Protein 3HO7 (pdb70)

InterPro domains:
  IPR000847 LysR, HTH, N-terminal domain [PF00126] (3-61)
  IPR000847 LysR, HTH, N-terminal domain [PR00039] (18-29)
  IPR000847 LysR, HTH, N-terminal domain [PR00039] (29-39)
  IPR000847 LysR, HTH, N-terminal domain [PR00039] (39-50)
  IPR000847 LysR, HTH, N-terminal domain [PS50931] (1-58)
  IPR005119 LysR, substrate-binding [PF03466] (87-293)
  IPR036388 Winged helix-like DNA-binding domain superfamily [G3DSA:1.10.10.10] (1-88)
  IPR036390 Winged helix DNA-binding domain superfamily [SSF46785] (1-86)
  IPR050950 HTH-type LysR transcriptional regulators [PTHR30419] (1-296)

Nearest PDB structures (foldseek):
  3ho7-assembly1_B  TM=1.003E+00  e=2.545E-49  Porphyromonas gingivalis
  5b7d-assembly1_A  TM=8.492E-01  e=1.693E-18  Vibrio vulnificus
  5x0v-assembly1_A  TM=8.408E-01  e=1.931E-18  Vibrio vulnificus
  5b7h-assembly1_A-2  TM=8.261E-01  e=2.683E-18  Vibrio vulnificus
  5b7h-assembly2_B-2  TM=8.359E-01  e=1.807E-17  Vibrio vulnificus

Solvent-accessible surface area: 19114 Å² total; per-residue (Å²): 168,37,120,0,33,0,0,0,5,45,14,1,0,0,1,0,0,12,72,1,14,60,36,0,115,145,91,7,79,52,22,65,0,40,0,17,23,17,73,4,78,122,0,27,62,6,1,71,93,50,113,9,36,0,0,0,0,14,16,83,3,133,40,156,18,13,61,26,48,50,0,0,41,2,24,4,12,0,0,0,0,119,86,9,113,6,50,146,46,117,59,9,92,52,136,88,8,63,26,76,88,1,20,20,9,82,35,8,0,27,41,140,48,23,2,71,96,0,7,112,33,188,17,15,152,113,53,24,10,24,22,55,39,14,33,9,12,0,1,3,31,0,1,55,59,12,33,2,6,0,0,0,1,54,3,5,23,93,55,14,19,116,63,33,98,92,4,24,32,52,4,34,121,86,56,3,0,5,11,0,29,3,0,1,75,92,97,24,105,132,163,179,29,23,129,70,0,33,38,15,0,87,72,8,9,72,79,99,28,34,156,83,78,141,17,39,105,48,12,181,135,42,134,0,25,0,0,0,8,48,20,2,0,0,4,0,0,12,77,1,11,60,38,0,118,146,86,8,76,63,7,83,0,47,1,21,16,23,74,3,78,123,0,28,60,7,0,72,81,45,98,8,34,0,0,0,0,15,14,86,4,136,47,160,17,9,63,24,41,44,0,1,36,3,25,2,10,0,0,0,0,115,94,10,108,2,48,152,47,123,48,7,96,78,131,70,2,60,20,72,89,2,18,22,8,76,43,7,0,23,37,136,50,22,1,74,89,0,13,113,38,185,17,19,141,117,50,19,12,15,23,57,30,9,36,11,11,0,0,9,28,0,1,55,60,14,27,2,3,0,0,0,1,60,1,4,32,84,57,12,20,107,57,31,100,92,4,28,29,50,6,37,118,91,63,1,0,5,10,0,30,0,0,0,71,101,92,32,84,134,175,174,28,40,132,72,0,35,39,26,0,65,72,6,7,62,81,101,22,32,154,73,79,133,17,41,98,50,9,171

Secondary structure (DSSP, 8-state):
-EEEEEEE-TTTHHHHHHHHHHHHHHHSTTEEEEEEE--HHHHHHHHHHTS-SEEEESS----TTEEEEEEEEEEEEEEE-TTSGGGGSSSB-GGG--GGGB---TTTTTTTSTTHHHHT-TTTT-SSEEEES--HHHHHHHHHTT--EEEEEGGGGGGS-HHHHTTEEPBPSSEEEEEEEEEEETT-S-HHHHHHHHHHHHTTS-GGGGS--TTEEE--/-EEEEEEE-TTTHHHHHHHHHHHHHHHSTTEEEEEEE--HHHHHHHHHHSS-SEEEESS----TTEEEEEEEEEEEEEEE-TTSGGGGSSSB-GGG--GGGB---TTTTTGGGTTHHHHT-TTTT-SSEEEES--HHHHHHHHHTT--EEEEEGGGGGGS-HHHHTTEEPBPSSEEEEEEEEEEETT-S-HHHHHHHHHHHHTTS-GGGSS--TTEEE--

Radius of gyration: 21.79 Å; Cα contacts (8 Å, |Δi|>4): 884; chains: 2; bounding box: 58×53×62 Å

Organism: Porphyromonas gingivalis (strain ATCC BAA-308 / W83) (NCBI:txid242619)

B-factor: mean 33.43, std 6.75, range [17.24, 72.88]

Structure (mmCIF, N/CA/C/O backbone):
data_3HO7
#
_entry.id   3HO7
#
_cell.length_a   55.819
_cell.length_b   55.795
_cell.length_c   56.711
_cell.angle_alpha   110.63
_cell.angle_beta   102.82
_cell.angle_gamma   114.63
#
_symmetry.space_group_name_H-M   'P 1'
#
loop_
_entity.id
_entity.type
_entity.pdbx_description
1 polymer OxyR
2 water water
#
loop_
_atom_site.group_PDB
_atom_site.id
_atom_site.type_symbol
_atom_site.label_atom_id
_atom_site.label_alt_id
_atom_site.label_comp_id
_atom_site.label_asym_id
_atom_site.label_entity_id
_atom_site.label_seq_id
_atom_site.pdbx_PDB_ins_code
_atom_site.Cartn_x
_atom_site.Cartn_y
_atom_site.Cartn_z
_atom_site.occupancy
_atom_site.B_iso_or_equiv
_atom_site.auth_seq_id
_atom_site.auth_comp_id
_atom_site.auth_asym_id
_atom_site.auth_atom_id
_atom_site.pdbx_PDB_model_num
ATOM 1 N N . THR A 1 10 ? -21.963 19.115 -9.737 1.00 45.64 90 THR A N 1
ATOM 2 C CA . THR A 1 10 ? -22.764 19.694 -8.620 1.00 45.04 90 THR A CA 1
ATOM 3 C C . THR A 1 10 ? -22.994 18.659 -7.526 1.00 44.11 90 THR A C 1
ATOM 4 O O . THR A 1 10 ? -22.351 17.610 -7.510 1.00 43.85 90 THR A O 1
ATOM 8 N N . GLY A 1 11 ? -23.910 18.958 -6.609 1.00 43.76 91 GLY A N 1
ATOM 9 C CA . GLY A 1 11 ? -24.236 18.030 -5.533 1.00 42.99 91 GLY A CA 1
ATOM 10 C C . GLY A 1 11 ? -24.272 18.677 -4.162 1.00 41.96 91 GLY A C 1
ATOM 11 O O . GLY A 1 11 ? -24.185 19.900 -4.034 1.00 41.86 91 GLY A O 1
ATOM 12 N N . ARG A 1 12 ? -24.395 17.847 -3.131 1.00 41.23 92 ARG A N 1
ATOM 13 C CA . ARG A 1 12 ? -24.492 18.337 -1.763 1.00 40.28 92 ARG A CA 1
ATOM 14 C C . ARG A 1 12 ? -23.500 17.637 -0.839 1.00 38.99 92 ARG A C 1
ATOM 15 O O . ARG A 1 12 ? -23.171 16.467 -1.038 1.00 39.21 92 ARG A O 1
ATOM 23 N N . LEU A 1 13 ? -23.033 18.361 0.173 1.00 37.76 93 LEU A N 1
ATOM 24 C CA . LEU A 1 13 ? -22.088 17.815 1.141 1.00 36.45 93 LEU A CA 1
ATOM 25 C C . LEU A 1 13 ? -22.528 18.108 2.572 1.00 35.77 93 LEU A C 1
ATOM 26 O O . LEU A 1 13 ? -22.732 19.263 2.945 1.00 35.76 93 LEU A O 1
ATOM 31 N N . ASN A 1 14 ? -22.666 17.055 3.371 1.00 35.39 94 ASN A N 1
ATOM 32 C CA . ASN A 1 14 ? -23.036 17.198 4.774 1.00 34.64 94 ASN A CA 1
ATOM 33 C C . ASN A 1 14 ? -21.847 16.885 5.670 1.00 33.57 94 ASN A C 1
ATOM 34 O O . ASN A 1 14 ? -21.449 15.730 5.794 1.00 33.46 94 ASN A O 1
ATOM 39 N N . ILE A 1 15 ? -21.282 17.915 6.291 1.00 32.70 95 ILE A N 1
ATOM 40 C CA . ILE A 1 15 ? -20.088 17.737 7.110 1.00 31.67 95 ILE A CA 1
ATOM 41 C C . ILE A 1 15 ? -20.273 18.226 8.542 1.00 31.15 95 ILE A C 1
ATOM 42 O O . ILE A 1 15 ? -20.768 19.328 8.781 1.00 30.90 95 ILE A O 1
ATOM 47 N N . ALA A 1 16 ? -19.866 17.393 9.494 1.00 30.62 96 ALA A N 1
ATOM 48 C CA . ALA A 1 16 ? -19.941 17.745 10.900 1.00 30.39 96 ALA A CA 1
ATOM 49 C C . ALA A 1 16 ? -18.605 18.305 11.366 1.00 29.66 96 ALA A C 1
ATOM 50 O O . ALA A 1 16 ? -17.562 18.036 10.768 1.00 29.49 96 ALA A O 1
ATOM 52 N N . VAL A 1 17 ? -18.643 19.092 12.432 1.00 29.49 97 VAL A N 1
ATOM 53 C CA . VAL A 1 17 ? -17.436 19.680 12.982 1.00 29.03 97 VAL A CA 1
ATOM 54 C C . VAL A 1 17 ? -17.564 19.781 14.491 1.00 28.99 97 VAL A C 1
ATOM 55 O O . VAL A 1 17 ? -18.634 20.097 15.012 1.00 29.21 97 VAL A O 1
ATOM 59 N N . LEU A 1 18 ? -16.471 19.502 15.192 1.00 28.79 98 LEU A N 1
ATOM 60 C CA . LEU A 1 18 ? -16.457 19.620 16.641 1.00 28.83 98 LEU A CA 1
ATOM 61 C C . LEU A 1 18 ? -16.656 21.061 17.083 1.00 28.63 98 LEU A C 1
ATOM 62 O O . LEU A 1 18 ? -16.223 21.997 16.407 1.00 28.45 98 LEU A O 1
ATOM 67 N N . PRO A 1 19 ? -17.317 21.245 18.232 1.00 28.96 99 PRO A N 1
ATOM 68 C CA . PRO A 1 19 ? -17.543 22.571 18.785 1.00 29.01 99 PRO A CA 1
ATOM 69 C C . PRO A 1 19 ? -16.230 23.216 19.196 1.00 28.59 99 PRO A C 1
ATOM 70 O O . PRO A 1 19 ? -16.139 24.440 19.272 1.00 28.41 99 PRO A O 1
ATOM 74 N N . THR A 1 20 ? -15.224 22.390 19.469 1.00 28.57 100 THR A N 1
ATOM 75 C CA . THR A 1 20 ? -13.911 22.887 19.859 1.00 28.50 100 THR A CA 1
ATOM 76 C C . THR A 1 20 ? -13.007 23.113 18.648 1.00 28.18 100 THR A C 1
ATOM 77 O O . THR A 1 20 ? -11.823 23.430 18.795 1.00 28.29 100 THR A O 1
ATOM 81 N N . ILE A 1 21 ? -13.571 22.948 17.455 1.00 27.96 101 ILE A N 1
ATOM 82 C CA . ILE A 1 21 ? -12.849 23.204 16.212 1.00 27.72 101 ILE A CA 1
ATOM 83 C C . ILE A 1 21 ? -13.577 24.264 15.390 1.00 27.67 101 ILE A C 1
ATOM 84 O O . ILE A 1 21 ? -12.963 25.194 14.868 1.00 27.74 101 ILE A O 1
ATOM 89 N N . ALA A 1 22 ? -14.895 24.119 15.295 1.00 27.73 102 ALA A N 1
ATOM 90 C CA . ALA A 1 22 ? -15.718 24.946 14.412 1.00 28.06 102 ALA A CA 1
ATOM 91 C C . ALA A 1 22 ? -15.361 26.430 14.407 1.00 28.20 102 ALA A C 1
ATOM 92 O O . ALA A 1 22 ? -15.193 27.026 13.341 1.00 28.40 102 ALA A O 1
ATOM 94 N N . PRO A 1 23 ? -15.266 27.040 15.598 1.00 28.32 103 PRO A N 1
ATOM 95 C CA . PRO A 1 23 ? -15.082 28.487 15.714 1.00 28.74 103 PRO A CA 1
ATOM 96 C C . PRO A 1 23 ? -13.731 28.951 15.191 1.00 29.11 103 PRO A C 1
ATOM 97 O O . PRO A 1 23 ? -13.607 30.073 14.694 1.00 29.36 103 PRO A O 1
ATOM 101 N N . TYR A 1 24 ? -12.736 28.081 15.303 1.00 29.05 104 TYR A N 1
ATOM 102 C CA . TYR A 1 24 ? -11.359 28.433 14.986 1.00 29.44 104 TYR A CA 1
ATOM 103 C C . TYR A 1 24 ? -10.997 28.092 13.548 1.00 29.69 104 TYR A C 1
ATOM 104 O O . TYR A 1 24 ? -10.267 28.837 12.894 1.00 30.40 104 TYR A O 1
ATOM 113 N N . LEU A 1 25 ? -11.524 26.976 13.055 1.00 29.18 105 LEU A N 1
ATOM 114 C CA . LEU A 1 25 ? -11.200 26.504 11.709 1.00 29.25 105 LEU A CA 1
ATOM 115 C C . LEU A 1 25 ? -12.110 27.080 10.628 1.00 29.69 105 LEU A C 1
ATOM 116 O O . LEU A 1 25 ? -11.638 27.547 9.593 1.00 30.20 105 LEU A O 1
ATOM 121 N N . LEU A 1 26 ? -13.417 27.036 10.861 1.00 29.49 106 LEU A N 1
ATOM 122 C CA . LEU A 1 26 ? -14.375 27.405 9.822 1.00 30.07 106 LEU A CA 1
ATOM 123 C C . LEU A 1 26 ? -14.217 28.836 9.304 1.00 30.61 106 LEU A C 1
ATOM 124 O O . LEU A 1 26 ? -14.319 29.076 8.101 1.00 31.13 106 LEU A O 1
ATOM 129 N N . PRO A 1 27 ? -13.970 29.798 10.205 1.00 30.54 107 PRO A N 1
ATOM 130 C CA . PRO A 1 27 ? -13.740 31.148 9.708 1.00 31.15 107 PRO A CA 1
ATOM 131 C C . PRO A 1 27 ? -12.686 31.157 8.601 1.00 31.62 107 PRO A C 1
ATOM 132 O O . PRO A 1 27 ? -12.774 31.957 7.670 1.00 32.28 107 PRO A O 1
ATOM 136 N N . ARG A 1 28 ? -11.708 30.263 8.702 1.00 31.21 108 ARG A N 1
ATOM 137 C CA . ARG A 1 28 ? -10.615 30.204 7.731 1.00 31.96 108 ARG A CA 1
ATOM 138 C C . ARG A 1 28 ? -11.010 29.473 6.451 1.00 32.21 108 ARG A C 1
ATOM 139 O O . ARG A 1 28 ? -10.547 29.815 5.362 1.00 33.11 108 ARG A O 1
ATOM 147 N N . VAL A 1 29 ? -11.867 28.465 6.585 1.00 31.60 109 VAL A N 1
ATOM 148 C CA . VAL A 1 29 ? -12.191 27.583 5.465 1.00 31.97 109 VAL A CA 1
ATOM 149 C C . VAL A 1 29 ? -13.323 28.101 4.578 1.00 32.52 109 VAL A C 1
ATOM 150 O O . VAL A 1 29 ? -13.321 27.878 3.366 1.00 33.11 109 VAL A O 1
ATOM 154 N N . PHE A 1 30 ? -14.290 28.784 5.181 1.00 32.33 110 PHE A N 1
ATOM 155 C CA . PHE A 1 30 ? -15.485 29.211 4.455 1.00 32.98 110 PHE A CA 1
ATOM 156 C C . PHE A 1 30 ? -15.170 29.970 3.165 1.00 34.11 110 PHE A C 1
ATOM 157 O O . PHE A 1 30 ? -15.722 29.660 2.108 1.00 34.57 110 PHE A O 1
ATOM 165 N N . PRO A 1 31 ? -14.282 30.969 3.249 1.00 34.46 111 PRO A N 1
ATOM 166 C CA . PRO A 1 31 ? -13.868 31.710 2.060 1.00 35.77 111 PRO A CA 1
ATOM 167 C C . PRO A 1 31 ? -13.215 30.804 1.020 1.00 36.30 111 PRO A C 1
ATOM 168 O O . PRO A 1 31 ? -13.394 31.009 -0.179 1.00 37.24 111 PRO A O 1
ATOM 172 N N . ILE A 1 32 ? -12.470 29.802 1.477 1.00 35.80 112 ILE A N 1
ATOM 173 C CA . ILE A 1 32 ? -11.785 28.892 0.563 1.00 36.49 112 ILE A CA 1
ATOM 174 C C . ILE A 1 32 ? -12.762 27.958 -0.150 1.00 36.76 112 ILE A C 1
ATOM 175 O O . ILE A 1 32 ? -12.566 27.621 -1.319 1.00 37.65 112 ILE A O 1
ATOM 180 N N . TRP A 1 33 ? -13.812 27.541 0.552 1.00 36.45 113 TRP A N 1
ATOM 181 C CA . TRP A 1 33 ? -14.837 26.697 -0.054 1.00 36.85 113 TRP A CA 1
ATOM 182 C C . TRP A 1 33 ? -15.555 27.444 -1.167 1.00 38.12 113 TRP A C 1
ATOM 183 O O . TRP A 1 33 ? -15.742 26.918 -2.264 1.00 38.71 113 TRP A O 1
ATOM 194 N N . LYS A 1 34 ? -15.962 28.673 -0.870 1.00 38.70 114 LYS A N 1
ATOM 195 C CA . LYS A 1 34 ? -16.695 29.486 -1.827 1.00 40.21 114 LYS A CA 1
ATOM 196 C C . LYS A 1 34 ? -16.044 29.433 -3.203 1.00 41.38 114 LYS A C 1
ATOM 197 O O . LYS A 1 34 ? -16.714 29.190 -4.207 1.00 42.18 114 LYS A O 1
ATOM 203 N N . LYS A 1 35 ? -14.735 29.657 -3.240 1.00 41.76 115 LYS A N 1
ATOM 204 C CA . LYS A 1 35 ? -14.009 29.733 -4.505 1.00 43.15 115 LYS A CA 1
ATOM 205 C C . LYS A 1 35 ? -13.651 28.368 -5.099 1.00 43.25 115 LYS A C 1
ATOM 206 O O . LYS A 1 35 ? -13.679 28.194 -6.316 1.00 44.43 115 LYS A O 1
ATOM 212 N N . GLU A 1 36 ? -13.322 27.402 -4.247 1.00 42.21 116 GLU A N 1
ATOM 213 C CA . GLU A 1 36 ? -12.926 26.074 -4.724 1.00 42.33 116 GLU A CA 1
ATOM 214 C C . GLU A 1 36 ? -14.086 25.088 -4.851 1.00 42.04 116 GLU A C 1
ATOM 215 O O . GLU A 1 36 ? -14.052 24.186 -5.690 1.00 42.55 116 GLU A O 1
ATOM 221 N N . LEU A 1 37 ? -15.107 25.253 -4.017 1.00 41.45 117 LEU A N 1
ATOM 222 C CA . LEU A 1 37 ? -16.215 24.302 -3.981 1.00 41.26 117 LEU A CA 1
ATOM 223 C C . LEU A 1 37 ? -17.490 24.855 -4.613 1.00 42.18 117 LEU A C 1
ATOM 224 O O . LEU A 1 37 ? -18.587 24.359 -4.353 1.00 42.07 117 LEU A O 1
ATOM 229 N N . ALA A 1 38 ? -17.339 25.879 -5.448 1.00 43.15 118 ALA A N 1
ATOM 230 C CA . ALA A 1 38 ? -18.476 26.470 -6.143 1.00 44.20 118 ALA A CA 1
ATOM 231 C C . ALA A 1 38 ? -19.245 25.407 -6.919 1.00 44.72 118 ALA A C 1
ATOM 232 O O . ALA A 1 38 ? -18.654 24.591 -7.625 1.00 45.05 118 ALA A O 1
ATOM 234 N N . GLY A 1 39 ? -20.567 25.422 -6.781 1.00 45.03 119 GLY A N 1
ATOM 235 C CA . GLY A 1 39 ? -21.420 24.449 -7.454 1.00 45.59 119 GLY A CA 1
ATOM 236 C C . GLY A 1 39 ? -21.874 23.350 -6.515 1.00 44.73 119 GLY A C 1
ATOM 237 O O . GLY A 1 39 ? -22.647 22.472 -6.898 1.00 45.17 119 GLY A O 1
ATOM 238 N N . LEU A 1 40 ? -21.391 23.406 -5.278 1.00 43.57 120 LEU A N 1
ATOM 239 C CA . LEU A 1 40 ? -21.711 22.404 -4.268 1.00 42.69 120 LEU A CA 1
ATOM 240 C C . LEU A 1 40 ? -22.412 23.046 -3.075 1.00 42.23 120 LEU A C 1
ATOM 241 O O . LEU A 1 40 ? -21.958 24.067 -2.557 1.00 42.04 120 LEU A O 1
ATOM 246 N N . GLU A 1 41 ? -23.519 22.451 -2.642 1.00 42.20 121 GLU A N 1
ATOM 247 C CA . GLU A 1 41 ? -24.210 22.921 -1.448 1.00 41.78 121 GLU A CA 1
ATOM 248 C C . GLU A 1 41 ? -23.666 22.214 -0.212 1.00 40.39 121 GLU A C 1
ATOM 249 O O . GLU A 1 41 ? -23.753 20.993 -0.095 1.00 40.29 121 GLU A O 1
ATOM 255 N N . ILE A 1 42 ? -23.112 22.990 0.712 1.00 39.34 122 ILE A N 1
ATOM 256 C CA . ILE A 1 42 ? -22.477 22.427 1.898 1.00 37.96 122 ILE A CA 1
ATOM 257 C C . ILE A 1 42 ? -23.301 22.644 3.161 1.00 37.66 122 ILE A C 1
ATOM 258 O O . ILE A 1 42 ? -23.573 23.780 3.547 1.00 37.71 122 ILE A O 1
ATOM 263 N N . HIS A 1 43 ? -23.688 21.548 3.804 1.00 37.19 123 HIS A N 1
ATOM 264 C CA . HIS A 1 43 ? -24.415 21.620 5.065 1.00 36.95 123 HIS A CA 1
ATOM 265 C C . HIS A 1 43 ? -23.490 21.337 6.241 1.00 35.74 123 HIS A C 1
ATOM 266 O O . HIS A 1 43 ? -23.120 20.191 6.487 1.00 35.31 123 HIS A O 1
ATOM 273 N N . VAL A 1 44 ? -23.117 22.391 6.959 1.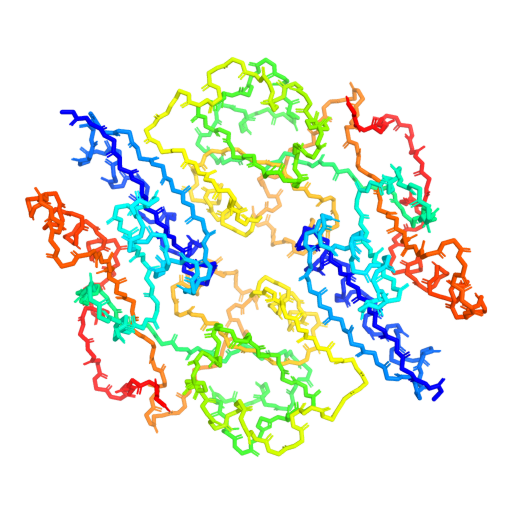00 35.23 124 VAL A N 1
ATOM 274 C CA . VAL A 1 44 ? -22.254 22.260 8.124 1.00 34.28 124 VAL A CA 1
ATOM 275 C C . VAL A 1 44 ? -23.080 22.028 9.380 1.00 34.48 124 VAL A C 1
ATOM 276 O O . VAL A 1 44 ? -24.138 22.632 9.558 1.00 35.37 124 VAL A O 1
ATOM 280 N N . SER A 1 45 ? -22.593 21.151 10.249 1.00 33.99 125 SER A N 1
ATOM 281 C CA . SER A 1 45 ? -23.250 20.902 11.524 1.00 34.28 125 SER A CA 1
ATOM 282 C C . SER A 1 45 ? -22.218 20.631 12.610 1.00 33.40 125 SER A C 1
ATOM 283 O O . SER A 1 45 ? -21.243 19.915 12.385 1.00 32.90 125 SER A O 1
ATOM 286 N N . GLU A 1 46 ? -22.431 21.217 13.783 1.00 33.21 126 GLU A N 1
ATOM 287 C CA . GLU A 1 46 ? -21.567 20.963 14.926 1.00 32.51 126 GLU A CA 1
ATOM 288 C C . GLU A 1 46 ? -22.094 19.784 15.736 1.00 32.97 126 GLU A C 1
ATOM 289 O O . GLU A 1 46 ? -23.264 19.750 16.117 1.00 33.77 126 GLU A O 1
ATOM 295 N N . MET A 1 47 ? -21.219 18.815 15.980 1.00 32.61 127 MET A N 1
ATOM 296 C CA . MET A 1 47 ? -21.534 17.676 16.831 1.00 33.04 127 MET A CA 1
ATOM 297 C C . MET A 1 47 ? -20.306 17.328 17.646 1.00 32.42 127 MET A C 1
ATOM 298 O O . MET A 1 47 ? -19.181 17.605 17.234 1.00 31.81 127 MET A O 1
ATOM 303 N N . GLN A 1 48 ? -20.519 16.704 18.796 1.00 32.72 128 GLN A N 1
ATOM 304 C CA . GLN A 1 48 ? -19.417 16.087 19.510 1.00 32.28 128 GLN A CA 1
ATOM 305 C C . GLN A 1 48 ? -19.088 14.761 18.829 1.00 32.38 128 GLN A C 1
ATOM 306 O O . GLN A 1 48 ? -19.861 14.271 18.002 1.00 32.61 128 GLN A O 1
ATOM 312 N N . THR A 1 49 ? -17.942 14.188 19.175 1.00 32.17 129 THR A N 1
ATOM 313 C CA . THR A 1 49 ? -17.412 13.021 18.471 1.00 32.34 129 THR A CA 1
ATOM 314 C C . THR A 1 49 ? -18.414 11.880 18.324 1.00 33.29 129 THR A C 1
ATOM 315 O O . THR A 1 49 ? -18.559 11.308 17.245 1.00 33.40 129 THR A O 1
ATOM 319 N N . SER A 1 50 ? -19.097 11.547 19.412 1.00 33.95 130 SER A N 1
ATOM 320 C CA . SER A 1 50 ? -20.048 10.442 19.398 1.00 35.09 130 SER A CA 1
ATOM 321 C C . SER A 1 50 ? -21.051 10.594 18.261 1.00 35.35 130 SER A C 1
ATOM 322 O O . SER A 1 50 ? -21.239 9.677 17.461 1.00 35.69 130 SER A O 1
ATOM 325 N N . ARG A 1 51 ? -21.691 11.758 18.193 1.00 35.06 131 ARG A N 1
ATOM 326 C CA . ARG A 1 51 ? -22.655 12.039 17.135 1.00 35.45 131 ARG A CA 1
ATOM 327 C C . ARG A 1 51 ? -22.011 11.941 15.757 1.00 34.80 131 ARG A C 1
ATOM 328 O O . ARG A 1 51 ? -22.602 11.397 14.826 1.00 35.37 131 ARG A O 1
ATOM 336 N N . CYS A 1 52 ? -20.797 12.470 15.634 1.00 33.70 132 CYS A N 1
ATOM 337 C CA . CYS A 1 52 ? -20.065 12.419 14.373 1.00 33.30 132 CYS A CA 1
ATOM 338 C C . CYS A 1 52 ? -19.905 10.989 13.879 1.00 33.62 132 CYS A C 1
ATOM 339 O O . CYS A 1 52 ? -20.238 10.676 12.737 1.00 34.13 132 CYS A O 1
ATOM 342 N N . LEU A 1 53 ? -19.385 10.126 14.746 1.00 33.60 133 LEU A N 1
ATOM 343 C CA . LEU A 1 53 ? -19.128 8.739 14.381 1.00 33.97 133 LEU A CA 1
ATOM 344 C C . LEU A 1 53 ? -20.428 8.007 14.056 1.00 34.82 133 LEU A C 1
ATOM 345 O O . LEU A 1 53 ? -20.491 7.217 13.113 1.00 35.24 133 LEU A O 1
ATOM 350 N N . ALA A 1 54 ? -21.465 8.280 14.841 1.00 35.24 134 ALA A N 1
ATOM 351 C CA . ALA A 1 54 ? -22.772 7.665 14.632 1.00 36.31 134 ALA A CA 1
ATOM 352 C C . ALA A 1 54 ? -23.399 8.129 13.321 1.00 36.40 134 ALA A C 1
ATOM 353 O O . ALA A 1 54 ? -23.957 7.327 12.571 1.00 37.25 134 ALA A O 1
ATOM 355 N N . SER A 1 55 ? -23.302 9.428 13.053 1.00 35.55 135 SER A N 1
ATOM 356 C CA . SER A 1 55 ? -23.876 10.005 11.843 1.00 35.65 135 SER A CA 1
ATOM 357 C C . SER A 1 55 ? -23.146 9.522 10.594 1.00 35.38 135 SER A C 1
ATOM 358 O O . SER A 1 55 ? -23.771 9.222 9.579 1.00 35.92 135 SER A O 1
ATOM 361 N N . LEU A 1 56 ? -21.822 9.442 10.674 1.00 34.42 136 LEU A N 1
ATOM 362 C CA . LEU A 1 56 ? -21.027 8.925 9.568 1.00 34.48 136 LEU A CA 1
ATOM 363 C C . LEU A 1 56 ? -21.466 7.515 9.188 1.00 35.70 136 LEU A C 1
ATOM 364 O O . LEU A 1 56 ? -21.740 7.235 8.021 1.00 36.25 136 LEU A O 1
ATOM 369 N N . LEU A 1 57 ? -21.534 6.629 10.177 1.00 36.40 137 LEU A N 1
ATOM 370 C CA . LEU A 1 57 ? -21.936 5.248 9.931 1.00 37.73 137 LEU A CA 1
ATOM 371 C C . LEU A 1 57 ? -23.311 5.155 9.274 1.00 38.79 137 LEU A C 1
ATOM 372 O O . LEU A 1 57 ? -23.475 4.486 8.253 1.00 39.45 137 LEU A O 1
ATOM 377 N N . SER A 1 58 ? -24.295 5.832 9.860 1.00 39.24 138 SER A N 1
ATOM 378 C CA . SER A 1 58 ? -25.673 5.765 9.374 1.00 40.62 138 SER A CA 1
ATOM 379 C C . SER A 1 58 ? -25.854 6.456 8.023 1.00 40.59 138 SER A C 1
ATOM 380 O O . SER A 1 58 ? -26.757 6.114 7.260 1.00 41.76 138 SER A O 1
ATOM 383 N N . GLY A 1 59 ? -24.998 7.431 7.737 1.00 39.57 139 GLY A N 1
ATOM 384 C CA . GLY A 1 59 ? -25.068 8.163 6.477 1.00 39.58 139 GLY A CA 1
ATOM 385 C C . GLY A 1 59 ? -25.750 9.512 6.604 1.00 39.47 139 GLY A C 1
ATOM 386 O O . GLY A 1 59 ? -26.111 10.129 5.602 1.00 39.82 139 GLY A O 1
ATOM 387 N N . GLU A 1 60 ? -25.935 9.963 7.841 1.00 39.27 140 GLU A N 1
ATOM 388 C CA . GLU A 1 60 ? -26.525 11.271 8.112 1.00 39.17 140 GLU A CA 1
ATOM 389 C C . GLU A 1 60 ? -25.589 12.387 7.658 1.00 37.91 140 GLU A C 1
ATOM 390 O O . GLU A 1 60 ? -26.033 13.477 7.294 1.00 37.89 140 GLU A O 1
ATOM 396 N N . ILE A 1 61 ? -24.290 12.107 7.687 1.00 36.80 141 ILE A N 1
ATOM 397 C CA . ILE A 1 61 ? -23.284 13.066 7.243 1.00 35.67 141 ILE A CA 1
ATOM 398 C C . ILE A 1 61 ? -22.219 12.371 6.400 1.00 35.35 141 ILE A C 1
ATOM 399 O O . ILE A 1 61 ? -21.944 11.186 6.587 1.00 35.68 141 ILE A O 1
ATOM 404 N N . ASP A 1 62 ? -21.625 13.113 5.472 1.00 34.81 142 ASP A N 1
ATOM 405 C CA . ASP A 1 62 ? -20.643 12.553 4.550 1.00 34.58 142 ASP A CA 1
ATOM 406 C C . ASP A 1 62 ? -19.240 12.520 5.146 1.00 33.64 142 ASP A C 1
ATOM 407 O O . ASP A 1 62 ? -18.487 11.572 4.927 1.00 33.79 142 ASP A O 1
ATOM 412 N N . MET A 1 63 ? -18.894 13.565 5.890 1.00 32.64 143 MET A N 1
ATOM 413 C CA . MET A 1 63 ? -17.568 13.682 6.482 1.00 31.77 143 MET A CA 1
ATOM 414 C C . MET A 1 63 ? -17.671 14.299 7.866 1.00 31.04 143 MET A C 1
ATOM 415 O O . MET A 1 63 ? -18.667 14.944 8.197 1.00 31.04 143 MET A O 1
ATOM 420 N N . ALA A 1 64 ? -16.634 14.108 8.673 1.00 30.33 144 ALA A N 1
ATOM 421 C CA . ALA A 1 64 ? -16.596 14.703 9.999 1.00 29.59 144 ALA A CA 1
ATOM 422 C C . ALA A 1 64 ? -15.198 15.189 10.354 1.00 28.97 144 ALA A C 1
ATOM 423 O O . ALA A 1 64 ? -14.215 14.463 10.193 1.00 28.97 144 ALA A O 1
ATOM 425 N N . ILE A 1 65 ? -15.123 16.424 10.834 1.00 28.43 145 ILE A N 1
ATOM 426 C CA . ILE A 1 65 ? -13.879 16.996 11.322 1.00 28.02 145 ILE A CA 1
ATOM 427 C C . ILE A 1 65 ? -13.804 16.764 12.824 1.00 27.56 145 ILE A C 1
ATOM 428 O O . ILE A 1 65 ? -14.627 17.276 13.582 1.00 27.45 145 ILE A O 1
ATOM 433 N N . ILE A 1 66 ? -12.823 15.974 13.246 1.00 27.50 146 ILE A N 1
ATOM 434 C CA . ILE A 1 66 ? -12.718 15.569 14.641 1.00 27.22 146 ILE A CA 1
ATOM 435 C C . ILE A 1 66 ? -11.325 15.838 15.202 1.00 27.05 146 ILE A C 1
ATOM 436 O O . ILE A 1 66 ? -10.402 16.170 14.457 1.00 27.24 146 ILE A O 1
ATOM 441 N N . ALA A 1 67 ? -11.183 15.693 16.518 1.00 26.70 147 ALA A N 1
ATOM 442 C CA . ALA A 1 67 ? -9.916 15.953 17.194 1.00 26.76 147 ALA A CA 1
ATOM 443 C C . ALA A 1 67 ? -9.303 14.662 17.731 1.00 27.19 147 ALA A C 1
ATOM 444 O O . ALA A 1 67 ? -8.765 14.631 18.838 1.00 27.38 147 ALA A O 1
ATOM 446 N N . SER A 1 68 ? -9.391 13.599 16.940 1.00 27.50 148 SER A N 1
ATOM 447 C CA . SER A 1 68 ? -8.875 12.296 17.337 1.00 28.07 148 SER A CA 1
ATOM 448 C C . SER A 1 68 ? -9.095 11.276 16.226 1.00 28.45 148 SER A C 1
ATOM 449 O O . SER A 1 68 ? -9.857 11.522 15.292 1.00 28.48 148 SER A O 1
ATOM 452 N N . LYS A 1 69 ? -8.425 10.132 16.331 1.00 28.96 149 LYS A N 1
ATOM 453 C CA . LYS A 1 69 ? -8.675 9.030 15.415 1.00 29.32 149 LYS A CA 1
ATOM 454 C C . LYS A 1 69 ? -10.042 8.436 15.725 1.00 29.36 149 LYS A C 1
ATOM 455 O O . LYS A 1 69 ? -10.448 8.370 16.886 1.00 29.30 149 LYS A O 1
ATOM 461 N N . ALA A 1 70 ? -10.759 8.024 14.685 1.00 29.37 150 ALA A N 1
ATOM 462 C CA . ALA A 1 70 ? -12.088 7.456 14.862 1.00 29.64 150 ALA A CA 1
ATOM 463 C C . ALA A 1 70 ? -12.006 6.090 15.533 1.00 30.59 150 ALA A C 1
ATOM 464 O O . ALA A 1 70 ? -12.853 5.742 16.354 1.00 30.73 150 ALA A O 1
ATOM 466 N N . GLU A 1 71 ? -11.052 5.273 15.109 1.00 31.30 151 GLU A N 1
ATOM 467 C CA . GLU A 1 71 ? -10.838 3.990 15.761 1.00 32.66 151 GLU A CA 1
ATOM 468 C C . GLU A 1 71 ? -12.178 3.289 15.881 1.00 33.24 151 GLU A C 1
ATOM 469 O O . GLU A 1 71 ? -12.511 2.723 16.918 1.00 33.92 151 GLU A O 1
ATOM 475 N N . THR A 1 72 ? -12.952 3.353 14.808 1.00 33.20 152 THR A N 1
ATOM 476 C CA . THR A 1 72 ? -14.291 2.785 14.787 1.00 33.74 152 THR A CA 1
ATOM 477 C C . THR A 1 72 ? -14.474 1.915 13.549 1.00 34.49 152 THR A C 1
ATOM 478 O O . THR A 1 72 ? -14.265 2.373 12.426 1.00 34.11 152 THR A O 1
ATOM 482 N N . GLU A 1 73 ? -14.854 0.658 13.752 1.00 35.57 153 GLU A N 1
ATOM 483 C CA . GLU A 1 73 ? -15.113 -0.237 12.633 1.00 36.46 153 GLU A CA 1
ATOM 484 C C . GLU A 1 73 ? -16.087 0.417 11.654 1.00 35.97 153 GLU A C 1
ATOM 485 O O . GLU A 1 73 ? -17.165 0.863 12.045 1.00 35.81 153 GLU A O 1
ATOM 491 N N . GLY A 1 74 ? -15.697 0.482 10.385 1.00 35.80 154 GLY A N 1
ATOM 492 C CA . GLY A 1 74 ? -16.556 1.051 9.351 1.00 35.31 154 GLY A CA 1
ATOM 493 C C . GLY A 1 74 ? -16.228 2.494 9.016 1.00 33.90 154 GLY A C 1
ATOM 494 O O . GLY A 1 74 ? -16.819 3.079 8.106 1.00 33.87 154 GLY A O 1
ATOM 495 N N . LEU A 1 75 ? -15.286 3.072 9.754 1.00 32.94 155 LEU A N 1
ATOM 496 C CA . LEU A 1 75 ? -14.870 4.449 9.519 1.00 31.63 155 LEU A CA 1
ATOM 497 C C . LEU A 1 75 ? -13.368 4.530 9.287 1.00 31.41 155 LEU A C 1
ATOM 498 O O . LEU A 1 75 ? -12.635 3.575 9.545 1.00 31.93 155 LEU A O 1
ATOM 503 N N . GLU A 1 76 ? -12.917 5.680 8.798 1.00 30.57 156 GLU A N 1
ATOM 504 C CA . GLU A 1 76 ? -11.493 5.949 8.657 1.00 30.59 156 GLU A CA 1
ATOM 505 C C . GLU A 1 76 ? -11.266 7.453 8.632 1.00 29.62 156 GLU A C 1
ATOM 506 O O . GLU A 1 76 ? -12.204 8.222 8.437 1.00 29.05 156 GLU A O 1
ATOM 512 N N . ASP A 1 77 ? -10.025 7.871 8.846 1.00 29.37 157 ASP A N 1
ATOM 513 C CA . ASP A 1 77 ? -9.721 9.290 8.933 1.00 28.65 157 ASP A CA 1
ATOM 514 C C . ASP A 1 77 ? -8.320 9.613 8.433 1.00 28.98 157 ASP A C 1
ATOM 515 O O . ASP A 1 77 ? -7.469 8.733 8.311 1.00 29.96 157 ASP A O 1
ATOM 520 N N . ASP A 1 78 ? -8.093 10.890 8.152 1.00 28.63 158 ASP A N 1
ATOM 521 C CA . ASP A 1 78 ? -6.815 11.354 7.641 1.00 28.95 158 ASP A CA 1
ATOM 522 C C . ASP A 1 78 ? -6.384 12.605 8.391 1.00 28.26 158 ASP A C 1
ATOM 523 O O . ASP A 1 78 ? -7.215 13.429 8.774 1.00 27.40 158 ASP A O 1
ATOM 528 N N . LEU A 1 79 ? -5.081 12.743 8.601 1.00 28.67 159 LEU A N 1
ATOM 529 C CA . LEU A 1 79 ? -4.548 13.887 9.321 1.00 28.28 159 LEU A CA 1
ATOM 530 C C . LEU A 1 79 ? -4.757 15.184 8.546 1.00 28.04 159 LEU A C 1
ATOM 531 O O . LEU A 1 79 ? -4.512 15.251 7.340 1.00 28.62 159 LEU A O 1
ATOM 536 N N . LEU A 1 80 ? -5.226 16.208 9.245 1.00 26.98 160 LEU A N 1
ATOM 537 C CA . LEU A 1 80 ? -5.341 17.537 8.663 1.00 26.83 160 LEU A CA 1
ATOM 538 C C . LEU A 1 80 ? -4.249 18.429 9.237 1.00 27.15 160 LEU A C 1
ATOM 539 O O . LEU A 1 80 ? -3.493 19.055 8.496 1.00 27.99 160 LEU A O 1
ATOM 544 N N . TYR A 1 81 ? -4.157 18.463 10.564 1.00 26.68 161 TYR A N 1
ATOM 545 C CA . TYR A 1 81 ? -3.128 19.244 11.239 1.00 26.91 161 TYR A CA 1
ATOM 546 C C . TYR A 1 81 ? -3.080 18.934 12.731 1.00 26.62 161 TYR A C 1
ATOM 547 O O . TYR A 1 81 ? -4.055 18.435 13.303 1.00 25.92 161 TYR A O 1
ATOM 556 N N . TYR A 1 82 ? -1.941 19.227 13.349 1.00 27.22 162 TYR A N 1
ATOM 557 C CA . TYR A 1 82 ? -1.805 19.138 14.796 1.00 27.04 162 TYR A CA 1
ATOM 558 C C . TYR A 1 82 ? -2.082 20.505 15.394 1.00 26.57 162 TYR A C 1
ATOM 559 O O . TYR A 1 82 ? -1.977 21.522 14.714 1.00 27.11 162 TYR A O 1
ATOM 568 N N . GLU A 1 83 ? -2.440 20.534 16.669 1.00 26.23 163 GLU A N 1
ATOM 569 C CA . GLU A 1 83 ? -2.772 21.792 17.309 1.00 25.91 163 GLU A CA 1
ATOM 570 C C . GLU A 1 83 ? -2.443 21.726 18.787 1.00 26.03 163 GLU A C 1
ATOM 571 O O . GLU A 1 83 ? -2.913 20.839 19.498 1.00 25.80 163 GLU A O 1
ATOM 577 N N . GLU A 1 84 ? -1.598 22.642 19.235 1.00 26.74 164 GLU A N 1
ATOM 578 C CA . GLU A 1 84 ? -1.194 22.680 20.627 1.00 27.04 164 GLU A CA 1
ATOM 579 C C . GLU A 1 84 ? -2.283 23.177 21.560 1.00 26.41 164 GLU A C 1
ATOM 580 O O . GLU A 1 84 ? -3.009 24.114 21.244 1.00 25.84 164 GLU A O 1
ATOM 586 N N . PHE A 1 85 ? -2.364 22.551 22.726 1.00 26.33 165 PHE A N 1
ATOM 587 C CA . PHE A 1 85 ? -3.150 23.071 23.827 1.00 25.93 165 PHE A CA 1
ATOM 588 C C . PHE A 1 85 ? -2.318 24.134 24.528 1.00 26.08 165 PHE A C 1
ATOM 589 O O . PHE A 1 85 ? -1.120 23.946 24.755 1.00 26.88 165 PHE A O 1
ATOM 597 N N . LEU A 1 86 ? -2.951 25.250 24.864 1.00 25.58 166 LEU A N 1
ATOM 598 C CA . LEU A 1 86 ? -2.276 26.308 25.596 1.00 25.67 166 LEU A CA 1
ATOM 599 C C . LEU A 1 86 ? -3.018 26.604 26.886 1.00 25.16 166 LEU A C 1
ATOM 600 O O . LEU A 1 86 ? -4.246 26.520 26.945 1.00 24.31 166 LEU A O 1
ATOM 605 N N . GLY A 1 87 ? -2.261 26.932 27.926 1.00 25.60 167 GLY A N 1
ATOM 606 C CA . GLY A 1 87 ? -2.849 27.360 29.180 1.00 25.39 167 GLY A CA 1
ATOM 607 C C . GLY A 1 87 ? -3.502 28.718 29.026 1.00 25.16 167 GLY A C 1
ATOM 608 O O . GLY A 1 87 ? -2.948 29.627 28.407 1.00 25.54 167 GLY A O 1
ATOM 609 N N . TYR A 1 88 ? -4.700 28.849 29.578 1.00 24.86 168 TYR A N 1
ATOM 610 C CA . TYR A 1 88 ? -5.374 30.128 29.627 1.00 24.70 168 TYR A CA 1
ATOM 611 C C . TYR A 1 88 ? -5.538 30.408 31.113 1.00 24.92 168 TYR A C 1
ATOM 612 O O . TYR A 1 88 ? -6.360 29.786 31.780 1.00 24.65 168 TYR A O 1
ATOM 621 N N . VAL A 1 89 ? -4.725 31.321 31.631 1.00 25.31 169 VAL A N 1
ATOM 622 C CA . VAL A 1 89 ? -4.584 31.501 33.073 1.00 26.05 169 VAL A CA 1
ATOM 623 C C . VAL A 1 89 ? -5.114 32.856 33.527 1.00 26.58 169 VAL A C 1
ATOM 624 O O . VAL A 1 89 ? -4.676 33.890 33.036 1.00 26.97 169 VAL A O 1
ATOM 628 N N . SER A 1 90 ? -6.044 32.852 34.478 1.00 27.04 170 SER A N 1
ATOM 629 C CA . SER A 1 90 ? -6.610 34.101 34.973 1.00 27.88 170 SER A CA 1
ATOM 630 C C . SER A 1 90 ? -5.543 34.906 35.706 1.00 28.80 170 SER A C 1
ATOM 631 O O . SER A 1 90 ? -4.584 34.345 36.232 1.00 29.16 170 SER A O 1
ATOM 634 N N . ARG A 1 91 ? -5.723 36.220 35.745 1.00 29.50 171 ARG A N 1
ATOM 635 C CA . ARG A 1 91 ? -4.761 37.108 36.385 1.00 30.82 171 ARG A CA 1
ATOM 636 C C . ARG A 1 91 ? -4.718 36.903 37.901 1.00 31.56 171 ARG A C 1
ATOM 637 O O . ARG A 1 91 ? -3.839 37.434 38.582 1.00 32.54 171 ARG A O 1
ATOM 645 N N . CYS A 1 92 ? -5.660 36.122 38.422 1.00 31.54 172 CYS A N 1
ATOM 646 C CA . CYS A 1 92 ? -5.752 35.885 39.862 1.00 32.57 172 CYS A CA 1
ATOM 647 C C . CYS A 1 92 ? -5.018 34.620 40.297 1.00 32.33 172 CYS A C 1
ATOM 648 O O . CYS A 1 92 ? -4.812 34.393 41.488 1.00 32.74 172 CYS A O 1
ATOM 651 N N . GLU A 1 93 ? -4.628 33.793 39.333 1.00 31.69 173 GLU A N 1
ATOM 652 C CA . GLU A 1 93 ? -3.942 32.544 39.648 1.00 31.70 173 GLU A CA 1
ATOM 653 C C . GLU A 1 93 ? -2.462 32.781 39.927 1.00 32.27 173 GLU A C 1
ATOM 654 O O . GLU A 1 93 ? -1.807 33.540 39.214 1.00 32.46 173 GLU A O 1
ATOM 660 N N . PRO A 1 94 ? -1.932 32.135 40.976 1.00 32.85 174 PRO A N 1
ATOM 661 C CA . PRO A 1 94 ? -0.508 32.241 41.273 1.00 33.46 174 PRO A CA 1
ATOM 662 C C . PRO A 1 94 ? 0.336 31.890 40.049 1.00 33.09 174 PRO A C 1
ATOM 663 O O . PRO A 1 94 ? 1.409 32.460 39.853 1.00 33.61 174 PRO A O 1
ATOM 667 N N . LEU A 1 95 ? -0.155 30.961 39.234 1.00 32.27 175 LEU A N 1
ATOM 668 C CA . LEU A 1 95 ? 0.562 30.537 38.034 1.00 31.93 175 LEU A CA 1
ATOM 669 C C . LEU A 1 95 ? 0.685 31.642 36.992 1.00 31.77 175 LEU A C 1
ATOM 670 O O . LEU A 1 95 ? 1.433 31.506 36.026 1.00 31.78 175 LEU A O 1
ATOM 675 N N . PHE A 1 96 ? -0.046 32.733 37.182 1.00 31.66 176 PHE A N 1
ATOM 676 C CA . PHE A 1 96 ? 0.010 33.831 36.222 1.00 31.57 176 PHE A CA 1
ATOM 677 C C . PHE A 1 96 ? 1.401 34.459 36.189 1.00 32.66 176 PHE A C 1
ATOM 678 O O . PHE A 1 96 ? 1.846 34.945 35.152 1.00 32.63 176 PHE A O 1
ATOM 686 N N . GLU A 1 97 ? 2.091 34.441 37.326 1.00 33.61 177 GLU A N 1
ATOM 687 C CA . GLU A 1 97 ? 3.411 35.058 37.412 1.00 35.02 177 GLU A CA 1
ATOM 688 C C . GLU A 1 97 ? 4.491 34.182 36.777 1.00 35.48 177 GLU A C 1
ATOM 689 O O . GLU A 1 97 ? 5.638 34.606 36.627 1.00 36.55 177 GLU A O 1
ATOM 695 N N . GLN A 1 98 ? 4.118 32.964 36.396 1.00 34.96 178 GLN A N 1
ATOM 696 C CA . GLN A 1 98 ? 5.045 32.061 35.724 1.00 35.61 178 GLN A CA 1
ATOM 697 C C . GLN A 1 98 ? 4.900 32.167 34.210 1.00 35.42 178 GLN A C 1
ATOM 698 O O . GLN A 1 98 ? 3.854 32.575 33.703 1.00 34.66 178 GLN A O 1
ATOM 704 N N . ASP A 1 99 ? 5.953 31.788 33.494 1.00 36.53 179 ASP A N 1
ATOM 705 C CA . ASP A 1 99 ? 5.990 31.932 32.043 1.00 36.85 179 ASP A CA 1
ATOM 706 C C . ASP A 1 99 ? 5.413 30.713 31.329 1.00 36.20 179 ASP A C 1
ATOM 707 O O . ASP A 1 99 ? 4.995 30.799 30.174 1.00 35.58 179 ASP A O 1
ATOM 712 N N . VAL A 1 100 ? 5.394 29.579 32.020 1.00 36.26 180 VAL A N 1
ATOM 713 C CA . VAL A 1 100 ? 4.871 28.347 31.442 1.00 35.80 180 VAL A CA 1
ATOM 714 C C . VAL A 1 100 ? 3.968 27.624 32.433 1.00 35.46 180 VAL A C 1
ATOM 715 O O . VAL A 1 100 ? 4.039 27.861 33.639 1.00 35.63 180 VAL A O 1
ATOM 719 N N . ILE A 1 101 ? 3.118 26.743 31.917 1.00 34.98 181 ILE A N 1
ATOM 720 C CA . ILE A 1 101 ? 2.206 25.976 32.755 1.00 34.95 181 ILE A CA 1
ATOM 721 C C . ILE A 1 101 ? 2.936 24.882 33.521 1.00 36.04 181 ILE A C 1
ATOM 722 O O . ILE A 1 101 ? 3.522 23.979 32.924 1.00 36.51 181 ILE A O 1
ATOM 727 N N . ARG A 1 102 ? 2.892 24.969 34.846 1.00 36.81 182 ARG A N 1
ATOM 728 C CA . ARG A 1 102 ? 3.504 23.965 35.706 1.00 37.89 182 ARG A CA 1
ATOM 729 C C . ARG A 1 102 ? 2.473 22.924 36.119 1.00 37.53 182 ARG A C 1
ATOM 730 O O . ARG A 1 102 ? 1.615 23.195 36.960 1.00 37.30 182 ARG A O 1
ATOM 738 N N . THR A 1 103 ? 2.558 21.736 35.530 1.00 37.76 183 THR A N 1
ATOM 739 C CA . THR A 1 103 ? 1.616 20.668 35.846 1.00 37.67 183 THR A CA 1
ATOM 740 C C . THR A 1 103 ? 1.358 20.604 37.345 1.00 38.11 183 THR A C 1
ATOM 741 O O . THR A 1 103 ? 0.209 20.579 37.790 1.00 37.70 183 THR A O 1
ATOM 745 N N . THR A 1 104 ? 2.439 20.579 38.118 1.00 39.13 184 THR A N 1
ATOM 746 C CA . THR A 1 104 ? 2.353 20.395 39.562 1.00 39.86 184 THR A CA 1
ATOM 747 C C . THR A 1 104 ? 1.800 21.610 40.298 1.00 39.57 184 THR A C 1
ATOM 748 O O . THR A 1 104 ? 1.546 21.547 41.499 1.00 40.13 184 THR A O 1
ATOM 752 N N . GLU A 1 105 ? 1.620 22.717 39.585 1.00 38.73 185 GLU A N 1
ATOM 753 C CA . GLU A 1 105 ? 1.078 23.921 40.210 1.00 38.53 185 GLU A CA 1
ATOM 754 C C . GLU A 1 105 ? -0.345 24.230 39.750 1.00 37.42 185 GLU A C 1
ATOM 755 O O . GLU A 1 105 ? -0.990 25.141 40.269 1.00 37.27 185 GLU A O 1
ATOM 761 N N . VAL A 1 106 ? -0.832 23.468 38.776 1.00 36.70 186 VAL A N 1
ATOM 762 C CA . VAL A 1 106 ? -2.219 23.594 38.347 1.00 35.78 186 VAL A CA 1
ATOM 763 C C . VAL A 1 106 ? -3.140 23.199 39.496 1.00 36.06 186 VAL A C 1
ATOM 764 O O . VAL A 1 106 ? -3.146 22.046 39.929 1.00 36.66 186 VAL A O 1
ATOM 768 N N . ASN A 1 107 ? -3.904 24.163 39.999 1.00 35.81 187 ASN A N 1
ATOM 769 C CA . ASN A 1 107 ? -4.819 23.918 41.106 1.00 36.12 187 ASN A CA 1
ATOM 770 C C . ASN A 1 107 ? -6.086 23.206 40.640 1.00 35.62 187 ASN A C 1
ATOM 771 O O . ASN A 1 107 ? -6.895 23.783 39.915 1.00 35.14 187 ASN A O 1
ATOM 776 N N . PRO A 1 108 ? -6.267 21.947 41.065 1.00 35.91 188 PRO A N 1
ATOM 777 C CA . PRO A 1 108 ? -7.390 21.136 40.598 1.00 35.53 188 PRO A CA 1
ATOM 778 C C . PRO A 1 108 ? -8.738 21.785 40.884 1.00 35.40 188 PRO A C 1
ATOM 779 O O . PRO A 1 108 ? -9.690 21.592 40.126 1.00 35.02 188 PRO A O 1
ATOM 783 N N . HIS A 1 109 ? -8.815 22.551 41.967 1.00 35.60 189 HIS A N 1
ATOM 784 C CA . HIS A 1 109 ? -10.075 23.158 42.381 1.00 35.87 189 HIS A CA 1
ATOM 785 C C . HIS A 1 109 ? -10.423 24.405 41.569 1.00 34.91 189 HIS A C 1
ATOM 786 O O . HIS A 1 109 ? -11.523 24.945 41.695 1.00 35.37 189 HIS A O 1
ATOM 793 N N . ARG A 1 110 ? -9.489 24.861 40.740 1.00 34.00 190 ARG A N 1
ATOM 794 C CA . ARG A 1 110 ? -9.714 26.055 39.930 1.00 33.15 190 ARG A CA 1
ATOM 795 C C . ARG A 1 110 ? -9.445 25.784 38.454 1.00 32.05 190 ARG A C 1
ATOM 796 O O . ARG A 1 110 ? -9.064 26.684 37.708 1.00 31.63 190 ARG A O 1
ATOM 804 N N . LEU A 1 111 ? -9.656 24.537 38.046 1.00 31.71 191 LEU A N 1
ATOM 805 C CA . LEU A 1 111 ? -9.418 24.113 36.672 1.00 30.87 191 LEU A CA 1
ATOM 806 C C . LEU A 1 111 ? -10.735 23.799 35.970 1.00 30.65 191 LEU A C 1
ATOM 807 O O . LEU A 1 111 ? -11.605 23.132 36.534 1.00 31.15 191 LEU A O 1
ATOM 812 N N . TRP A 1 112 ? -10.889 24.296 34.747 1.00 29.93 192 TRP A N 1
ATOM 813 C CA . TRP A 1 112 ? -12.083 24.006 33.968 1.00 29.91 192 TRP A CA 1
ATOM 814 C C . TRP A 1 112 ? -11.685 23.093 32.823 1.00 29.58 192 TRP A C 1
ATOM 815 O O . TRP A 1 112 ? -10.881 23.465 31.975 1.00 28.91 192 TRP A O 1
ATOM 826 N N . LEU A 1 113 ? -12.260 21.899 32.796 1.00 25.53 193 LEU A N 1
ATOM 827 C CA . LEU A 1 113 ? -11.917 20.928 31.773 1.00 25.19 193 LEU A CA 1
ATOM 828 C C . LEU A 1 113 ? -13.124 20.545 30.943 1.00 25.21 193 LEU A C 1
ATOM 829 O O . LEU A 1 113 ? -14.174 20.204 31.478 1.00 25.83 193 LEU A O 1
ATOM 834 N N . LEU A 1 114 ? -12.970 20.597 29.628 1.00 30.09 194 LEU A N 1
ATOM 835 C CA . LEU A 1 114 ? -14.038 20.174 28.750 1.00 30.53 194 LEU A CA 1
ATOM 836 C C . LEU A 1 114 ? -14.062 18.657 28.787 1.00 31.09 194 LEU A C 1
ATOM 837 O O . LEU A 1 114 ? -13.037 18.010 28.602 1.00 31.01 194 LEU A O 1
ATOM 842 N N . ASP A 1 115 ? -15.239 18.096 29.021 1.00 31.93 195 ASP A N 1
ATOM 843 C CA . ASP A 1 115 ? -15.413 16.648 29.042 1.00 32.72 195 ASP A CA 1
ATOM 844 C C . ASP A 1 115 ? -14.796 15.996 27.807 1.00 32.28 195 ASP A C 1
ATOM 845 O O . ASP A 1 115 ? -14.062 15.014 27.915 1.00 32.60 195 ASP A O 1
ATOM 850 N N . GLU A 1 116 ? -15.097 16.551 26.637 1.00 31.84 196 GLU A N 1
ATOM 851 C CA . GLU A 1 116 ? -14.610 16.001 25.375 1.00 31.55 196 GLU A CA 1
ATOM 852 C C . GLU A 1 116 ? -13.507 16.857 24.753 1.00 30.82 196 GLU A C 1
ATOM 853 O O . GLU A 1 116 ? -12.674 16.358 23.997 1.00 30.85 196 GLU A O 1
ATOM 859 N N . GLY A 1 117 ? -13.505 18.147 25.071 1.00 30.55 197 GLY A N 1
ATOM 860 C CA . GLY A 1 117 ? -12.478 19.045 24.564 1.00 30.06 197 GLY A CA 1
ATOM 861 C C . GLY A 1 117 ? -11.113 18.685 25.119 1.00 30.17 197 GLY A C 1
ATOM 862 O O . GLY A 1 117 ? -10.118 18.693 24.394 1.00 29.87 197 GLY A O 1
ATOM 863 N N . HIS A 1 118 ? -11.067 18.362 26.407 1.00 30.39 198 HIS A N 1
ATOM 864 C CA . HIS A 1 118 ? -9.807 18.040 27.074 1.00 30.65 198 HIS A CA 1
ATOM 865 C C . HIS A 1 118 ? -9.729 16.585 27.509 1.00 31.59 198 HIS A C 1
ATOM 866 O O . HIS A 1 118 ? -8.647 16.002 27.552 1.00 31.96 198 HIS A O 1
ATOM 873 N N . CYS A 1 119 ? -10.877 16.003 27.843 1.00 32.39 199 CYS A N 1
ATOM 874 C CA . CYS A 1 119 ? -10.893 14.687 28.465 1.00 33.68 199 CYS A CA 1
ATOM 875 C C . CYS A 1 119 ? -11.608 13.619 27.641 1.00 34.11 199 CYS A C 1
ATOM 876 O O . CYS A 1 119 ? -12.198 12.690 28.196 1.00 35.08 199 CYS A O 1
ATOM 879 N N . PHE A 1 120 ? -11.553 13.743 26.319 1.00 33.92 200 PHE A N 1
ATOM 880 C CA . PHE A 1 120 ? -12.059 12.685 25.461 1.00 34.46 200 PHE A CA 1
ATOM 881 C C . PHE A 1 120 ? -11.096 11.513 25.560 1.00 35.28 200 PHE A C 1
ATOM 882 O O . PHE A 1 120 ? -9.967 11.583 25.072 1.00 35.08 200 PHE A O 1
ATOM 890 N N . ARG A 1 121 ? -11.542 10.439 26.202 1.00 36.44 201 ARG A N 1
ATOM 891 C CA . ARG A 1 121 ? -10.655 9.337 26.534 1.00 37.49 201 ARG A CA 1
ATOM 892 C C . ARG A 1 121 ? -9.461 9.902 27.297 1.00 37.41 201 ARG A C 1
ATOM 893 O O . ARG A 1 121 ? -8.306 9.634 26.966 1.00 37.66 201 ARG A O 1
ATOM 901 N N . ASP A 1 122 ? -9.745 10.792 28.244 1.00 37.33 202 ASP A N 1
ATOM 902 C CA . ASP A 1 122 ? -8.724 11.319 29.148 1.00 37.38 202 ASP A CA 1
ATOM 903 C C . ASP A 1 122 ? -7.465 11.784 28.418 1.00 36.89 202 ASP A C 1
ATOM 904 O O . ASP A 1 122 ? -6.360 11.399 28.789 1.00 37.39 202 ASP A O 1
ATOM 909 N N . GLN A 1 123 ? -7.627 12.584 27.371 1.00 35.97 203 GLN A N 1
ATOM 910 C CA . GLN A 1 123 ? -6.486 12.975 26.549 1.00 35.62 203 GLN A CA 1
ATOM 911 C C . GLN A 1 123 ? -5.416 13.676 27.381 1.00 35.71 203 GLN A C 1
ATOM 912 O O . GLN A 1 123 ? -4.260 13.257 27.399 1.00 36.25 203 GLN A O 1
ATOM 918 N N . LEU A 1 124 ? -5.804 14.747 28.065 1.00 35.37 204 LEU A N 1
ATOM 919 C CA . LEU A 1 124 ? -4.891 15.442 28.965 1.00 35.53 204 LEU A CA 1
ATOM 920 C C . LEU A 1 124 ? -4.957 14.792 30.345 1.00 36.28 204 LEU A C 1
ATOM 921 O O . LEU A 1 124 ? -5.273 15.442 31.342 1.00 36.26 204 LEU A O 1
ATOM 926 N N . VAL A 1 125 ? -4.646 13.501 30.382 1.00 37.17 205 VAL A N 1
ATOM 927 C CA . VAL A 1 125 ? -4.837 12.681 31.574 1.00 38.06 205 VAL A CA 1
ATOM 928 C C . VAL A 1 125 ? -4.212 13.259 32.841 1.00 38.59 205 VAL A C 1
ATOM 929 O O . VAL A 1 125 ? -4.731 13.059 33.938 1.00 39.10 205 VAL A O 1
ATOM 933 N N . ARG A 1 126 ? -3.100 13.972 32.692 1.00 38.61 206 ARG A N 1
ATOM 934 C CA . ARG A 1 126 ? -2.400 14.525 33.847 1.00 39.12 206 ARG A CA 1
ATOM 935 C C . ARG A 1 126 ? -3.299 15.481 34.625 1.00 38.69 206 ARG A C 1
ATOM 936 O O . ARG A 1 126 ? -3.025 15.803 35.782 1.00 39.11 206 ARG A O 1
ATOM 944 N N . PHE A 1 127 ? -4.373 15.932 33.984 1.00 37.91 207 PHE A N 1
ATOM 945 C CA . PHE A 1 127 ? -5.305 16.863 34.612 1.00 37.69 207 PHE A CA 1
ATOM 946 C C . PHE A 1 127 ? -6.696 16.257 34.747 1.00 38.00 207 PHE A C 1
ATOM 947 O O . PHE A 1 127 ? -7.377 16.460 35.752 1.00 38.40 207 PHE A O 1
ATOM 955 N N . CYS A 1 128 ? -7.113 15.513 33.729 1.00 37.97 208 CYS A N 1
ATOM 956 C CA . CYS A 1 128 ? -8.424 14.879 33.733 1.00 38.47 208 CYS A CA 1
ATOM 957 C C . CYS A 1 128 ? -8.594 13.957 34.935 1.00 39.78 208 CYS A C 1
ATOM 958 O O . CYS A 1 128 ? -9.690 13.833 35.482 1.00 40.29 208 CYS A O 1
ATOM 961 N N . GLN A 1 129 ? -7.505 13.315 35.343 1.00 40.72 209 GLN A N 1
ATOM 962 C CA . GLN A 1 129 ? -7.553 12.344 36.431 1.00 42.30 209 GLN A CA 1
ATOM 963 C C . GLN A 1 129 ? -6.710 12.759 37.632 1.00 42.97 209 GLN A C 1
ATOM 964 O O . GLN A 1 129 ? -6.358 11.925 38.464 1.00 44.09 209 GLN A O 1
ATOM 970 N N . MET A 1 130 ? -6.389 14.045 37.722 1.00 42.53 210 MET A N 1
ATOM 971 C CA . MET A 1 130 ? -5.585 14.544 38.833 1.00 43.24 210 MET A CA 1
ATOM 972 C C . MET A 1 130 ? -6.405 14.641 40.116 1.00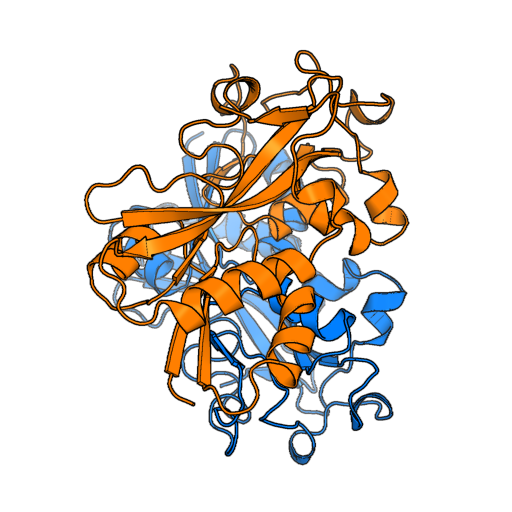 44.00 210 MET A C 1
ATOM 973 O O . MET A 1 130 ? -7.588 14.983 40.085 1.00 43.83 210 MET A O 1
ATOM 978 N N . LYS A 1 131 ? -5.767 14.340 41.242 1.00 45.09 211 LYS A N 1
ATOM 979 C CA . LYS A 1 131 ? -6.434 14.360 42.538 1.00 46.06 211 LYS A CA 1
ATOM 980 C C . LYS A 1 131 ? -6.926 15.758 42.895 1.00 45.59 211 LYS A C 1
ATOM 981 O O . LYS A 1 131 ? -6.233 16.748 42.664 1.00 44.94 211 LYS A O 1
ATOM 987 N N . GLY A 1 132 ? -8.126 15.829 43.463 1.00 46.05 212 GLY A N 1
ATOM 988 C CA . GLY A 1 132 ? -8.700 17.098 43.893 1.00 45.86 212 GLY A CA 1
ATOM 989 C C . GLY A 1 132 ? -9.515 17.788 42.816 1.00 44.83 212 GLY A C 1
ATOM 990 O O . GLY A 1 132 ? -10.141 18.818 43.067 1.00 44.75 212 GLY A O 1
ATOM 991 N N . LEU A 1 133 ? -9.510 17.221 41.614 1.00 44.15 213 LEU A N 1
ATOM 992 C CA . LEU A 1 133 ? -10.237 17.809 40.493 1.00 43.24 213 LEU A CA 1
ATOM 993 C C . LEU A 1 133 ? -11.688 18.095 40.858 1.00 43.68 213 LEU A C 1
ATOM 994 O O . LEU A 1 133 ? -12.153 19.231 40.759 1.00 43.34 213 LEU A O 1
ATOM 999 N N . HIS A 1 134 ? -12.387 17.099 41.367 1.00 44.69 214 HIS A N 1
ATOM 1000 C CA . HIS A 1 134 ? -13.818 17.221 41.589 1.00 45.30 214 HIS A CA 1
ATOM 1001 C C . HIS A 1 134 ? -14.169 17.817 42.948 1.00 46.18 214 HIS A C 1
ATOM 1002 O O . HIS A 1 134 ? -15.311 17.731 43.397 1.00 47.22 214 HIS A O 1
ATOM 1009 N N . GLU A 1 135 ? -13.173 18.391 43.617 1.00 45.84 215 GLU A N 1
ATOM 1010 C CA . GLU A 1 135 ? -13.395 18.952 44.958 1.00 46.65 215 GLU A CA 1
ATOM 1011 C C . GLU A 1 135 ? -13.514 20.457 44.877 1.00 45.84 215 GLU A C 1
ATOM 1012 O O . GLU A 1 135 ? -12.536 21.147 44.874 1.00 45.29 215 GLU A O 1
ATOM 1018 N N . ARG A 1 136 ? -14.730 20.923 44.660 1.00 45.78 216 ARG A N 1
ATOM 1019 C CA . ARG A 1 136 ? -15.002 22.340 44.598 1.00 45.08 216 ARG A CA 1
ATOM 1020 C C . ARG A 1 136 ? -16.486 22.509 44.809 1.00 45.80 216 ARG A C 1
ATOM 1021 O O . ARG A 1 136 ? -17.261 21.592 44.543 1.00 46.24 216 ARG A O 1
ATOM 1029 N N . GLN A 1 137 ? -16.898 23.685 45.253 1.00 45.85 217 GLN A N 1
ATOM 1030 C CA . GLN A 1 137 ? -18.308 23.946 45.365 1.00 46.56 217 GLN A CA 1
ATOM 1031 C C . GLN A 1 137 ? -19.008 23.708 44.067 1.00 45.65 217 GLN A C 1
ATOM 1032 O O . GLN A 1 137 ? -19.830 22.828 43.971 1.00 46.45 217 GLN A O 1
ATOM 1038 N N . THR A 1 138 ? -18.689 24.527 43.078 1.00 44.00 218 THR A N 1
ATOM 1039 C CA . THR A 1 138 ? -19.380 24.444 41.799 1.00 43.06 218 THR A CA 1
ATOM 1040 C C . THR A 1 138 ? -18.716 23.465 40.840 1.00 41.63 218 THR A C 1
ATOM 1041 O O . THR A 1 138 ? -17.579 23.669 40.416 1.00 40.38 218 THR A O 1
ATOM 1045 N N . ALA A 1 139 ? -19.435 22.401 40.503 1.00 41.62 219 ALA A N 1
ATOM 1046 C CA . ALA A 1 139 ? -18.987 21.476 39.474 1.00 40.39 219 ALA A CA 1
ATOM 1047 C C . ALA A 1 139 ? -19.594 21.897 38.142 1.00 39.50 219 ALA A C 1
ATOM 1048 O O . ALA A 1 139 ? -20.774 22.243 38.074 1.00 40.41 219 ALA A O 1
ATOM 1050 N N . TYR A 1 140 ? -18.788 21.866 37.088 1.00 37.85 220 TYR A N 1
ATOM 1051 C CA . TYR A 1 140 ? -19.231 22.339 35.781 1.00 36.77 220 TYR A CA 1
ATOM 1052 C C . TYR A 1 140 ? -19.117 21.242 34.730 1.00 35.99 220 TYR A C 1
ATOM 1053 O O . TYR A 1 140 ? -18.016 20.819 34.367 1.00 35.15 220 TYR A O 1
ATOM 1062 N N . SER A 1 141 ? -20.266 20.792 34.239 1.00 36.37 221 SER A N 1
ATOM 1063 C CA . SER A 1 141 ? -20.318 19.700 33.280 1.00 35.89 221 SER A CA 1
ATOM 1064 C C . SER A 1 141 ? -21.060 20.127 32.016 1.00 35.40 221 SER A C 1
ATOM 1065 O O . SER A 1 141 ? -22.071 20.828 32.086 1.00 35.91 221 SER A O 1
ATOM 1068 N N . GLY A 1 142 ? -20.555 19.699 30.863 1.00 34.04 222 GLY A N 1
ATOM 1069 C CA . GLY A 1 142 ? -21.164 20.044 29.581 1.00 33.43 222 GLY A CA 1
ATOM 1070 C C . GLY A 1 142 ? -20.778 21.440 29.125 1.00 32.28 222 GLY A C 1
ATOM 1071 O O . GLY A 1 142 ? -21.312 21.954 28.139 1.00 32.15 222 GLY A O 1
ATOM 1072 N N . GLY A 1 143 ? -19.846 22.051 29.849 1.00 31.37 223 GLY A N 1
ATOM 1073 C CA . GLY A 1 143 ? -19.443 23.428 29.590 1.00 30.36 223 GLY A CA 1
ATOM 1074 C C . GLY A 1 143 ? -18.863 23.633 28.205 1.00 29.01 223 GLY A C 1
ATOM 1075 O O . GLY A 1 143 ? -18.459 22.678 27.538 1.00 28.99 223 GLY A O 1
ATOM 1076 N N . SER A 1 144 ? -18.823 24.889 27.772 1.00 28.34 224 SER A N 1
ATOM 1077 C CA . SER A 1 144 ? -18.281 25.230 26.464 1.00 27.04 224 SER A CA 1
ATOM 1078 C C . SER A 1 144 ? -16.979 26.003 26.622 1.00 26.39 224 SER A C 1
ATOM 1079 O O . SER A 1 144 ? -16.750 26.645 27.651 1.00 26.22 224 SER A O 1
ATOM 1082 N N . MET A 1 145 ? -16.130 25.939 25.599 1.00 25.76 225 MET A N 1
ATOM 1083 C CA . MET A 1 145 ? -14.878 26.679 25.598 1.00 25.32 225 MET A CA 1
ATOM 1084 C C . MET A 1 145 ? -15.149 28.150 25.868 1.00 24.99 225 MET A C 1
ATOM 1085 O O . MET A 1 145 ? -14.393 28.817 26.587 1.00 24.69 225 MET A O 1
ATOM 1090 N N . GLU A 1 146 ? -16.232 28.648 25.278 1.00 24.90 226 GLU A N 1
ATOM 1091 C CA . GLU A 1 146 ? -16.626 30.038 25.422 1.00 24.69 226 GLU A CA 1
ATOM 1092 C C . GLU A 1 146 ? -16.804 30.348 26.900 1.00 24.80 226 GLU A C 1
ATOM 1093 O O . GLU A 1 146 ? -16.208 31.286 27.430 1.00 24.75 226 GLU A O 1
ATOM 1099 N N . ALA A 1 147 ? -17.623 29.541 27.562 1.00 24.83 227 ALA A N 1
ATOM 1100 C CA . ALA A 1 147 ? -17.883 29.736 28.981 1.00 25.11 227 ALA A CA 1
ATOM 1101 C C . ALA A 1 147 ? -16.596 29.703 29.799 1.00 24.29 227 ALA A C 1
ATOM 1102 O O . ALA A 1 147 ? -16.360 30.582 30.627 1.00 24.86 227 ALA A O 1
ATOM 1104 N N . PHE A 1 148 ? -15.769 28.686 29.574 1.00 23.54 228 PHE A N 1
ATOM 1105 C CA . PHE A 1 148 ? -14.509 28.551 30.306 1.00 22.99 228 PHE A CA 1
ATOM 1106 C C . PHE A 1 148 ? -13.594 29.762 30.113 1.00 22.54 228 PHE A C 1
ATOM 1107 O O . PHE A 1 148 ? -13.010 30.262 31.068 1.00 22.56 228 PHE A O 1
ATOM 1115 N N . MET A 1 149 ? -13.465 30.237 28.879 1.00 22.11 229 MET A N 1
ATOM 1116 C CA . MET A 1 149 ? -12.609 31.390 28.629 1.00 21.88 229 MET A CA 1
ATOM 1117 C C . MET A 1 149 ? -13.167 32.637 29.304 1.00 22.55 229 MET A C 1
ATOM 1118 O O . MET A 1 149 ? -12.418 33.443 29.855 1.00 22.66 229 MET A O 1
ATOM 1123 N N . ARG A 1 150 ? -14.486 32.784 29.275 1.00 23.05 230 ARG A N 1
ATOM 1124 C CA . ARG A 1 150 ? -15.122 33.923 29.915 1.00 24.03 230 ARG A CA 1
ATOM 1125 C C . ARG A 1 150 ? -14.833 33.892 31.414 1.00 24.12 230 ARG A C 1
ATOM 1126 O O . ARG A 1 150 ? -14.625 34.931 32.036 1.00 24.54 230 ARG A O 1
ATOM 1134 N N . LEU A 1 151 ? -14.803 32.692 31.986 1.00 23.70 231 LEU A N 1
ATOM 1135 C CA . LEU A 1 151 ? -14.531 32.551 33.416 1.00 24.29 231 LEU A CA 1
ATOM 1136 C C . LEU A 1 151 ? -13.107 32.989 33.728 1.00 24.15 231 LEU A C 1
ATOM 1137 O O . LEU A 1 151 ? -12.870 33.781 34.642 1.00 24.80 231 LEU A O 1
ATOM 1142 N N . VAL A 1 152 ? -12.158 32.475 32.955 1.00 23.90 232 VAL A N 1
ATOM 1143 C CA . VAL A 1 152 ? -10.754 32.805 33.153 1.00 24.12 232 VAL A CA 1
ATOM 1144 C C . VAL A 1 152 ? -10.509 34.305 33.016 1.00 24.78 232 VAL A C 1
ATOM 1145 O O . VAL A 1 152 ? -9.806 34.904 33.828 1.00 25.41 232 VAL A O 1
ATOM 1149 N N . GLU A 1 153 ? -11.100 34.910 31.992 1.00 25.25 233 GLU A N 1
ATOM 1150 C CA . GLU A 1 153 ? -10.924 36.337 31.749 1.00 26.06 233 GLU A CA 1
ATOM 1151 C C . GLU A 1 153 ? -11.484 37.188 32.889 1.00 27.09 233 GLU A C 1
ATOM 1152 O O . GLU A 1 153 ? -11.108 38.347 33.055 1.00 27.51 233 GLU A O 1
ATOM 1158 N N . SER A 1 154 ? -12.390 36.589 33.656 1.00 27.38 234 SER A N 1
ATOM 1159 C CA . SER A 1 154 ? -13.046 37.249 34.775 1.00 28.49 234 SER A CA 1
ATOM 1160 C C . SER A 1 154 ? -12.271 37.022 36.066 1.00 28.68 234 SER A C 1
ATOM 1161 O O . SER A 1 154 ? -12.691 37.454 37.137 1.00 29.66 234 SER A O 1
ATOM 1164 N N . GLY A 1 155 ? -11.136 36.343 35.954 1.00 27.93 235 GLY A N 1
ATOM 1165 C CA . GLY A 1 155 ? -10.302 36.060 37.106 1.00 28.29 235 GLY A CA 1
ATOM 1166 C C . GLY A 1 155 ? -10.602 34.773 37.847 1.00 28.17 235 GLY A C 1
ATOM 1167 O O . GLY A 1 155 ? -10.048 34.532 38.916 1.00 28.68 235 GLY A O 1
ATOM 1168 N N . GLN A 1 156 ? -11.478 33.938 37.302 1.00 27.74 236 GLN A N 1
ATOM 1169 C CA . GLN A 1 156 ? -11.753 32.680 37.969 1.00 28.10 236 GLN A CA 1
ATOM 1170 C C . GLN A 1 156 ? -11.141 31.495 37.234 1.00 27.46 236 GLN A C 1
ATOM 1171 O O . GLN A 1 156 ? -11.601 31.102 36.168 1.00 27.22 236 GLN A O 1
ATOM 1177 N N . GLY A 1 157 ? -10.146 30.882 37.861 1.00 27.40 237 GLY A N 1
ATOM 1178 C CA . GLY A 1 157 ? -9.544 29.668 37.354 1.00 26.86 237 GLY A CA 1
ATOM 1179 C C . GLY A 1 157 ? -8.635 29.681 36.139 1.00 26.47 237 GLY A C 1
ATOM 1180 O O . GLY A 1 157 ? -8.111 30.702 35.697 1.00 26.20 237 GLY A O 1
ATOM 1181 N N . ILE A 1 158 ? -8.471 28.477 35.612 1.00 26.13 238 ILE A N 1
ATOM 1182 C CA . ILE A 1 158 ? -7.647 28.154 34.466 1.00 25.76 238 ILE A CA 1
ATOM 1183 C C . ILE A 1 158 ? -8.353 27.164 33.552 1.00 25.41 238 ILE A C 1
ATOM 1184 O O . ILE A 1 158 ? -9.177 26.366 33.997 1.00 25.58 238 ILE A O 1
ATOM 1189 N N . THR A 1 159 ? -8.005 27.226 32.271 1.00 25.01 239 THR A N 1
ATOM 1190 C CA . THR A 1 159 ? -8.531 26.315 31.263 1.00 24.40 239 THR A CA 1
ATOM 1191 C C . THR A 1 159 ? -7.513 26.183 30.136 1.00 24.42 239 THR A C 1
ATOM 1192 O O . THR A 1 159 ? -6.476 26.847 30.148 1.00 24.38 239 THR A O 1
ATOM 1196 N N . PHE A 1 160 ? -7.806 25.327 29.163 1.00 24.41 240 PHE A N 1
ATOM 1197 C CA . PHE A 1 160 ? -6.899 25.118 28.041 1.00 24.64 240 PHE A CA 1
ATOM 1198 C C . PHE A 1 160 ? -7.558 25.475 26.714 1.00 24.58 240 PHE A C 1
ATOM 1199 O O . PHE A 1 160 ? -8.675 25.045 26.431 1.00 24.54 240 PHE A O 1
ATOM 1207 N N . ILE A 1 161 ? -6.866 26.270 25.906 1.00 24.63 241 ILE A N 1
ATOM 1208 C CA . ILE A 1 161 ? -7.414 26.703 24.622 1.00 24.49 241 ILE A CA 1
ATOM 1209 C C . ILE A 1 161 ? -6.568 26.220 23.448 1.00 24.79 241 ILE A C 1
ATOM 1210 O O . ILE A 1 161 ? -5.371 25.994 23.590 1.00 24.99 241 ILE A O 1
ATOM 1215 N N . PRO A 1 162 ? -7.201 26.065 22.278 1.00 24.88 242 PRO A N 1
ATOM 1216 C CA . PRO A 1 162 ? -6.518 25.572 21.090 1.00 25.28 242 PRO A CA 1
ATOM 1217 C C . PRO A 1 162 ? -5.688 26.670 20.441 1.00 25.95 242 PRO A C 1
ATOM 1218 O O . PRO A 1 162 ? -6.086 27.833 20.458 1.00 25.81 242 PRO A O 1
ATOM 1222 N N . GLN A 1 163 ? -4.546 26.295 19.869 1.00 26.73 243 GLN A N 1
ATOM 1223 C CA . GLN A 1 163 ? -3.637 27.259 19.255 1.00 28.13 243 GLN A CA 1
ATOM 1224 C C . GLN A 1 163 ? -4.332 28.163 18.237 1.00 28.24 243 GLN A C 1
ATOM 1225 O O . GLN A 1 163 ? -4.072 29.363 18.188 1.00 28.67 243 GLN A O 1
ATOM 1231 N N . LEU A 1 164 ? -5.216 27.584 17.429 1.00 28.49 244 LEU A N 1
ATOM 1232 C CA . LEU A 1 164 ? -5.893 28.337 16.373 1.00 29.12 244 LEU A CA 1
ATOM 1233 C C . LEU A 1 164 ? -6.705 29.525 16.891 1.00 29.30 244 LEU A C 1
ATOM 1234 O O . LEU A 1 164 ? -7.037 30.434 16.132 1.00 29.66 244 LEU A O 1
ATOM 1239 N N . THR A 1 165 ? -7.024 29.521 18.180 1.00 29.26 245 THR A N 1
ATOM 1240 C CA . THR A 1 165 ? -7.849 30.585 18.741 1.00 29.66 245 THR A CA 1
ATOM 1241 C C . THR A 1 165 ? -7.033 31.826 19.104 1.00 30.14 245 THR A C 1
ATOM 1242 O O . THR A 1 165 ? -7.580 32.921 19.249 1.00 30.04 245 THR A O 1
ATOM 1246 N N . VAL A 1 166 ? -5.722 31.652 19.235 1.00 30.67 246 VAL A N 1
ATOM 1247 C CA . VAL A 1 166 ? -4.846 32.736 19.669 1.00 31.39 246 VAL A CA 1
ATOM 1248 C C . VAL A 1 166 ? -4.933 33.968 18.770 1.00 32.29 246 VAL A C 1
ATOM 1249 O O . VAL A 1 166 ? -5.044 35.090 19.260 1.00 32.72 246 VAL A O 1
ATOM 1253 N N . GLU A 1 167 ? -4.892 33.760 17.457 1.00 32.57 247 GLU A N 1
ATOM 1254 C CA . GLU A 1 167 ? -4.964 34.875 16.512 1.00 33.53 247 GLU A CA 1
ATOM 1255 C C . GLU A 1 167 ? -6.313 35.585 16.565 1.00 33.18 247 GLU A C 1
ATOM 1256 O O . GLU A 1 167 ? -6.451 36.711 16.082 1.00 34.00 247 GLU A O 1
ATOM 1262 N N . GLN A 1 168 ? -7.303 34.925 17.158 1.00 32.15 248 GLN A N 1
ATOM 1263 C CA . GLN A 1 168 ? -8.624 35.518 17.325 1.00 31.96 248 GLN A CA 1
ATOM 1264 C C . GLN A 1 168 ? -8.684 36.328 18.613 1.00 31.72 248 GLN A C 1
ATOM 1265 O O . GLN A 1 168 ? -9.620 37.100 18.826 1.00 32.02 248 GLN A O 1
ATOM 1271 N N . LEU A 1 169 ? -7.681 36.144 19.466 1.00 31.12 249 LEU A N 1
ATOM 1272 C CA . LEU A 1 169 ? -7.652 36.792 20.776 1.00 30.80 249 LEU A CA 1
ATOM 1273 C C . LEU A 1 169 ? -7.266 38.265 20.711 1.00 31.37 249 LEU A C 1
ATOM 1274 O O . LEU A 1 169 ? -6.503 38.687 19.840 1.00 31.82 249 LEU A O 1
ATOM 1279 N N . SER A 1 170 ? -7.804 39.039 21.648 1.00 31.05 250 SER A N 1
ATOM 1280 C CA . SER A 1 170 ? -7.449 40.443 21.800 1.00 31.83 250 SER A CA 1
ATOM 1281 C C . SER A 1 170 ? -6.126 40.564 22.546 1.00 31.95 250 SER A C 1
ATOM 1282 O O . SER A 1 170 ? -5.665 39.602 23.162 1.00 31.21 250 SER A O 1
ATOM 1285 N N . PRO A 1 171 ? -5.507 41.752 22.495 1.00 32.81 251 PRO A N 1
ATOM 1286 C CA . PRO A 1 171 ? -4.281 41.996 23.242 1.00 33.18 251 PRO A CA 1
ATOM 1287 C C . PRO A 1 171 ? -4.417 41.560 24.696 1.00 32.55 251 PRO A C 1
ATOM 1288 O O . PRO A 1 171 ? -3.518 40.920 25.236 1.00 32.44 251 PRO A O 1
ATOM 1292 N N . SER A 1 172 ? -5.540 41.902 25.317 1.00 32.24 252 SER A N 1
ATOM 1293 C CA . SER A 1 172 ? -5.762 41.583 26.725 1.00 31.93 252 SER A CA 1
ATOM 1294 C C . SER A 1 172 ? -5.895 40.081 26.959 1.00 30.70 252 SER A C 1
ATOM 1295 O O . SER A 1 172 ? -5.393 39.550 27.954 1.00 30.83 252 SER A O 1
ATOM 1298 N N . GLN A 1 173 ? -6.581 39.400 26.046 1.00 29.77 253 GLN A N 1
ATOM 1299 C CA . GLN A 1 173 ? -6.756 37.957 26.138 1.00 28.60 253 GLN A CA 1
ATOM 1300 C C . GLN A 1 173 ? -5.433 37.227 25.971 1.00 28.29 253 GLN A C 1
ATOM 1301 O O . GLN A 1 173 ? -5.164 36.252 26.668 1.00 27.87 253 GLN A O 1
ATOM 1307 N N . LYS A 1 174 ? -4.610 37.695 25.037 1.00 28.65 254 LYS A N 1
ATOM 1308 C CA . LYS A 1 174 ? -3.341 37.035 24.756 1.00 28.69 254 LYS A CA 1
ATOM 1309 C C . LYS A 1 174 ? -2.442 36.995 25.989 1.00 28.69 254 LYS A C 1
ATOM 1310 O O . LYS A 1 174 ? -1.663 36.060 26.167 1.00 28.61 254 LYS A O 1
ATOM 1316 N N . GLU A 1 175 ? -2.566 38.007 26.841 1.00 29.10 255 GLU A N 1
ATOM 1317 C CA . GLU A 1 175 ? -1.786 38.082 28.074 1.00 29.43 255 GLU A CA 1
ATOM 1318 C C . GLU A 1 175 ? -2.031 36.891 28.997 1.00 28.65 255 GLU A C 1
ATOM 1319 O O . GLU A 1 175 ? -1.177 36.550 29.818 1.00 28.79 255 GLU A O 1
ATOM 1325 N N . LEU A 1 176 ? -3.199 36.271 28.870 1.00 27.73 256 LEU A N 1
ATOM 1326 C CA . LEU A 1 176 ? -3.563 35.162 29.746 1.00 27.22 256 LEU A CA 1
ATOM 1327 C C . LEU A 1 176 ? -2.962 33.854 29.256 1.00 26.85 256 LEU A C 1
ATOM 1328 O O . LEU A 1 176 ? -2.962 32.859 29.973 1.00 26.71 256 LEU A O 1
ATOM 1333 N N . VAL A 1 177 ? -2.446 33.861 28.032 1.00 27.02 257 VAL A N 1
ATOM 1334 C CA . VAL A 1 177 ? -1.933 32.644 27.423 1.00 26.71 257 VAL A CA 1
ATOM 1335 C C . VAL A 1 177 ? -0.574 32.235 27.982 1.00 27.22 257 VAL A C 1
ATOM 1336 O O . VAL A 1 177 ? 0.360 33.033 28.029 1.00 28.09 257 VAL A O 1
ATOM 1340 N N . ARG A 1 178 ? -0.481 30.982 28.410 1.00 27.04 258 ARG A N 1
ATOM 1341 C CA . ARG A 1 178 ? 0.779 30.399 28.841 1.00 27.54 258 ARG A CA 1
ATOM 1342 C C . ARG A 1 178 ? 0.938 29.056 28.147 1.00 27.44 258 ARG A C 1
ATOM 1343 O O . ARG A 1 178 ? 0.154 28.139 28.379 1.00 27.11 258 ARG A O 1
ATOM 1351 N N . PRO A 1 179 ? 1.951 28.929 27.281 1.00 28.27 259 PRO A N 1
ATOM 1352 C CA . PRO A 1 179 ? 2.177 27.628 26.665 1.00 28.31 259 PRO A CA 1
ATOM 1353 C C . PRO A 1 179 ? 2.703 26.627 27.688 1.00 28.67 259 PRO A C 1
ATOM 1354 O O . PRO A 1 179 ? 3.100 27.014 28.786 1.00 28.85 259 PRO A O 1
ATOM 1358 N N . PHE A 1 180 ? 2.705 25.349 27.327 1.00 28.82 260 PHE A N 1
ATOM 1359 C CA . PHE A 1 180 ? 3.235 24.311 28.204 1.00 29.49 260 PHE A CA 1
ATOM 1360 C C . PHE A 1 180 ? 4.755 24.242 28.096 1.00 30.89 260 PHE A C 1
ATOM 1361 O O . PHE A 1 180 ? 5.331 24.622 27.077 1.00 31.28 260 PHE A O 1
ATOM 1369 N N . GLY A 1 181 ? 5.405 23.760 29.150 1.00 31.56 261 GLY A N 1
ATOM 1370 C CA . GLY A 1 181 ? 6.806 23.382 29.043 1.00 33.09 261 GLY A CA 1
ATOM 1371 C C . GLY A 1 181 ? 6.879 22.155 28.153 1.00 33.39 261 GLY A C 1
ATOM 1372 O O . GLY A 1 181 ? 5.906 21.408 28.045 1.00 32.19 261 GLY A O 1
ATOM 1373 N N . MET A 1 182 ? 8.020 21.954 27.503 1.00 34.76 262 MET A N 1
ATOM 1374 C CA . MET A 1 182 ? 8.211 20.803 26.624 1.00 35.46 262 MET A CA 1
ATOM 1375 C C . MET A 1 182 ? 8.317 19.511 27.427 1.00 35.94 262 MET A C 1
ATOM 1376 O O . MET A 1 182 ? 8.939 19.487 28.491 1.00 36.62 262 MET A O 1
ATOM 1381 N N . PRO A 1 183 ? 7.717 18.425 26.912 1.00 35.53 263 PRO A N 1
ATOM 1382 C CA . PRO A 1 183 ? 7.011 18.407 25.633 1.00 34.75 263 PRO A CA 1
ATOM 1383 C C . PRO A 1 183 ? 5.639 19.071 25.720 1.00 33.21 263 PRO A C 1
ATOM 1384 O O . PRO A 1 183 ? 4.953 18.952 26.734 1.00 32.66 263 PRO A O 1
ATOM 1388 N N . ARG A 1 184 ? 5.249 19.761 24.654 1.00 32.52 264 ARG A N 1
ATOM 1389 C CA . ARG A 1 184 ? 3.986 20.486 24.626 1.00 31.38 264 ARG A CA 1
ATOM 1390 C C . ARG A 1 184 ? 2.851 19.616 24.089 1.00 30.33 264 ARG A C 1
ATOM 1391 O O . ARG A 1 184 ? 3.000 18.951 23.063 1.00 30.68 264 ARG A O 1
ATOM 1399 N N . PRO A 1 185 ? 1.708 19.619 24.787 1.00 29.44 265 PRO A N 1
ATOM 1400 C CA . PRO A 1 185 ? 0.559 18.816 24.388 1.00 28.73 265 PRO A CA 1
ATOM 1401 C C . PRO A 1 185 ? -0.065 19.306 23.087 1.00 28.30 265 PRO A C 1
ATOM 1402 O O . PRO A 1 185 ? -0.268 20.508 22.905 1.00 27.93 265 PRO A O 1
ATOM 1406 N N . VAL A 1 186 ? -0.358 18.373 22.189 1.00 28.50 266 VAL A N 1
ATOM 1407 C CA . VAL A 1 186 ? -1.042 18.696 20.946 1.00 27.91 266 VAL A CA 1
ATOM 1408 C C . VAL A 1 186 ? -2.171 17.707 20.690 1.00 27.71 266 VAL A C 1
ATOM 1409 O O . VAL A 1 186 ? -2.073 16.530 21.041 1.00 27.87 266 VAL A O 1
ATOM 1413 N N . ARG A 1 187 ? -3.246 18.193 20.081 1.00 27.19 267 ARG A N 1
ATOM 1414 C CA . ARG A 1 187 ? -4.282 17.302 19.590 1.00 27.15 267 ARG A CA 1
ATOM 1415 C C . ARG A 1 187 ? -4.152 17.217 18.079 1.00 27.45 267 ARG A C 1
ATOM 1416 O O . ARG A 1 187 ? -3.542 18.082 17.451 1.00 27.77 267 ARG A O 1
ATOM 1424 N N . GLU A 1 188 ? -4.715 16.166 17.499 1.00 27.73 268 GLU A N 1
ATOM 1425 C CA . GLU A 1 188 ? -4.695 16.011 16.054 1.00 27.99 268 GLU A CA 1
ATOM 1426 C C . GLU A 1 188 ? -6.085 16.256 15.497 1.00 27.36 268 GLU A C 1
ATOM 1427 O O . GLU A 1 188 ? -7.052 15.624 15.921 1.00 27.08 268 GLU A O 1
ATOM 1433 N N . VAL A 1 189 ? -6.183 17.196 14.564 1.00 27.07 269 VAL A N 1
ATOM 1434 C CA . VAL A 1 189 ? -7.434 17.465 13.878 1.00 26.63 269 VAL A CA 1
ATOM 1435 C C . VAL A 1 189 ? -7.458 16.628 12.606 1.00 27.02 269 VAL A C 1
ATOM 1436 O O . VAL A 1 189 ? -6.545 16.711 11.788 1.00 27.74 269 VAL A O 1
ATOM 1440 N N . ARG A 1 190 ? -8.493 15.810 12.454 1.00 27.04 270 ARG A N 1
ATOM 1441 C CA . ARG A 1 190 ? -8.549 14.854 11.358 1.00 27.56 270 ARG A CA 1
ATOM 1442 C C . ARG A 1 190 ? -9.888 14.916 10.642 1.00 27.56 270 ARG A C 1
ATOM 1443 O O . ARG A 1 190 ? -10.879 15.379 11.202 1.00 27.02 270 ARG A O 1
ATOM 1451 N N . LEU A 1 191 ? -9.912 14.456 9.396 1.00 28.24 271 LEU A N 1
ATOM 1452 C CA . LEU A 1 191 ? -11.154 14.391 8.638 1.00 28.47 271 LEU A CA 1
ATOM 1453 C C . LEU A 1 191 ? -11.597 12.941 8.532 1.00 29.07 271 LEU A C 1
ATOM 1454 O O . LEU A 1 191 ? -10.907 12.114 7.934 1.00 29.69 271 LEU A O 1
ATOM 1459 N N . ALA A 1 192 ? -12.747 12.632 9.120 1.00 29.42 272 ALA A N 1
ATOM 1460 C CA . ALA A 1 192 ? -13.229 11.257 9.166 1.00 30.28 272 ALA A CA 1
ATOM 1461 C C . ALA A 1 192 ? -14.391 11.013 8.209 1.00 30.94 272 ALA A C 1
ATOM 1462 O O . ALA A 1 192 ? -15.158 11.925 7.895 1.00 30.59 272 ALA A O 1
ATOM 1464 N N . VAL A 1 193 ? -14.467 9.803 7.681 1.00 32.09 273 VAL A N 1
ATOM 1465 C CA . VAL A 1 193 ? -15.566 9.362 6.828 1.00 33.27 273 VAL A CA 1
ATOM 1466 C C . VAL A 1 193 ? -15.828 7.873 7.021 1.00 34.33 273 VAL A C 1
ATOM 1467 O O . VAL A 1 193 ? -15.182 7.244 7.790 1.00 34.45 273 VAL A O 1
ATOM 1471 N N . ARG A 1 194 ? -16.747 7.312 6.262 1.00 35.55 274 ARG A N 1
ATOM 1472 C CA . ARG A 1 194 ? -16.931 5.868 6.195 1.00 36.87 274 ARG A CA 1
ATOM 1473 C C . ARG A 1 194 ? -15.904 5.261 5.245 1.00 37.50 274 ARG A C 1
ATOM 1474 O O . ARG A 1 194 ? -15.455 5.914 4.304 1.00 37.37 274 ARG A O 1
ATOM 1482 N N . GLN A 1 195 ? -15.528 4.012 5.494 1.00 38.41 275 GLN A N 1
ATOM 1483 C CA . GLN A 1 195 ? -14.539 3.345 4.656 1.00 39.43 275 GLN A CA 1
ATOM 1484 C C . GLN A 1 195 ? -14.991 3.293 3.203 1.00 40.20 275 GLN A C 1
ATOM 1485 O O . GLN A 1 195 ? -14.189 3.476 2.289 1.00 40.60 275 GLN A O 1
ATOM 1491 N N . ASP A 1 196 ? -16.276 3.086 2.969 1.00 40.86 276 ASP A N 1
ATOM 1492 C CA . ASP A 1 196 ? -16.765 2.889 1.607 1.00 41.81 276 ASP A CA 1
ATOM 1493 C C . ASP A 1 196 ? -17.149 4.183 0.889 1.00 41.49 276 ASP A C 1
ATOM 1494 O O . ASP A 1 196 ? -17.783 4.150 -0.163 1.00 42.11 276 ASP A O 1
ATOM 1499 N N . TYR A 1 197 ? -16.794 5.317 1.482 1.00 40.55 277 TYR A N 1
ATOM 1500 C CA . TYR A 1 197 ? -17.196 6.614 0.954 1.00 40.28 277 TYR A CA 1
ATOM 1501 C C . TYR A 1 197 ? -16.765 6.723 -0.505 1.00 40.99 277 TYR A C 1
ATOM 1502 O O . TYR A 1 197 ? -15.571 6.753 -0.808 1.00 41.04 277 TYR A O 1
ATOM 1511 N N . SER A 1 198 ? -17.745 6.784 -1.402 1.00 41.67 278 SER A N 1
ATOM 1512 C CA . SER A 1 198 ? -17.496 6.655 -2.836 1.00 42.56 278 SER A CA 1
ATOM 1513 C C . SER A 1 198 ? -17.274 7.983 -3.563 1.00 42.24 278 SER A C 1
ATOM 1514 O O . SER A 1 198 ? -17.593 8.107 -4.746 1.00 43.02 278 SER A O 1
ATOM 1517 N N . ARG A 1 199 ? -16.729 8.970 -2.857 1.00 41.13 279 ARG A N 1
ATOM 1518 C CA . ARG A 1 199 ? -16.368 10.244 -3.478 1.00 40.91 279 ARG A CA 1
ATOM 1519 C C . ARG A 1 199 ? -14.907 10.577 -3.185 1.00 40.45 279 ARG A C 1
ATOM 1520 O O . ARG A 1 199 ? -14.594 11.610 -2.589 1.00 39.64 279 ARG A O 1
ATOM 1528 N N . ARG A 1 200 ? -14.020 9.686 -3.618 1.00 41.09 280 ARG A N 1
ATOM 1529 C CA . ARG A 1 200 ? -12.590 9.804 -3.348 1.00 41.01 280 ARG A CA 1
ATOM 1530 C C . ARG A 1 200 ? -11.985 11.120 -3.829 1.00 40.69 280 ARG A C 1
ATOM 1531 O O . ARG A 1 200 ? -11.073 11.656 -3.201 1.00 40.24 280 ARG A O 1
ATOM 1539 N N . LYS A 1 201 ? -12.488 11.635 -4.946 1.00 40.93 281 LYS A N 1
ATOM 1540 C CA . LYS A 1 201 ? -11.944 12.861 -5.519 1.00 40.83 281 LYS A CA 1
ATOM 1541 C C . LYS A 1 201 ? -12.339 14.083 -4.694 1.00 39.60 281 LYS A C 1
ATOM 1542 O O . LYS A 1 201 ? -11.526 14.980 -4.467 1.00 39.30 281 LYS A O 1
ATOM 1548 N N . LEU A 1 202 ? -13.587 14.109 -4.238 1.00 38.75 282 LEU A N 1
ATOM 1549 C CA . LEU A 1 202 ? -14.054 15.176 -3.362 1.00 37.67 282 LEU A CA 1
ATOM 1550 C C . LEU A 1 202 ? -13.333 15.101 -2.020 1.00 36.65 282 LEU A C 1
ATOM 1551 O O . LEU A 1 202 ? -12.822 16.102 -1.517 1.00 35.92 282 LEU A O 1
ATOM 1556 N N . ARG A 1 203 ? -13.300 13.901 -1.447 1.00 36.28 283 ARG A N 1
ATOM 1557 C CA . ARG A 1 203 ? -12.581 13.6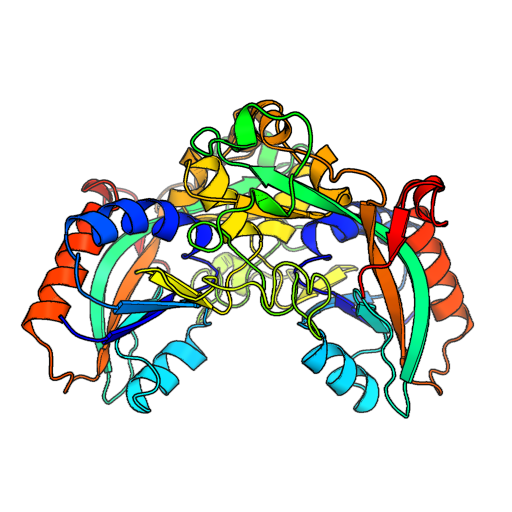51 -0.204 1.00 35.49 283 ARG A CA 1
ATOM 1558 C C . ARG A 1 203 ? -11.172 14.219 -0.303 1.00 35.40 283 ARG A C 1
ATOM 1559 O O . ARG A 1 203 ? -10.718 14.943 0.583 1.00 34.95 283 ARG A O 1
ATOM 1567 N N . GLU A 1 204 ? -10.488 13.886 -1.393 1.00 36.02 284 GLU A N 1
ATOM 1568 C CA . GLU A 1 204 ? -9.134 14.369 -1.634 1.00 36.03 284 GLU A CA 1
ATOM 1569 C C . GLU A 1 204 ? -9.097 15.895 -1.695 1.00 35.39 284 GLU A C 1
ATOM 1570 O O . GLU A 1 204 ? -8.195 16.525 -1.142 1.00 35.13 284 GLU A O 1
ATOM 1576 N N . GLN A 1 205 ? -10.081 16.483 -2.368 1.00 34.93 285 GLN A N 1
ATOM 1577 C CA . GLN A 1 205 ? -10.161 17.935 -2.479 1.00 34.43 285 GLN A CA 1
ATOM 1578 C C . GLN A 1 205 ? -10.387 18.565 -1.108 1.00 33.00 285 GLN A C 1
ATOM 1579 O O . GLN A 1 205 ? -9.710 19.524 -0.734 1.00 32.70 285 GLN A O 1
ATOM 1585 N N . LEU A 1 206 ? -11.339 18.018 -0.359 1.00 31.94 286 LEU A N 1
ATOM 1586 C CA . LEU A 1 206 ? -11.628 18.516 0.982 1.00 30.58 286 LEU A CA 1
ATOM 1587 C C . LEU A 1 206 ? -10.380 18.508 1.859 1.00 29.95 286 LEU A C 1
ATOM 1588 O O . LEU A 1 206 ? -10.040 19.517 2.476 1.00 29.46 286 LEU A O 1
ATOM 1593 N N . ILE A 1 207 ? -9.695 17.372 1.911 1.00 29.77 287 ILE A N 1
ATOM 1594 C CA . ILE A 1 207 ? -8.480 17.270 2.712 1.00 29.40 287 ILE A CA 1
ATOM 1595 C C . ILE A 1 207 ? -7.508 18.392 2.361 1.00 29.68 287 ILE A C 1
ATOM 1596 O O . ILE A 1 207 ? -6.982 19.070 3.241 1.00 29.19 287 ILE A O 1
ATOM 1601 N N . GLY A 1 208 ? -7.278 18.591 1.068 1.00 30.50 288 GLY A N 1
ATOM 1602 C CA . GLY A 1 208 ? -6.393 19.655 0.615 1.00 31.06 288 GLY A CA 1
ATOM 1603 C C . GLY A 1 208 ? -6.842 21.033 1.059 1.00 30.48 288 GLY A C 1
ATOM 1604 O O . GLY A 1 208 ? -6.040 21.830 1.544 1.00 30.52 288 GLY A O 1
ATOM 1605 N N . LEU A 1 209 ? -8.132 21.316 0.901 1.00 30.03 289 LEU A N 1
ATOM 1606 C CA . LEU A 1 209 ? -8.664 22.635 1.232 1.00 29.67 289 LEU A CA 1
ATOM 1607 C C . LEU A 1 209 ? -8.564 22.938 2.724 1.00 28.71 289 LEU A C 1
ATOM 1608 O O . LEU A 1 209 ? -8.201 24.042 3.121 1.00 28.54 289 LEU A O 1
ATOM 1613 N N . LEU A 1 210 ? -8.887 21.953 3.550 1.00 28.22 290 LEU A N 1
ATOM 1614 C CA . LEU A 1 210 ? -8.810 22.143 4.990 1.00 27.70 290 LEU A CA 1
ATOM 1615 C C . LEU A 1 210 ? -7.366 22.352 5.437 1.00 28.20 290 LEU A C 1
ATOM 1616 O O . LEU A 1 210 ? -7.075 23.252 6.225 1.00 27.97 290 LEU A O 1
ATOM 1621 N N . ARG A 1 211 ? -6.460 21.528 4.920 1.00 29.12 291 ARG A N 1
ATOM 1622 C CA . ARG A 1 211 ? -5.047 21.659 5.263 1.00 30.02 291 ARG A CA 1
ATOM 1623 C C . ARG A 1 211 ? -4.491 23.006 4.810 1.00 30.89 291 ARG A C 1
ATOM 1624 O O . ARG A 1 211 ? -3.652 23.598 5.487 1.00 31.17 291 ARG A O 1
ATOM 1632 N N . SER A 1 212 ? -4.967 23.492 3.667 1.00 31.64 292 SER A N 1
ATOM 1633 C CA . SER A 1 212 ? -4.518 24.777 3.143 1.00 32.82 292 SER A CA 1
ATOM 1634 C C . SER A 1 212 ? -5.109 25.935 3.941 1.00 32.32 292 SER A C 1
ATOM 1635 O O . SER A 1 212 ? -4.764 27.096 3.717 1.00 33.05 292 SER A O 1
ATOM 1638 N N . ALA A 1 213 ? -6.009 25.611 4.864 1.00 31.48 293 ALA A N 1
ATOM 1639 C CA . ALA A 1 213 ? -6.673 26.623 5.677 1.00 31.10 293 ALA A CA 1
ATOM 1640 C C . ALA A 1 213 ? -5.822 27.025 6.875 1.00 31.16 293 ALA A C 1
ATOM 1641 O O . ALA A 1 213 ? -6.112 28.013 7.547 1.00 30.93 293 ALA A O 1
ATOM 1643 N N . VAL A 1 214 ? -4.768 26.259 7.136 1.00 31.53 294 VAL A N 1
ATOM 1644 C CA . VAL A 1 214 ? -3.888 26.541 8.266 1.00 31.59 294 VAL A CA 1
ATOM 1645 C C . VAL A 1 214 ? -2.419 26.597 7.850 1.00 33.01 294 VAL A C 1
ATOM 1646 O O . VAL A 1 214 ? -2.033 26.034 6.824 1.00 33.61 294 VAL A O 1
ATOM 1650 N N . PRO A 1 215 ? -1.595 27.292 8.647 1.00 33.47 295 PRO A N 1
ATOM 1651 C CA . PRO A 1 215 ? -0.161 27.388 8.392 1.00 34.91 295 PRO A CA 1
ATOM 1652 C C . PRO A 1 215 ? 0.459 26.004 8.231 1.00 35.34 295 PRO A C 1
ATOM 1653 O O . PRO A 1 215 ? 0.136 25.090 8.991 1.00 34.64 295 PRO A O 1
ATOM 1657 N N . SER A 1 216 ? 1.346 25.859 7.251 1.00 36.77 296 SER A N 1
ATOM 1658 C CA . SER A 1 216 ? 1.929 24.561 6.919 1.00 37.29 296 SER A CA 1
ATOM 1659 C C . SER A 1 216 ? 2.705 23.939 8.077 1.00 37.25 296 SER A C 1
ATOM 1660 O O . SER A 1 216 ? 2.749 22.717 8.211 1.00 37.04 296 SER A O 1
ATOM 1663 N N . ASP A 1 217 ? 3.319 24.776 8.906 1.00 37.52 297 ASP A N 1
ATOM 1664 C CA . ASP A 1 217 ? 4.046 24.288 10.075 1.00 37.74 297 ASP A CA 1
ATOM 1665 C C . ASP A 1 217 ? 3.202 23.310 10.890 1.00 36.41 297 ASP A C 1
ATOM 1666 O O . ASP A 1 217 ? 3.729 22.361 11.473 1.00 36.49 297 ASP A O 1
ATOM 1671 N N . MET A 1 218 ? 1.894 23.552 10.928 1.00 35.17 298 MET A N 1
ATOM 1672 C CA . MET A 1 218 ? 0.979 22.727 11.713 1.00 34.01 298 MET A CA 1
ATOM 1673 C C . MET A 1 218 ? 0.729 21.366 11.071 1.00 33.97 298 MET A C 1
ATOM 1674 O O . MET A 1 218 ? 0.215 20.457 11.719 1.00 33.20 298 MET A O 1
ATOM 1679 N N . HIS A 1 219 ? 1.090 21.224 9.799 1.00 34.78 299 HIS A N 1
ATOM 1680 C CA . HIS A 1 219 ? 0.851 19.968 9.094 1.00 34.96 299 HIS A CA 1
ATOM 1681 C C . HIS A 1 219 ? 1.692 18.831 9.664 1.00 35.54 299 HIS A C 1
ATOM 1682 O O . HIS A 1 219 ? 1.368 17.659 9.481 1.00 35.61 299 HIS A O 1
ATOM 1689 N N . LYS A 1 220 ? 2.769 19.181 10.358 1.00 36.24 300 LYS A N 1
ATOM 1690 C CA . LYS A 1 220 ? 3.667 18.183 10.929 1.00 37.19 300 LYS A CA 1
ATOM 1691 C C . LYS A 1 220 ? 4.001 18.488 12.385 1.00 36.98 300 LYS A C 1
ATOM 1692 O O . LYS A 1 220 ? 4.078 19.649 12.785 1.00 36.54 300 LYS A O 1
ATOM 1698 N N . LEU A 1 221 ? 4.200 17.434 13.171 1.00 37.32 301 LEU A N 1
ATOM 1699 C CA . LEU A 1 221 ? 4.579 17.583 14.569 1.00 37.52 301 LEU A CA 1
ATOM 1700 C C . LEU A 1 221 ? 5.942 18.258 14.664 1.00 38.99 301 LEU A C 1
ATOM 1701 O O . LEU A 1 221 ? 6.937 17.747 14.144 1.00 40.53 301 LEU A O 1
ATOM 1706 N N . GLN A 1 222 ? 5.982 19.411 15.323 1.00 38.80 302 GLN A N 1
ATOM 1707 C CA . GLN A 1 222 ? 7.219 20.170 15.454 1.00 40.25 302 GLN A CA 1
ATOM 1708 C C . GLN A 1 222 ? 7.993 19.744 16.693 1.00 40.96 302 GLN A C 1
ATOM 1709 O O . GLN A 1 222 ? 7.405 19.484 17.743 1.00 40.06 302 GLN A O 1
ATOM 1715 N N . THR A 1 223 ? 9.313 19.671 16.564 1.00 42.79 303 THR A N 1
ATOM 1716 C CA . THR A 1 223 ? 10.168 19.302 17.684 1.00 43.68 303 THR A CA 1
ATOM 1717 C C . THR A 1 223 ? 9.752 20.062 18.940 1.00 42.69 303 THR A C 1
ATOM 1718 O O . THR A 1 223 ? 9.617 21.287 18.921 1.00 42.44 303 THR A O 1
ATOM 1722 N N . GLY A 1 224 ? 9.544 19.330 20.029 1.00 42.28 304 GLY A N 1
ATOM 1723 C CA . GLY A 1 224 ? 9.126 19.936 21.288 1.00 41.34 304 GLY A CA 1
ATOM 1724 C C . GLY A 1 224 ? 7.651 19.715 21.561 1.00 39.52 304 GLY A C 1
ATOM 1725 O O . GLY A 1 224 ? 7.147 20.068 22.628 1.00 38.77 304 GLY A O 1
ATOM 1726 N N . GLN A 1 225 ? 6.970 19.098 20.599 1.00 39.01 305 GLN A N 1
ATOM 1727 C CA . GLN A 1 225 ? 5.536 18.825 20.683 1.00 37.44 305 GLN A CA 1
ATOM 1728 C C . GLN A 1 225 ? 5.259 17.333 20.810 1.00 37.62 305 GLN A C 1
ATOM 1729 O O . GLN A 1 225 ? 5.953 16.517 20.210 1.00 38.68 305 GLN A O 1
ATOM 1735 N N . HIS A 1 226 ? 4.248 16.983 21.602 1.00 36.81 306 HIS A N 1
ATOM 1736 C CA . HIS A 1 226 ? 3.874 15.587 21.795 1.00 37.13 306 HIS A CA 1
ATOM 1737 C C . HIS A 1 226 ? 2.358 15.431 21.720 1.00 36.03 306 HIS A C 1
ATOM 1738 O O . HIS A 1 226 ? 1.618 16.218 22.310 1.00 35.05 306 HIS A O 1
ATOM 1745 N N . LEU A 1 227 ? 1.903 14.421 20.986 1.00 36.32 307 LEU A N 1
ATOM 1746 C CA . LEU A 1 227 ? 0.476 14.155 20.861 1.00 35.55 307 LEU A CA 1
ATOM 1747 C C . LEU A 1 227 ? -0.081 13.688 22.199 1.00 35.62 307 LEU A C 1
ATOM 1748 O O . LEU A 1 227 ? 0.328 12.650 22.723 1.00 36.38 307 LEU A O 1
ATOM 1753 N N . ALA A 1 228 ? -1.007 14.467 22.750 1.00 34.95 308 ALA A N 1
ATOM 1754 C CA . ALA A 1 228 ? -1.603 14.157 24.045 1.00 35.17 308 ALA A CA 1
ATOM 1755 C C . ALA A 1 228 ? -2.398 12.854 24.004 1.00 35.56 308 ALA A C 1
ATOM 1756 O O . ALA A 1 228 ? -3.332 12.702 23.214 1.00 35.16 308 ALA A O 1
ATOM 1758 N N . HIS A 1 229 ? -2.017 11.918 24.868 1.00 36.56 309 HIS A N 1
ATOM 1759 C CA . HIS A 1 229 ? -2.660 10.612 24.933 1.00 37.20 309 HIS A CA 1
ATOM 1760 C C . HIS A 1 229 ? -2.992 10.255 26.378 1.00 37.52 309 HIS A C 1
ATOM 1761 O O . HIS A 1 229 ? -2.402 10.800 27.313 1.00 37.69 309 HIS A O 1
ATOM 1768 N N . THR B 1 10 ? -24.764 21.929 53.036 1.00 45.29 90 THR B N 1
ATOM 1769 C CA . THR B 1 10 ? -26.193 22.358 53.015 1.00 44.92 90 THR B CA 1
ATOM 1770 C C . THR B 1 10 ? -27.015 21.538 52.026 1.00 44.37 90 THR B C 1
ATOM 1771 O O . THR B 1 10 ? -28.225 21.729 51.903 1.00 44.15 90 THR B O 1
ATOM 1775 N N . GLY B 1 11 ? -26.351 20.628 51.320 1.00 44.23 91 GLY B N 1
ATOM 1776 C CA . GLY B 1 11 ? -27.030 19.750 50.373 1.00 43.68 91 GLY B CA 1
ATOM 1777 C C . GLY B 1 11 ? -26.451 19.806 48.973 1.00 42.46 91 GLY B C 1
ATOM 1778 O O . GLY B 1 11 ? -25.413 20.427 48.740 1.00 42.03 91 GLY B O 1
ATOM 1779 N N . ARG B 1 12 ? -27.131 19.150 48.037 1.00 41.99 92 ARG B N 1
ATOM 1780 C CA . ARG B 1 12 ? -26.720 19.160 46.641 1.00 40.74 92 ARG B CA 1
ATOM 1781 C C . ARG B 1 12 ? -27.791 19.777 45.749 1.00 39.49 92 ARG B C 1
ATOM 1782 O O . ARG B 1 12 ? -28.985 19.545 45.945 1.00 39.74 92 ARG B O 1
ATOM 1790 N N . LEU B 1 13 ? -27.352 20.555 44.765 1.00 38.02 93 LEU B N 1
ATOM 1791 C CA . LEU B 1 13 ? -28.262 21.201 43.828 1.00 36.82 93 LEU B CA 1
ATOM 1792 C C . LEU B 1 13 ? -27.813 21.004 42.385 1.00 35.80 93 LEU B C 1
ATOM 1793 O O . LEU B 1 13 ? -26.738 21.453 41.996 1.00 35.18 93 LEU B O 1
ATOM 1798 N N . ASN B 1 14 ? -28.640 20.332 41.592 1.00 35.43 94 ASN B N 1
ATOM 1799 C CA . ASN B 1 14 ? -28.360 20.174 40.170 1.00 34.43 94 ASN B CA 1
ATOM 1800 C C . ASN B 1 14 ? -29.071 21.252 39.363 1.00 33.19 94 ASN B C 1
ATOM 1801 O O . ASN B 1 14 ? -30.293 21.368 39.422 1.00 32.98 94 ASN B O 1
ATOM 1806 N N . ILE B 1 15 ? -28.300 22.041 38.619 1.00 31.97 95 ILE B N 1
ATOM 1807 C CA . ILE B 1 15 ? -28.852 23.153 37.849 1.00 30.88 95 ILE B CA 1
ATOM 1808 C C . ILE B 1 15 ? -28.298 23.191 36.427 1.00 30.04 95 ILE B C 1
ATOM 1809 O O . ILE B 1 15 ? -27.087 23.215 36.223 1.00 29.70 95 ILE B O 1
ATOM 1814 N N . ALA B 1 16 ? -29.194 23.201 35.445 1.00 29.70 96 ALA B N 1
ATOM 1815 C CA . ALA B 1 16 ? -28.787 23.230 34.047 1.00 29.20 96 ALA B CA 1
ATOM 1816 C C . ALA B 1 16 ? -28.937 24.637 33.484 1.00 28.43 96 ALA B C 1
ATOM 1817 O O . ALA B 1 16 ? -29.791 25.400 33.928 1.00 28.23 96 ALA B O 1
ATOM 1819 N N . VAL B 1 17 ? -28.097 24.973 32.512 1.00 28.20 97 VAL B N 1
ATOM 1820 C CA . VAL B 1 17 ? -28.116 26.293 31.902 1.00 27.78 97 VAL B CA 1
ATOM 1821 C C . VAL B 1 17 ? -27.919 26.172 30.399 1.00 27.55 97 VAL B C 1
ATOM 1822 O O . VAL B 1 17 ? -27.062 25.421 29.936 1.00 28.03 97 VAL B O 1
ATOM 1826 N N . LEU B 1 18 ? -28.714 26.915 29.639 1.00 27.34 98 LEU B N 1
ATOM 1827 C CA . LEU B 1 18 ? -28.584 26.905 28.189 1.00 27.13 98 LEU B CA 1
ATOM 1828 C C . LEU B 1 18 ? -27.197 27.358 27.747 1.00 26.80 98 LEU B C 1
ATOM 1829 O O . LEU B 1 18 ? -26.598 28.250 28.352 1.00 26.66 98 LEU B O 1
ATOM 1834 N N . PRO B 1 19 ? -26.680 26.737 26.682 1.00 26.95 99 PRO B N 1
ATOM 1835 C CA . PRO B 1 19 ? -25.382 27.133 26.154 1.00 26.80 99 PRO B CA 1
ATOM 1836 C C . PRO B 1 19 ? -25.378 28.591 25.704 1.00 26.18 99 PRO B C 1
ATOM 1837 O O . PRO B 1 19 ? -24.317 29.202 25.612 1.00 25.68 99 PRO B O 1
ATOM 1841 N N . THR B 1 20 ? -26.554 29.147 25.430 1.00 26.12 100 THR B N 1
ATOM 1842 C CA . THR B 1 20 ? -26.633 30.531 24.966 1.00 25.82 100 THR B CA 1
ATOM 1843 C C . THR B 1 20 ? -26.657 31.540 26.112 1.00 25.57 100 THR B C 1
ATOM 1844 O O . THR B 1 20 ? -26.676 32.751 25.881 1.00 25.75 100 THR B O 1
ATOM 1848 N N . ILE B 1 21 ? -26.653 31.040 27.343 1.00 25.14 101 ILE B N 1
ATOM 1849 C CA . ILE B 1 21 ? -26.699 31.898 28.521 1.00 24.79 101 ILE B CA 1
ATOM 1850 C C . ILE B 1 21 ? -25.455 31.721 29.387 1.00 24.69 101 ILE B C 1
ATOM 1851 O O . ILE B 1 21 ? -24.953 32.681 29.975 1.00 24.53 101 ILE B O 1
ATOM 1856 N N . ALA B 1 22 ? -24.962 30.488 29.448 1.00 24.72 102 ALA B N 1
ATOM 1857 C CA . ALA B 1 22 ? -23.892 30.111 30.371 1.00 25.19 102 ALA B CA 1
ATOM 1858 C C . ALA B 1 22 ? -22.676 31.034 30.330 1.00 25.22 102 ALA B C 1
ATOM 1859 O O . ALA B 1 22 ? -22.295 31.616 31.345 1.00 25.42 102 ALA B O 1
ATOM 1861 N N . PRO B 1 23 ? -22.052 31.164 29.153 1.00 25.31 103 PRO B N 1
ATOM 1862 C CA . PRO B 1 23 ? -20.810 31.924 29.049 1.00 25.64 103 PRO B CA 1
ATOM 1863 C C . PRO B 1 23 ? -20.971 33.365 29.515 1.00 25.79 103 PRO B C 1
ATOM 1864 O O . PRO B 1 23 ? -19.984 34.026 29.835 1.00 26.12 103 PRO B O 1
ATOM 1868 N N . TYR B 1 24 ? -22.212 33.836 29.569 1.00 25.84 104 TYR B N 1
ATOM 1869 C CA . TYR B 1 24 ? -22.486 35.243 29.833 1.00 26.27 104 TYR B CA 1
ATOM 1870 C C . TYR B 1 24 ? -23.016 35.477 31.245 1.00 26.47 104 TYR B C 1
ATOM 1871 O O . TYR B 1 24 ? -22.806 36.543 31.826 1.00 27.22 104 TYR B O 1
ATOM 1880 N N . LEU B 1 25 ? -23.690 34.475 31.801 1.00 26.17 105 LEU B N 1
ATOM 1881 C CA . LEU B 1 25 ? -24.300 34.612 33.118 1.00 26.17 105 LEU B CA 1
ATOM 1882 C C . LEU B 1 25 ? -23.439 34.025 34.234 1.00 26.66 105 LEU B C 1
ATOM 1883 O O . LEU B 1 25 ? -23.304 34.619 35.305 1.00 27.40 105 LEU B O 1
ATOM 1888 N N . LEU B 1 26 ? -22.850 32.863 33.981 1.00 26.74 106 LEU B N 1
ATOM 1889 C CA . LEU B 1 26 ? -22.163 32.121 35.037 1.00 27.32 106 LEU B CA 1
ATOM 1890 C C . LEU B 1 26 ? -20.941 32.825 35.629 1.00 27.74 106 LEU B C 1
ATOM 1891 O O . LEU B 1 26 ? -20.746 32.808 36.843 1.00 28.19 106 LEU B O 1
ATOM 1896 N N . PRO B 1 27 ? -20.103 33.441 34.782 1.00 27.61 107 PRO B N 1
ATOM 1897 C CA . PRO B 1 27 ? -18.991 34.167 35.380 1.00 28.28 107 PRO B CA 1
ATOM 1898 C C . PRO B 1 27 ? -19.483 35.214 36.377 1.00 28.83 107 PRO B C 1
ATOM 1899 O O . PRO B 1 27 ? -18.767 35.556 37.317 1.00 29.38 107 PRO B O 1
ATOM 1903 N N . ARG B 1 28 ? -20.701 35.707 36.174 1.00 28.67 108 ARG B N 1
ATOM 1904 C CA . ARG B 1 28 ? -21.288 36.690 37.083 1.00 29.68 108 ARG B CA 1
ATOM 1905 C C . ARG B 1 28 ? -21.742 36.071 38.401 1.00 30.12 108 ARG B C 1
ATOM 1906 O O . ARG B 1 28 ? -21.538 36.646 39.471 1.00 30.84 108 ARG B O 1
ATOM 1914 N N . VAL B 1 29 ? -22.360 34.898 38.319 1.00 29.83 109 VAL B N 1
ATOM 1915 C CA . VAL B 1 29 ? -23.013 34.299 39.482 1.00 30.27 109 VAL B CA 1
ATOM 1916 C C . VAL B 1 29 ? -22.078 33.476 40.371 1.00 30.84 109 VAL B C 1
ATOM 1917 O O . VAL B 1 29 ? -22.217 33.475 41.594 1.00 31.33 109 VAL B O 1
ATOM 1921 N N . PHE B 1 30 ? -21.130 32.777 39.756 1.00 30.58 110 PHE B N 1
ATOM 1922 C CA . PHE B 1 30 ? -20.216 31.906 40.493 1.00 31.25 110 PHE B CA 1
ATOM 1923 C C . PHE B 1 30 ? -19.587 32.586 41.709 1.00 32.18 110 PHE B C 1
ATOM 1924 O O . PHE B 1 30 ? -19.505 31.993 42.785 1.00 32.77 110 PHE B O 1
ATOM 1932 N N . PRO B 1 31 ? -19.131 33.835 41.539 1.00 32.28 111 PRO B N 1
ATOM 1933 C CA . PRO B 1 31 ? -18.558 34.589 42.652 1.00 33.42 111 PRO B CA 1
ATOM 1934 C C . PRO B 1 31 ? -19.606 34.867 43.723 1.00 34.07 111 PRO B C 1
ATOM 1935 O O . PRO B 1 31 ? -19.277 34.981 44.903 1.00 34.96 111 PRO B O 1
ATOM 1939 N N . ILE B 1 32 ? -20.861 34.975 43.303 1.00 33.64 112 ILE B N 1
ATOM 1940 C CA . ILE B 1 32 ? -21.959 35.232 44.225 1.00 34.39 112 ILE B CA 1
ATOM 1941 C C . ILE B 1 32 ? -22.322 33.968 44.998 1.00 34.84 112 ILE B C 1
ATOM 1942 O O . ILE B 1 32 ? -22.431 33.990 46.226 1.00 35.80 112 ILE B O 1
ATOM 1947 N N . TRP B 1 33 ? -22.447 32.863 44.276 1.00 34.41 113 TRP B N 1
ATOM 1948 C CA . TRP B 1 33 ? -22.809 31.601 44.888 1.00 35.09 113 TRP B CA 1
ATOM 1949 C C . TRP B 1 33 ? -21.771 31.192 45.914 1.00 36.26 113 TRP B C 1
ATOM 1950 O O . TRP B 1 33 ? -22.113 30.662 46.967 1.00 37.14 113 TRP B O 1
ATOM 1961 N N . LYS B 1 34 ? -20.499 31.409 45.609 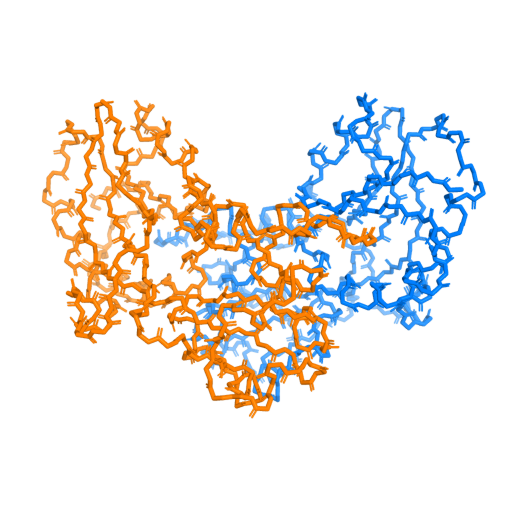1.00 36.70 114 LYS B N 1
ATOM 1962 C CA . LYS B 1 34 ? -19.487 30.938 46.528 1.00 37.99 114 LYS B CA 1
ATOM 1963 C C . LYS B 1 34 ? -19.603 31.617 47.887 1.00 39.29 114 LYS B C 1
ATOM 1964 O O . LYS B 1 34 ? -19.501 30.956 48.912 1.00 40.28 114 LYS B O 1
ATOM 1970 N N . LYS B 1 35 ? -19.798 32.931 47.909 1.00 39.58 115 LYS B N 1
ATOM 1971 C CA . LYS B 1 35 ? -20.093 33.640 49.157 1.00 40.90 115 LYS B CA 1
ATOM 1972 C C . LYS B 1 35 ? -21.440 33.379 49.864 1.00 41.31 115 LYS B C 1
ATOM 1973 O O . LYS B 1 35 ? -21.497 33.267 51.086 1.00 42.55 115 LYS B O 1
ATOM 1979 N N . GLU B 1 36 ? -22.514 33.299 49.076 1.00 40.45 116 GLU B N 1
ATOM 1980 C CA . GLU B 1 36 ? -23.885 33.207 49.595 1.00 40.80 116 GLU B CA 1
ATOM 1981 C C . GLU B 1 36 ? -24.423 31.797 49.767 1.00 40.72 116 GLU B C 1
ATOM 1982 O O . GLU B 1 36 ? -25.388 31.569 50.491 1.00 41.26 116 GLU B O 1
ATOM 1988 N N . LEU B 1 37 ? -23.799 30.861 49.075 1.00 40.15 117 LEU B N 1
ATOM 1989 C CA . LEU B 1 37 ? -24.198 29.460 49.085 1.00 40.21 117 LEU B CA 1
ATOM 1990 C C . LEU B 1 37 ? -23.064 28.562 49.563 1.00 40.94 117 LEU B C 1
ATOM 1991 O O . LEU B 1 37 ? -22.926 27.426 49.109 1.00 40.72 117 LEU B O 1
ATOM 1996 N N . ALA B 1 38 ? -22.251 29.080 50.477 1.00 41.90 118 ALA B N 1
ATOM 1997 C CA . ALA B 1 38 ? -21.176 28.295 51.063 1.00 42.82 118 ALA B CA 1
ATOM 1998 C C . ALA B 1 38 ? -21.764 27.083 51.771 1.00 43.60 118 ALA B C 1
ATOM 1999 O O . ALA B 1 38 ? -22.701 27.211 52.558 1.00 44.13 118 ALA B O 1
ATOM 2001 N N . GLY B 1 39 ? -21.220 25.906 51.483 1.00 43.74 119 GLY B N 1
ATOM 2002 C CA . GLY B 1 39 ? -21.691 24.681 52.115 1.00 44.44 119 GLY B CA 1
ATOM 2003 C C . GLY B 1 39 ? -22.623 23.862 51.243 1.00 43.67 119 GLY B C 1
ATOM 2004 O O . GLY B 1 39 ? -22.897 22.699 51.539 1.00 44.23 119 GLY B O 1
ATOM 2005 N N . LEU B 1 40 ? -23.118 24.467 50.168 1.00 42.28 120 LEU B N 1
ATOM 2006 C CA . LEU B 1 40 ? -23.991 23.758 49.238 1.00 41.58 120 LEU B CA 1
ATOM 2007 C C . LEU B 1 40 ? -23.209 23.277 48.023 1.00 40.80 120 LEU B C 1
ATOM 2008 O O . LEU B 1 40 ? -22.482 24.049 47.395 1.00 40.19 120 LEU B O 1
ATOM 2013 N N . GLU B 1 41 ? -23.357 21.997 47.702 1.00 40.91 121 GLU B N 1
ATOM 2014 C CA . GLU B 1 41 ? -22.695 21.423 46.541 1.00 40.38 121 GLU B CA 1
ATOM 2015 C C . GLU B 1 41 ? -23.517 21.717 45.294 1.00 39.07 121 GLU B C 1
ATOM 2016 O O . GLU B 1 41 ? -24.713 21.431 45.247 1.00 38.98 121 GLU B O 1
ATOM 2022 N N . ILE B 1 42 ? -22.872 22.295 44.288 1.00 38.01 122 ILE B N 1
ATOM 2023 C CA . ILE B 1 42 ? -23.570 22.707 43.078 1.00 36.78 122 ILE B CA 1
ATOM 2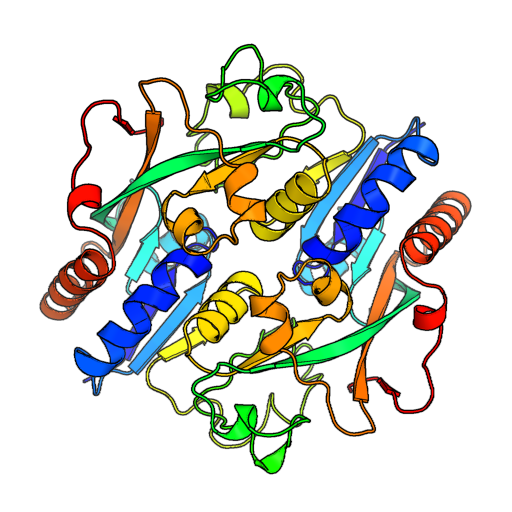024 C C . ILE B 1 42 ? -22.999 22.031 41.839 1.00 36.44 122 ILE B C 1
ATOM 2025 O O . ILE B 1 42 ? -21.788 22.043 41.613 1.00 36.52 122 ILE B O 1
ATOM 2030 N N . HIS B 1 43 ? -23.882 21.445 41.038 1.00 36.20 123 HIS B N 1
ATOM 2031 C CA . HIS B 1 43 ? -23.485 20.805 39.794 1.00 36.04 123 HIS B CA 1
ATOM 2032 C C . HIS B 1 43 ? -24.149 21.486 38.604 1.00 35.05 123 HIS B C 1
ATOM 2033 O O . HIS B 1 43 ? -25.319 21.245 38.314 1.00 34.74 123 HIS B O 1
ATOM 2040 N N . VAL B 1 44 ? -23.393 22.339 37.921 1.00 34.59 124 VAL B N 1
ATOM 2041 C CA . VAL B 1 44 ? -23.901 23.033 36.747 1.00 33.97 124 VAL B CA 1
ATOM 2042 C C . VAL B 1 44 ? -23.525 22.285 35.476 1.00 34.18 124 VAL B C 1
ATOM 2043 O O . VAL B 1 44 ? -22.395 21.817 35.330 1.00 34.73 124 VAL B O 1
ATOM 2047 N N . SER B 1 45 ? -24.478 22.169 34.560 1.00 33.98 125 SER B N 1
ATOM 2048 C CA . SER B 1 45 ? -24.201 21.598 33.250 1.00 34.31 125 SER B CA 1
ATOM 2049 C C . SER B 1 45 ? -24.984 22.345 32.181 1.00 33.55 125 SER B C 1
ATOM 2050 O O . SER B 1 45 ? -26.133 22.729 32.396 1.00 33.48 125 SER B O 1
ATOM 2053 N N . GLU B 1 46 ? -24.354 22.559 31.032 1.00 33.34 126 GLU B N 1
ATOM 2054 C CA . GLU B 1 46 ? -25.020 23.228 29.927 1.00 32.52 126 GLU B CA 1
ATOM 2055 C C . GLU B 1 46 ? -25.914 22.251 29.174 1.00 33.14 126 GLU B C 1
ATOM 2056 O O . GLU B 1 46 ? -25.491 21.153 28.813 1.00 33.77 126 GLU B O 1
ATOM 2062 N N . MET B 1 47 ? -27.159 22.659 28.953 1.00 32.94 127 MET B N 1
ATOM 2063 C CA . MET B 1 47 ? -28.132 21.839 28.246 1.00 33.64 127 MET B CA 1
ATOM 2064 C C . MET B 1 47 ? -29.001 22.705 27.351 1.00 32.93 127 MET B C 1
ATOM 2065 O O . MET B 1 47 ? -29.189 23.889 27.614 1.00 32.19 127 MET B O 1
ATOM 2070 N N . GLN B 1 48 ? -29.542 22.107 26.298 1.00 33.14 128 GLN B N 1
ATOM 2071 C CA . GLN B 1 48 ? -30.521 22.797 25.476 1.00 32.79 128 GLN B CA 1
ATOM 2072 C C . GLN B 1 48 ? -31.907 22.678 26.106 1.00 32.73 128 GLN B C 1
ATOM 2073 O O . GLN B 1 48 ? -32.131 21.832 26.971 1.00 33.20 128 GLN B O 1
ATOM 2079 N N . THR B 1 49 ? -32.829 23.528 25.670 1.00 32.17 129 THR B N 1
ATOM 2080 C CA . THR B 1 49 ? -34.131 23.660 26.325 1.00 32.08 129 THR B CA 1
ATOM 2081 C C . THR B 1 49 ? -34.911 22.352 26.439 1.00 33.00 129 THR B C 1
ATOM 2082 O O . THR B 1 49 ? -35.542 22.092 27.464 1.00 33.38 129 THR B O 1
ATOM 2086 N N . SER B 1 50 ? -34.865 21.529 25.396 1.00 33.42 130 SER B N 1
ATOM 2087 C CA . SER B 1 50 ? -35.567 20.249 25.413 1.00 34.49 130 SER B CA 1
ATOM 2088 C C . SER B 1 50 ? -35.067 19.344 26.534 1.00 34.83 130 SER B C 1
ATOM 2089 O O . SER B 1 50 ? -35.864 18.727 27.241 1.00 35.33 130 SER B O 1
ATOM 2092 N N . ARG B 1 51 ? -33.748 19.266 26.692 1.00 34.35 131 ARG B N 1
ATOM 2093 C CA . ARG B 1 51 ? -33.157 18.439 27.742 1.00 34.85 131 ARG B CA 1
ATOM 2094 C C . ARG B 1 51 ? -33.407 19.019 29.130 1.00 34.26 131 ARG B C 1
ATOM 2095 O O . ARG B 1 51 ? -33.598 18.279 30.095 1.00 34.87 131 ARG B O 1
ATOM 2103 N N . CYS B 1 52 ? -33.405 20.344 29.230 1.00 33.02 132 CYS B N 1
ATOM 2104 C CA . CYS B 1 52 ? -33.677 21.001 30.503 1.00 32.47 132 CYS B CA 1
ATOM 2105 C C . CYS B 1 52 ? -35.049 20.601 31.038 1.00 32.99 132 CYS B C 1
ATOM 2106 O O . CYS B 1 52 ? -35.185 20.230 32.203 1.00 33.47 132 CYS B O 1
ATOM 2109 N N . LEU B 1 53 ? -36.061 20.675 30.177 1.00 33.07 133 LEU B N 1
ATOM 2110 C CA . LEU B 1 53 ? -37.434 20.374 30.572 1.00 33.65 133 LEU B CA 1
ATOM 2111 C C . LEU B 1 53 ? -37.612 18.907 30.964 1.00 34.75 133 LEU B C 1
ATOM 2112 O O . LEU B 1 53 ? -38.146 18.601 32.030 1.00 35.20 133 LEU B O 1
ATOM 2117 N N . ALA B 1 54 ? -37.169 18.003 30.097 1.00 35.12 134 ALA B N 1
ATOM 2118 C CA . ALA B 1 54 ? -37.246 16.573 30.384 1.00 36.31 134 ALA B CA 1
ATOM 2119 C C . ALA B 1 54 ? -36.481 16.222 31.657 1.00 36.48 134 ALA B C 1
ATOM 2120 O O . ALA B 1 54 ? -36.931 15.394 32.450 1.00 37.49 134 ALA B O 1
ATOM 2122 N N . SER B 1 55 ? -35.325 16.853 31.846 1.00 35.53 135 SER B N 1
ATOM 2123 C CA . SER B 1 55 ? -34.488 16.583 33.013 1.00 35.69 135 SER B CA 1
ATOM 2124 C C . SER B 1 55 ? -35.124 17.109 34.295 1.00 35.60 135 SER B C 1
ATOM 2125 O O . SER B 1 55 ? -34.918 16.552 35.372 1.00 36.25 135 SER B O 1
ATOM 2128 N N . LEU B 1 56 ? -35.896 18.184 34.176 1.00 34.85 136 LEU B N 1
ATOM 2129 C CA . LEU B 1 56 ? -36.656 18.697 35.310 1.00 35.14 136 LEU B CA 1
ATOM 2130 C C . LEU B 1 56 ? -37.744 17.705 35.709 1.00 36.47 136 LEU B C 1
ATOM 2131 O O . LEU B 1 56 ? -37.910 17.386 36.888 1.00 37.10 136 LEU B O 1
ATOM 2136 N N . LEU B 1 57 ? -38.482 17.218 34.716 1.00 36.98 137 LEU B N 1
ATOM 2137 C CA . LEU B 1 57 ? -39.565 16.271 34.955 1.00 38.40 137 LEU B CA 1
ATOM 2138 C C . LEU B 1 57 ? -39.044 14.911 35.412 1.00 39.41 137 LEU B C 1
ATOM 2139 O O . LEU B 1 57 ? -39.746 14.168 36.098 1.00 40.85 137 LEU B O 1
ATOM 2144 N N . SER B 1 58 ? -37.812 14.590 35.029 1.00 39.14 138 SER B N 1
ATOM 2145 C CA . SER B 1 58 ? -37.222 13.296 35.357 1.00 40.16 138 SER B CA 1
ATOM 2146 C C . SER B 1 58 ? -36.546 13.303 36.724 1.00 40.25 138 SER B C 1
ATOM 2147 O O . SER B 1 58 ? -36.348 12.251 37.331 1.00 41.36 138 SER B O 1
ATOM 2150 N N . GLY B 1 59 ? -36.191 14.491 37.203 1.00 39.14 139 GLY B N 1
ATOM 2151 C CA . GLY B 1 59 ? -35.508 14.621 38.486 1.00 39.22 139 GLY B CA 1
ATOM 2152 C C . GLY B 1 59 ? -34.000 14.655 38.329 1.00 38.76 139 GLY B C 1
ATOM 2153 O O . GLY B 1 59 ? -33.272 14.918 39.286 1.00 38.75 139 GLY B O 1
ATOM 2154 N N . GLU B 1 60 ? -33.532 14.377 37.116 1.00 38.42 140 GLU B N 1
ATOM 2155 C CA . GLU B 1 60 ? -32.111 14.445 36.811 1.00 38.02 140 GLU B CA 1
ATOM 2156 C C . GLU B 1 60 ? -31.543 15.773 37.291 1.00 36.58 140 GLU B C 1
ATOM 2157 O O . GLU B 1 60 ? -30.473 15.824 37.897 1.00 36.58 140 GLU B O 1
ATOM 2163 N N . ILE B 1 61 ? -32.267 16.852 37.012 1.00 35.39 141 ILE B N 1
ATOM 2164 C CA . ILE B 1 61 ? -31.876 18.170 37.490 1.00 34.10 141 ILE B CA 1
ATOM 2165 C C . ILE B 1 61 ? -32.996 18.797 38.311 1.00 33.78 141 ILE B C 1
ATOM 2166 O O . ILE B 1 61 ? -34.155 18.391 38.214 1.00 34.33 141 ILE B O 1
ATOM 2171 N N . ASP B 1 62 ? -32.638 19.786 39.122 1.00 32.99 142 ASP B N 1
ATOM 2172 C CA . ASP B 1 62 ? -33.575 20.415 40.039 1.00 32.84 142 ASP B CA 1
ATOM 2173 C C . ASP B 1 62 ? -34.026 21.775 39.514 1.00 31.57 142 ASP B C 1
ATOM 2174 O O . ASP B 1 62 ? -35.150 22.208 39.765 1.00 31.70 142 ASP B O 1
ATOM 2179 N N . MET B 1 63 ? -33.136 22.447 38.793 1.00 30.28 143 MET B N 1
ATOM 2180 C CA . MET B 1 63 ? -33.450 23.739 38.194 1.00 29.00 143 MET B CA 1
ATOM 2181 C C . MET B 1 63 ? -32.827 23.867 36.809 1.00 28.08 143 MET B C 1
ATOM 2182 O O . MET B 1 63 ? -31.847 23.196 36.482 1.00 27.85 143 MET B O 1
ATOM 2187 N N . ALA B 1 64 ? -33.398 24.745 35.996 1.00 27.21 144 ALA B N 1
ATOM 2188 C CA . ALA B 1 64 ? -32.837 25.027 34.689 1.00 26.38 144 ALA B CA 1
ATOM 2189 C C . ALA B 1 64 ? -33.029 26.498 34.363 1.00 25.60 144 ALA B C 1
ATOM 2190 O O . ALA B 1 64 ? -34.136 27.034 34.493 1.00 26.05 144 ALA B O 1
ATOM 2192 N N . ILE B 1 65 ? -31.938 27.146 33.968 1.00 24.94 145 ILE B N 1
ATOM 2193 C CA . ILE B 1 65 ? -31.969 28.531 33.530 1.00 24.41 145 ILE B CA 1
ATOM 2194 C C . ILE B 1 65 ? -32.160 28.552 32.019 1.00 23.82 145 ILE B C 1
ATOM 2195 O O . ILE B 1 65 ? -31.225 28.292 31.263 1.00 23.90 145 ILE B O 1
ATOM 2200 N N . ILE B 1 66 ? -33.382 28.849 31.590 1.00 23.63 146 ILE B N 1
ATOM 2201 C CA . ILE B 1 66 ? -33.745 28.789 30.178 1.00 23.34 146 ILE B CA 1
ATOM 2202 C C . ILE B 1 66 ? -34.129 30.174 29.656 1.00 23.07 146 ILE B C 1
ATOM 2203 O O . ILE B 1 66 ? -34.148 31.140 30.415 1.00 22.82 146 ILE B O 1
ATOM 2208 N N . ALA B 1 67 ? -34.420 30.268 28.360 1.00 23.09 147 ALA B N 1
ATOM 2209 C CA . ALA B 1 67 ? -34.720 31.555 27.729 1.00 23.40 147 ALA B CA 1
ATOM 2210 C C . ALA B 1 67 ? -36.131 31.584 27.157 1.00 24.06 147 ALA B C 1
ATOM 2211 O O . ALA B 1 67 ? -36.374 32.124 26.070 1.00 24.00 147 ALA B O 1
ATOM 2213 N N . SER B 1 68 ? -37.058 31.000 27.905 1.00 24.87 148 SER B N 1
ATOM 2214 C CA . SER B 1 68 ? -38.441 30.900 27.491 1.00 25.66 148 SER B CA 1
ATOM 2215 C C . SER B 1 68 ? -39.264 30.384 28.660 1.00 26.32 148 SER B C 1
ATOM 2216 O O . SER B 1 68 ? -38.711 29.901 29.652 1.00 26.22 148 SER B O 1
ATOM 2219 N N . LYS B 1 69 ? -40.583 30.490 28.542 1.00 27.16 149 LYS B N 1
ATOM 2220 C CA . LYS B 1 69 ? -41.479 29.861 29.497 1.00 27.97 149 LYS B CA 1
ATOM 2221 C C . LYS B 1 69 ? -41.578 28.381 29.151 1.00 28.20 149 LYS B C 1
ATOM 2222 O O . LYS B 1 69 ? -41.756 28.019 27.987 1.00 28.31 149 LYS B O 1
ATOM 2228 N N . ALA B 1 70 ? -41.448 27.525 30.159 1.00 28.27 150 ALA B N 1
ATOM 2229 C CA . ALA B 1 70 ? -41.484 26.089 29.931 1.00 28.75 150 ALA B CA 1
ATOM 2230 C C . ALA B 1 70 ? -42.725 25.701 29.135 1.00 29.71 150 ALA B C 1
ATOM 2231 O O . ALA B 1 70 ? -42.646 24.911 28.196 1.00 29.77 150 ALA B O 1
ATOM 2233 N N . GLU B 1 71 ? -43.868 26.267 29.513 1.00 30.58 151 GLU B N 1
ATOM 2234 C CA . GLU B 1 71 ? -45.134 25.946 28.865 1.00 31.88 151 GLU B CA 1
ATOM 2235 C C . GLU B 1 71 ? -45.324 24.436 28.783 1.00 32.44 151 GLU B C 1
ATOM 2236 O O . GLU B 1 71 ? -45.662 23.897 27.729 1.00 33.09 151 GLU B O 1
ATOM 2242 N N . THR B 1 72 ? -45.111 23.764 29.910 1.00 32.43 152 THR B N 1
ATOM 2243 C CA . THR B 1 72 ? -45.178 22.310 29.973 1.00 32.90 152 THR B CA 1
ATOM 2244 C C . THR B 1 72 ? -45.887 21.851 31.243 1.00 33.77 152 THR B C 1
ATOM 2245 O O . THR B 1 72 ? -45.572 22.314 32.340 1.00 33.24 152 THR B O 1
ATOM 2249 N N . GLU B 1 73 ? -46.849 20.946 31.090 1.00 34.87 153 GLU B N 1
ATOM 2250 C CA . GLU B 1 73 ? -47.541 20.368 32.233 1.00 36.06 153 GLU B CA 1
ATOM 2251 C C . GLU B 1 73 ? -46.513 19.771 33.184 1.00 35.58 153 GLU B C 1
ATOM 2252 O O . GLU B 1 73 ? -45.638 19.016 32.763 1.00 35.18 153 GLU B O 1
ATOM 2258 N N . GLY B 1 74 ? -46.614 20.121 34.463 1.00 35.70 154 GLY B N 1
ATOM 2259 C CA . GLY B 1 74 ? -45.698 19.602 35.472 1.00 35.33 154 GLY B CA 1
ATOM 2260 C C . GLY B 1 74 ? -44.562 20.552 35.801 1.00 33.92 154 GLY B C 1
ATOM 2261 O O . GLY B 1 74 ? -43.895 20.409 36.827 1.00 33.95 154 GLY B O 1
ATOM 2262 N N . LEU B 1 75 ? -44.340 21.531 34.930 1.00 32.75 155 LEU B N 1
ATOM 2263 C CA . LEU B 1 75 ? -43.259 22.487 35.131 1.00 31.36 155 LEU B CA 1
ATOM 2264 C C . LEU B 1 75 ? -43.789 23.899 35.331 1.00 31.06 155 LEU B C 1
ATOM 2265 O O . LEU B 1 75 ? -44.864 24.249 34.846 1.00 31.53 155 LEU B O 1
ATOM 2270 N N . GLU B 1 76 ? -43.028 24.704 36.060 1.00 30.31 156 GLU B N 1
ATOM 2271 C CA . GLU B 1 76 ? -43.299 26.128 36.154 1.00 30.24 156 GLU B CA 1
ATOM 2272 C C . GLU B 1 76 ? -41.970 26.867 36.188 1.00 28.98 156 GLU B C 1
ATOM 2273 O O . GLU B 1 76 ? -40.920 26.250 36.340 1.00 28.25 156 GLU B O 1
ATOM 2279 N N . ASP B 1 77 ? -42.012 28.183 36.041 1.00 28.76 157 ASP B N 1
ATOM 2280 C CA . ASP B 1 77 ? -40.783 28.952 35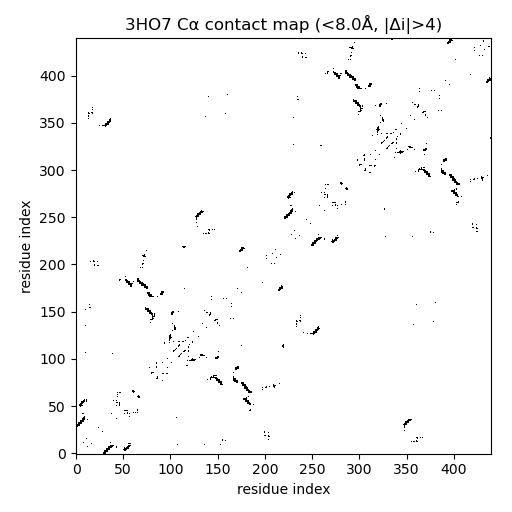.946 1.00 28.01 157 ASP B CA 1
ATOM 2281 C C . ASP B 1 77 ? -40.968 30.380 36.433 1.00 28.22 157 ASP B C 1
ATOM 2282 O O . ASP B 1 77 ? -42.088 30.881 36.515 1.00 29.26 157 ASP B O 1
ATOM 2287 N N . ASP B 1 78 ? -39.856 31.027 36.759 1.00 27.70 158 ASP B N 1
ATOM 2288 C CA . ASP B 1 78 ? -39.869 32.396 37.254 1.00 27.89 158 ASP B CA 1
ATOM 2289 C C . ASP B 1 78 ? -38.943 33.251 36.408 1.00 26.78 158 ASP B C 1
ATOM 2290 O O . ASP B 1 78 ? -37.867 32.806 36.021 1.00 25.44 158 ASP B O 1
ATOM 2295 N N . LEU B 1 79 ? -39.361 34.479 36.130 1.00 26.93 159 LEU B N 1
ATOM 2296 C CA . LEU B 1 79 ? -38.538 35.410 35.374 1.00 26.36 159 LEU B CA 1
ATOM 2297 C C . LEU B 1 79 ? -37.310 35.828 36.171 1.00 26.07 159 LEU B C 1
ATOM 2298 O O . LEU B 1 79 ? -37.406 36.155 37.355 1.00 26.88 159 LEU B O 1
ATOM 2303 N N . LEU B 1 80 ? -36.154 35.808 35.520 1.00 25.15 160 LEU B N 1
ATOM 2304 C CA . LEU B 1 80 ? -34.950 36.346 36.129 1.00 25.13 160 LEU B CA 1
ATOM 2305 C C . LEU B 1 80 ? -34.695 37.740 35.569 1.00 25.24 160 LEU B C 1
ATOM 2306 O O . LEU B 1 80 ? -34.604 38.712 36.317 1.00 25.89 160 LEU B O 1
ATOM 2311 N N . TYR B 1 81 ? -34.603 37.835 34.245 1.00 24.67 161 TYR B N 1
ATOM 2312 C CA . TYR B 1 81 ? -34.387 39.121 33.600 1.00 24.82 161 TYR B CA 1
ATOM 2313 C C . TYR B 1 81 ? -34.671 39.070 32.102 1.00 24.47 161 TYR B C 1
ATOM 2314 O O . TYR B 1 81 ? -34.801 37.991 31.517 1.00 23.92 161 TYR B O 1
ATOM 2323 N N . TYR B 1 82 ? -34.772 40.251 31.497 1.00 25.05 162 TYR B N 1
ATOM 2324 C CA . TYR B 1 82 ? -34.894 40.383 30.050 1.00 24.89 162 TYR B CA 1
ATOM 2325 C C . TYR B 1 82 ? -33.536 40.725 29.468 1.00 24.59 162 TYR B C 1
ATOM 2326 O O . TYR B 1 82 ? -32.735 41.415 30.097 1.00 24.88 162 TYR B O 1
ATOM 2335 N N . GLU B 1 83 ? -33.280 40.244 28.259 1.00 24.39 163 GLU B N 1
ATOM 2336 C CA . GLU B 1 83 ? -31.992 40.454 27.626 1.00 24.43 163 GLU B CA 1
ATOM 2337 C C . GLU B 1 83 ? -32.182 40.732 26.145 1.00 24.41 163 GLU B C 1
ATOM 2338 O O . GLU B 1 83 ? -32.789 39.937 25.428 1.00 24.29 163 GLU B O 1
ATOM 2344 N N . GLU B 1 84 ? -31.668 41.872 25.699 1.00 25.16 164 GLU B N 1
ATOM 2345 C CA . GLU B 1 84 ? -31.776 42.268 24.301 1.00 25.34 164 GLU B CA 1
ATOM 2346 C C . GLU B 1 84 ? -30.956 41.396 23.362 1.00 24.74 164 GLU B C 1
ATOM 2347 O O . GLU B 1 84 ? -29.883 40.909 23.718 1.00 24.16 164 GLU B O 1
ATOM 2353 N N . PHE B 1 85 ? -31.479 41.208 22.155 1.00 24.76 165 PHE B N 1
ATOM 2354 C CA . PHE B 1 85 ? -30.692 40.693 21.050 1.00 24.63 165 PHE B CA 1
ATOM 2355 C C . PHE B 1 85 ? -30.039 41.887 20.375 1.00 24.75 165 PHE B C 1
ATOM 2356 O O . PHE B 1 85 ? -30.688 42.908 20.150 1.00 25.53 165 PHE B O 1
ATOM 2364 N N . LEU B 1 86 ? -28.759 41.762 20.049 1.00 24.30 166 LEU B N 1
ATOM 2365 C CA . LEU B 1 86 ? -28.061 42.823 19.342 1.00 24.34 166 LEU B CA 1
ATOM 2366 C C . LEU B 1 86 ? -27.521 42.307 18.017 1.00 23.68 166 LEU B C 1
ATOM 2367 O O . LEU B 1 86 ? -27.209 41.125 17.877 1.00 23.32 166 LEU B O 1
ATOM 2372 N N . GLY B 1 87 ? -27.427 43.196 17.035 1.00 23.97 167 GLY B N 1
ATOM 2373 C CA . GLY B 1 87 ? -26.816 42.838 15.768 1.00 23.43 167 GLY B CA 1
ATOM 2374 C C . GLY B 1 87 ? -25.312 42.721 15.922 1.00 22.84 167 GLY B C 1
ATOM 2375 O O . GLY B 1 87 ? -24.689 43.494 16.656 1.00 22.90 167 GLY B O 1
ATOM 2376 N N . TYR B 1 88 ? -24.734 41.745 15.231 1.00 22.17 168 TYR B N 1
ATOM 2377 C CA . TYR B 1 88 ? -23.293 41.565 15.191 1.00 21.73 168 TYR B CA 1
ATOM 2378 C C . TYR B 1 88 ? -22.948 41.485 13.710 1.00 21.80 168 TYR B C 1
ATOM 2379 O O . TYR B 1 88 ? -23.199 40.467 13.056 1.00 21.66 168 TYR B O 1
ATOM 2388 N N . VAL B 1 89 ? -22.390 42.573 13.192 1.00 22.18 169 VAL B N 1
ATOM 2389 C CA . VAL B 1 89 ? -22.288 42.784 11.749 1.00 22.69 169 VAL B CA 1
ATOM 2390 C C . VAL B 1 89 ? -20.839 42.933 11.294 1.00 23.18 169 VAL B C 1
ATOM 2391 O O . VAL B 1 89 ? -20.086 43.736 11.848 1.00 23.27 169 VAL B O 1
ATOM 2395 N N . SER B 1 90 ? -20.460 42.170 10.269 1.00 23.62 170 SER B N 1
ATOM 2396 C CA . SER B 1 90 ? -19.093 42.197 9.761 1.00 24.47 170 SER B CA 1
ATOM 2397 C C . SER B 1 90 ? -18.800 43.513 9.049 1.00 25.43 170 SER B C 1
ATOM 2398 O O . SER B 1 90 ? -19.709 44.178 8.549 1.00 25.81 170 SER B O 1
ATOM 2401 N N . ARG B 1 91 ? -17.524 43.876 8.997 1.00 25.97 171 ARG B N 1
ATOM 2402 C CA . ARG B 1 91 ? -17.113 45.127 8.377 1.00 27.27 171 ARG B CA 1
ATOM 2403 C C . ARG B 1 91 ? -17.309 45.095 6.861 1.00 27.78 171 ARG B C 1
ATOM 2404 O O . ARG B 1 91 ? -17.241 46.133 6.200 1.00 29.05 171 ARG B O 1
ATOM 2412 N N . CYS B 1 92 ? -17.572 43.907 6.321 1.00 27.39 172 CYS B N 1
ATOM 2413 C CA . CYS B 1 92 ? -17.770 43.734 4.876 1.00 28.26 172 CYS B CA 1
ATOM 2414 C C . CYS B 1 92 ? -19.214 43.952 4.434 1.00 27.97 172 CYS B C 1
ATOM 2415 O O . CYS B 1 92 ? -19.495 44.057 3.237 1.00 28.74 172 CYS B O 1
ATOM 2418 N N . GLU B 1 93 ? -20.130 44.002 5.393 1.00 26.89 173 GLU B N 1
ATOM 2419 C CA . GLU B 1 93 ? -21.556 44.010 5.080 1.00 26.63 173 GLU B CA 1
ATOM 2420 C C . GLU B 1 93 ? -22.086 45.416 4.823 1.00 27.05 173 GLU B C 1
ATOM 2421 O O . GLU B 1 93 ? -21.655 46.373 5.463 1.00 27.04 173 GLU B O 1
ATOM 2427 N N . PRO B 1 94 ? -23.034 45.539 3.884 1.00 27.70 174 PRO B N 1
ATOM 2428 C CA . PRO B 1 94 ? -23.725 46.799 3.650 1.00 28.47 174 PRO B CA 1
ATOM 2429 C C . PRO B 1 94 ? -24.258 47.405 4.947 1.00 28.09 174 PRO B C 1
ATOM 2430 O O . PRO B 1 94 ? -24.130 48.608 5.165 1.00 28.89 174 PRO B O 1
ATOM 2434 N N . LEU B 1 95 ? -24.851 46.576 5.801 1.00 27.43 175 LEU B N 1
ATOM 2435 C CA . LEU B 1 95 ? -25.428 47.061 7.052 1.00 27.04 175 LEU B CA 1
ATOM 2436 C C . LEU B 1 95 ? -24.409 47.736 7.962 1.00 27.09 175 LEU B C 1
ATOM 2437 O O . LEU B 1 95 ? -24.779 48.485 8.866 1.00 27.16 175 LEU B O 1
ATOM 2442 N N . PHE B 1 96 ? -23.128 47.482 7.722 1.00 27.20 176 PHE B N 1
ATOM 2443 C CA . PHE B 1 96 ? -22.085 48.002 8.604 1.00 27.38 176 PHE B CA 1
ATOM 2444 C C . PHE B 1 96 ? -22.046 49.528 8.652 1.00 28.43 176 PHE B C 1
ATOM 2445 O O . PHE B 1 96 ? -21.653 50.110 9.660 1.00 28.22 176 PHE B O 1
ATOM 2453 N N . GLU B 1 97 ? -22.452 50.180 7.567 1.00 29.68 177 GLU B N 1
ATOM 2454 C CA . GLU B 1 97 ? -22.439 51.640 7.529 1.00 31.29 177 GLU B CA 1
ATOM 2455 C C . GLU B 1 97 ? -23.677 52.224 8.206 1.00 31.65 177 GLU B C 1
ATOM 2456 O O . GLU B 1 97 ? -23.775 53.434 8.410 1.00 32.60 177 GLU B O 1
ATOM 2462 N N . GLN B 1 98 ? -24.615 51.354 8.569 1.00 31.21 178 GLN B N 1
ATOM 2463 C CA . GLN B 1 98 ? -25.843 51.783 9.229 1.00 31.88 178 GLN B CA 1
ATOM 2464 C C . GLN B 1 98 ? -25.679 51.805 10.748 1.00 31.86 178 GLN B C 1
ATOM 2465 O O . GLN B 1 98 ? -24.758 51.195 11.291 1.00 31.29 178 GLN B O 1
ATOM 2471 N N . ASP B 1 99 ? -26.582 52.507 11.426 1.00 33.03 179 ASP B N 1
ATOM 2472 C CA . ASP B 1 99 ? -26.523 52.644 12.881 1.00 33.52 179 ASP B CA 1
ATOM 2473 C C . ASP B 1 99 ? -27.175 51.472 13.604 1.00 32.85 179 ASP B C 1
ATOM 2474 O O . ASP B 1 99 ? -26.742 51.081 14.688 1.00 32.26 179 ASP B O 1
ATOM 2479 N N . VAL B 1 100 ? -28.224 50.923 13.002 1.00 33.20 180 VAL B N 1
ATOM 2480 C CA . VAL B 1 100 ? -28.993 49.859 13.630 1.00 32.82 180 VAL B CA 1
ATOM 2481 C C . VAL B 1 100 ? -29.389 48.800 12.615 1.00 32.79 180 VAL B C 1
ATOM 2482 O O . VAL B 1 100 ? -29.391 49.047 11.410 1.00 33.18 180 VAL B O 1
ATOM 2486 N N . ILE B 1 101 ? -29.717 47.614 13.110 1.00 32.27 181 ILE B N 1
ATOM 2487 C CA . ILE B 1 101 ? -30.199 46.547 12.252 1.00 32.55 181 ILE B CA 1
ATOM 2488 C C . ILE B 1 101 ? -31.490 46.973 11.575 1.00 33.69 181 ILE B C 1
ATOM 2489 O O . ILE B 1 101 ? -32.347 47.605 12.194 1.00 34.22 181 ILE B O 1
ATOM 2494 N N . ARG B 1 102 ? -31.631 46.619 10.304 1.00 34.45 182 ARG B N 1
ATOM 2495 C CA . ARG B 1 102 ? -32.810 47.002 9.547 1.00 35.72 182 ARG B CA 1
ATOM 2496 C C . ARG B 1 102 ? -33.389 45.793 8.828 1.00 35.73 182 ARG B C 1
ATOM 2497 O O . ARG B 1 102 ? -32.775 45.251 7.908 1.00 35.68 182 ARG B O 1
ATOM 2505 N N . THR B 1 103 ? -34.567 45.370 9.237 1.00 36.09 183 THR B N 1
ATOM 2506 C CA . THR B 1 103 ? -35.180 44.175 8.690 1.00 36.43 183 THR B CA 1
ATOM 2507 C C . THR B 1 103 ? -34.846 43.968 7.227 1.00 36.98 183 THR B C 1
ATOM 2508 O O . THR B 1 103 ? -34.175 43.028 6.863 1.00 36.64 183 THR B O 1
ATOM 2512 N N . THR B 1 104 ? -35.364 44.850 6.381 1.00 38.17 184 THR B N 1
ATOM 2513 C CA . THR B 1 104 ? -35.221 44.666 4.941 1.00 38.93 184 THR B CA 1
ATOM 2514 C C . THR B 1 104 ? -33.772 44.483 4.493 1.00 38.58 184 THR B C 1
ATOM 2515 O O . THR B 1 104 ? -33.501 43.765 3.532 1.00 39.00 184 THR B O 1
ATOM 2519 N N . GLU B 1 105 ? -32.842 45.132 5.186 1.00 38.16 185 GLU B N 1
ATOM 2520 C CA . GLU B 1 105 ? -31.447 45.136 4.748 1.00 38.05 185 GLU B CA 1
ATOM 2521 C C . GLU B 1 105 ? -30.609 44.008 5.346 1.00 36.98 185 GLU B C 1
ATOM 2522 O O . GLU B 1 105 ? -29.381 44.032 5.267 1.00 36.77 185 GLU B O 1
ATOM 2528 N N . VAL B 1 106 ? -31.269 43.022 5.942 1.00 36.33 186 VAL B N 1
ATOM 2529 C CA . VAL B 1 106 ? -30.565 41.842 6.426 1.00 35.41 186 VAL B CA 1
ATOM 2530 C C . VAL B 1 106 ? -30.579 40.757 5.358 1.00 35.61 186 VAL B C 1
ATOM 2531 O O . VAL B 1 106 ? -31.606 40.122 5.116 1.00 36.13 186 VAL B O 1
ATOM 2535 N N . ASN B 1 107 ? -29.437 40.562 4.709 1.00 35.52 187 ASN B N 1
ATOM 2536 C CA . ASN B 1 107 ? -29.307 39.561 3.661 1.00 35.73 187 ASN B CA 1
ATOM 2537 C C . ASN B 1 107 ? -29.378 38.142 4.217 1.00 35.05 187 ASN B C 1
ATOM 2538 O O . ASN B 1 107 ? -28.461 37.695 4.906 1.00 34.31 187 ASN B O 1
ATOM 2543 N N . PRO B 1 108 ? -30.466 37.422 3.907 1.00 35.26 188 PRO B N 1
ATOM 2544 C CA . PRO B 1 108 ? -30.675 36.083 4.452 1.00 34.79 188 PRO B CA 1
ATOM 2545 C C . PRO B 1 108 ? -29.557 35.130 4.052 1.00 34.80 188 PRO B C 1
ATOM 2546 O O . PRO B 1 108 ? -29.311 34.138 4.739 1.00 34.48 188 PRO B O 1
ATOM 2550 N N . HIS B 1 109 ? -28.885 35.437 2.948 1.00 35.11 189 HIS B N 1
ATOM 2551 C CA . HIS B 1 109 ? -27.818 34.584 2.446 1.00 35.27 189 HIS B CA 1
ATOM 2552 C C . HIS B 1 109 ? -26.533 34.755 3.250 1.00 34.20 189 HIS B C 1
ATOM 2553 O O . HIS B 1 109 ? -25.608 33.953 3.130 1.00 34.48 189 HIS B O 1
ATOM 2560 N N . ARG B 1 110 ? -26.479 35.802 4.067 1.00 33.13 190 ARG B N 1
ATOM 2561 C CA . ARG B 1 110 ? -25.298 36.071 4.881 1.00 32.30 190 ARG B CA 1
ATOM 2562 C C . ARG B 1 110 ? -25.654 36.226 6.355 1.00 31.19 190 ARG B C 1
ATOM 2563 O O . ARG B 1 110 ? -24.994 36.957 7.090 1.00 30.69 190 ARG B O 1
ATOM 2571 N N . LEU B 1 111 ? -26.700 35.526 6.778 1.00 30.95 191 LEU B N 1
ATOM 2572 C CA . LEU B 1 111 ? -27.149 35.583 8.162 1.00 30.24 191 LEU B CA 1
ATOM 2573 C C . LEU B 1 111 ? -26.866 34.262 8.871 1.00 29.97 191 LEU B C 1
ATOM 2574 O O . LEU B 1 111 ? -27.115 33.185 8.321 1.00 30.31 191 LEU B O 1
ATOM 2579 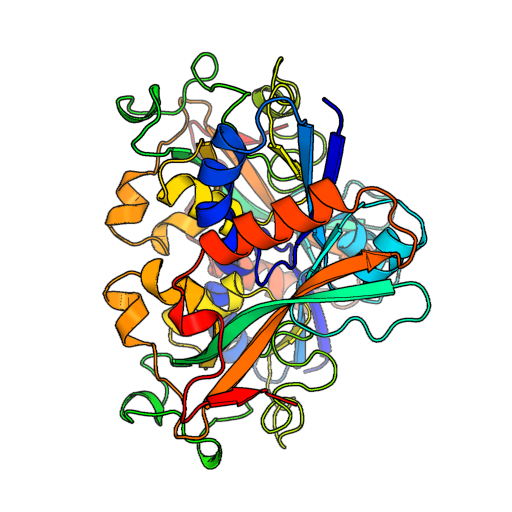N N . TRP B 1 112 ? -26.338 34.350 10.090 1.00 29.37 192 TRP B N 1
ATOM 2580 C CA . TRP B 1 112 ? -26.116 33.167 10.913 1.00 29.34 192 TRP B CA 1
ATOM 2581 C C . TRP B 1 112 ? -27.125 33.144 12.054 1.00 28.92 192 TRP B C 1
ATOM 2582 O O . TRP B 1 112 ? -27.102 34.012 12.926 1.00 28.16 192 TRP B O 1
ATOM 2593 N N . LEU B 1 113 ? -27.997 32.141 12.050 1.00 25.24 193 LEU B N 1
ATOM 2594 C CA . LEU B 1 113 ? -29.047 32.013 13.058 1.00 24.89 193 LEU B CA 1
ATOM 2595 C C . LEU B 1 113 ? -28.886 30.769 13.929 1.00 24.83 193 LEU B C 1
ATOM 2596 O O . LEU B 1 113 ? -28.577 29.689 13.436 1.00 25.36 193 LEU B O 1
ATOM 2601 N N . LEU B 1 114 ? -29.092 30.936 15.230 1.00 29.59 194 LEU B N 1
ATOM 2602 C CA . LEU B 1 114 ? -28.997 29.829 16.177 1.00 30.11 194 LEU B CA 1
ATOM 2603 C C . LEU B 1 114 ? -30.308 29.048 16.249 1.00 30.78 194 LEU B C 1
ATOM 2604 O O . LEU B 1 114 ? -31.386 29.635 16.346 1.00 30.85 194 LEU B O 1
ATOM 2609 N N . ASP B 1 115 ? -30.202 27.722 16.203 1.00 31.58 195 ASP B N 1
ATOM 2610 C CA . ASP B 1 115 ? -31.365 26.836 16.240 1.00 32.39 195 ASP B CA 1
ATOM 2611 C C . ASP B 1 115 ? -32.359 27.220 17.336 1.00 31.91 195 ASP B C 1
ATOM 2612 O O . ASP B 1 115 ? -33.548 27.406 17.072 1.00 32.33 195 ASP B O 1
ATOM 2617 N N . GLU B 1 116 ? -31.866 27.328 18.565 1.00 31.36 196 GLU B N 1
ATOM 2618 C CA . GLU B 1 116 ? -32.698 27.735 19.694 1.00 31.04 196 GLU B CA 1
ATOM 2619 C C . GLU B 1 116 ? -32.328 29.133 20.171 1.00 30.15 196 GLU B C 1
ATOM 2620 O O . GLU B 1 116 ? -33.152 29.843 20.752 1.00 30.01 196 GLU B O 1
ATOM 2626 N N . GLY B 1 117 ? -31.081 29.523 19.933 1.00 29.59 197 GLY B N 1
ATOM 2627 C CA . GLY B 1 117 ? -30.601 30.827 20.362 1.00 28.90 197 GLY B CA 1
ATOM 2628 C C . GLY B 1 117 ? -31.424 31.961 19.782 1.00 28.94 197 GLY B C 1
ATOM 2629 O O . GLY B 1 117 ? -31.676 32.962 20.455 1.00 28.64 197 GLY B O 1
ATOM 2630 N N . HIS B 1 118 ? -31.846 31.800 18.530 1.00 29.24 198 HIS B N 1
ATOM 2631 C CA . HIS B 1 118 ? -32.580 32.847 17.822 1.00 29.41 198 HIS B CA 1
ATOM 2632 C C . HIS B 1 118 ? -33.945 32.382 17.323 1.00 30.31 198 HIS B C 1
ATOM 2633 O O . HIS B 1 118 ? -34.853 33.193 17.140 1.00 30.47 198 HIS B O 1
ATOM 2640 N N . CYS B 1 119 ? -34.092 31.079 17.102 1.00 31.10 199 CYS B N 1
ATOM 2641 C CA . CYS B 1 119 ? -35.307 30.564 16.483 1.00 32.37 199 CYS B CA 1
ATOM 2642 C C . CYS B 1 119 ? -36.039 29.515 17.314 1.00 32.77 199 CYS B C 1
ATOM 2643 O O . CYS B 1 119 ? -36.727 28.654 16.766 1.00 33.62 199 CYS B O 1
ATOM 2646 N N . PHE B 1 120 ? -35.898 29.581 18.634 1.00 32.53 200 PHE B N 1
ATOM 2647 C CA . PHE B 1 120 ? -36.698 28.717 19.489 1.00 33.16 200 PHE B CA 1
ATOM 2648 C C . PHE B 1 120 ? -38.161 29.075 19.261 1.00 33.87 200 PHE B C 1
ATOM 2649 O O . PHE B 1 120 ? -38.592 30.188 19.569 1.00 33.76 200 PHE B O 1
ATOM 2657 N N . ARG B 1 121 ? -38.919 28.136 18.706 1.00 34.92 201 ARG B N 1
ATOM 2658 C CA . ARG B 1 121 ? -40.274 28.429 18.262 1.00 35.89 201 ARG B CA 1
ATOM 2659 C C . ARG B 1 121 ? -40.244 29.654 17.352 1.00 35.75 201 ARG B C 1
ATOM 2660 O O . ARG B 1 121 ? -41.172 30.465 17.338 1.00 36.08 201 ARG B O 1
ATOM 2668 N N . ASP B 1 122 ? -39.165 29.784 16.586 1.00 35.40 202 ASP B N 1
ATOM 2669 C CA . ASP B 1 122 ? -39.043 30.889 15.645 1.00 35.33 202 ASP B CA 1
ATOM 2670 C C . ASP B 1 122 ? -39.263 32.218 16.351 1.00 34.98 202 ASP B C 1
ATOM 2671 O O . ASP B 1 122 ? -40.001 33.072 15.864 1.00 35.39 202 ASP B O 1
ATOM 2676 N N . GLN B 1 123 ? -38.603 32.401 17.489 1.00 34.12 203 GLN B N 1
ATOM 2677 C CA . GLN B 1 123 ? -38.841 33.570 18.317 1.00 33.90 203 GLN B CA 1
ATOM 2678 C C . GLN B 1 123 ? -38.571 34.807 17.482 1.00 34.05 203 GLN B C 1
ATOM 2679 O O . GLN B 1 123 ? -39.334 35.769 17.524 1.00 34.67 203 GLN B O 1
ATOM 2685 N N . LEU B 1 124 ? -37.507 34.764 16.694 1.00 33.92 204 LEU B N 1
ATOM 2686 C CA . LEU B 1 124 ? -37.217 35.836 15.746 1.00 34.22 204 LEU B CA 1
ATOM 2687 C C . LEU B 1 124 ? -37.772 35.496 14.365 1.00 35.05 204 LEU B C 1
ATOM 2688 O O . LEU B 1 124 ? -37.018 35.298 13.411 1.00 34.93 204 LEU B O 1
ATOM 2693 N N . VAL B 1 125 ? -39.097 35.436 14.270 1.00 35.93 205 VAL B N 1
ATOM 2694 C CA . VAL B 1 125 ? -39.774 35.006 13.050 1.00 36.96 205 VAL B CA 1
ATOM 2695 C C . VAL B 1 125 ? -39.274 35.734 11.803 1.00 37.40 205 VAL B C 1
ATOM 2696 O O . VAL B 1 125 ? -39.021 35.112 10.771 1.00 37.99 205 VAL B O 1
ATOM 2700 N N . ARG B 1 126 ? -39.136 37.051 11.903 1.00 37.49 206 ARG B N 1
ATOM 2701 C CA . ARG B 1 126 ? -38.718 37.869 10.768 1.00 37.93 206 ARG B CA 1
ATOM 2702 C C . ARG B 1 126 ? -37.552 37.239 10.012 1.00 37.78 206 ARG B C 1
ATOM 2703 O O . ARG B 1 126 ? -37.560 37.172 8.783 1.00 38.46 206 ARG B O 1
ATOM 2711 N N . PHE B 1 127 ? -36.549 36.778 10.754 1.00 37.03 207 PHE B N 1
ATOM 2712 C CA . PHE B 1 127 ? -35.355 36.202 10.148 1.00 37.01 207 PHE B CA 1
ATOM 2713 C C . PHE B 1 127 ? -35.443 34.685 10.067 1.00 37.28 207 PHE B C 1
ATOM 2714 O O . PHE B 1 127 ? -34.972 34.075 9.107 1.00 37.76 207 PHE B O 1
ATOM 2722 N N . CYS B 1 128 ? -36.046 34.079 11.082 1.00 37.38 208 CYS B N 1
ATOM 2723 C CA . CYS B 1 128 ? -36.168 32.630 11.134 1.00 37.81 208 CYS B CA 1
ATOM 2724 C C . CYS B 1 128 ? -37.007 32.110 9.971 1.00 39.09 208 CYS B C 1
ATOM 2725 O O . CYS B 1 128 ? -36.855 30.965 9.547 1.00 39.62 208 CYS B O 1
ATOM 2728 N N . GLN B 1 129 ? -37.886 32.962 9.452 1.00 39.92 209 GLN B N 1
ATOM 2729 C CA . GLN B 1 129 ? -38.743 32.587 8.335 1.00 41.38 209 GLN B CA 1
ATOM 2730 C C . GLN B 1 129 ? -38.537 33.506 7.136 1.00 42.05 209 GLN B C 1
ATOM 2731 O O . GLN B 1 129 ? -39.414 33.625 6.281 1.00 43.09 209 GLN B O 1
ATOM 2737 N N . MET B 1 130 ? -37.379 34.157 7.076 1.00 41.66 210 MET B N 1
ATOM 2738 C CA . MET B 1 130 ? -37.086 35.069 5.974 1.00 42.38 210 MET B CA 1
ATOM 2739 C C . MET B 1 130 ? -36.752 34.307 4.695 1.00 43.36 210 MET B C 1
ATOM 2740 O O . MET B 1 130 ? -36.035 33.307 4.723 1.00 43.31 210 MET B O 1
ATOM 2745 N N . LYS B 1 131 ? -37.283 34.786 3.576 1.00 44.57 211 LYS B N 1
ATOM 2746 C CA . LYS B 1 131 ? -37.037 34.164 2.281 1.00 45.81 211 LYS B CA 1
ATOM 2747 C C . LYS B 1 131 ? -35.551 34.181 1.932 1.00 45.56 211 LYS B C 1
ATOM 2748 O O . LYS B 1 131 ? -34.878 35.199 2.097 1.00 45.10 211 LYS B O 1
ATOM 2754 N N . GLY B 1 132 ? -35.048 33.048 1.451 1.00 46.12 212 GLY B N 1
ATOM 2755 C CA . GLY B 1 132 ? -33.665 32.951 0.994 1.00 46.21 212 GLY B CA 1
ATOM 2756 C C . GLY B 1 132 ? -32.672 32.540 2.066 1.00 45.25 212 GLY B C 1
ATOM 2757 O O . GLY B 1 132 ? -31.522 32.222 1.765 1.00 45.37 212 GLY B O 1
ATOM 2758 N N . LEU B 1 133 ? -33.116 32.541 3.319 1.00 44.46 213 LEU B N 1
ATOM 2759 C CA . LEU B 1 133 ? -32.236 32.229 4.443 1.00 43.59 213 LEU B CA 1
ATOM 2760 C C . LEU B 1 133 ? -31.356 31.011 4.173 1.00 44.00 213 LEU B C 1
ATOM 2761 O O . LEU B 1 133 ? -30.223 30.937 4.650 1.00 43.51 213 LEU B O 1
ATOM 2766 N N . HIS B 1 134 ? -31.879 30.058 3.408 1.00 45.10 214 HIS B N 1
ATOM 2767 C CA . HIS B 1 134 ? -31.152 28.823 3.132 1.00 45.71 214 HIS B CA 1
ATOM 2768 C C . HIS B 1 134 ? -30.487 28.835 1.759 1.00 46.71 214 HIS B C 1
ATOM 2769 O O . HIS B 1 134 ? -29.723 27.930 1.423 1.00 47.39 214 HIS B O 1
ATOM 2776 N N . GLU B 1 135 ? -30.781 29.862 0.968 1.00 46.82 215 GLU B N 1
ATOM 2777 C CA . GLU B 1 135 ? -30.158 30.008 -0.341 1.00 47.72 215 GLU B CA 1
ATOM 2778 C C . GLU B 1 135 ? -28.711 30.457 -0.188 1.00 47.04 215 GLU B C 1
ATOM 2779 O O . GLU B 1 135 ? -28.410 31.651 -0.206 1.00 46.58 215 GLU B O 1
ATOM 2785 N N . ARG B 1 136 ? -27.821 29.485 -0.027 1.00 47.01 216 ARG B N 1
ATOM 2786 C CA . ARG B 1 136 ? -26.408 29.754 0.185 1.00 46.40 216 ARG B CA 1
ATOM 2787 C C . ARG B 1 136 ? -25.610 28.529 -0.231 1.00 47.18 216 ARG B C 1
ATOM 2788 O O . ARG B 1 136 ? -26.181 27.512 -0.625 1.00 48.15 216 ARG B O 1
ATOM 2796 N N . GLN B 1 137 ? -24.288 28.623 -0.139 1.00 46.83 217 GLN B N 1
ATOM 2797 C CA . GLN B 1 137 ? -23.437 27.475 -0.412 1.00 47.58 217 GLN B CA 1
ATOM 2798 C C . GLN B 1 137 ? -23.279 26.645 0.852 1.00 46.69 217 GLN B C 1
ATOM 2799 O O . GLN B 1 137 ? -23.188 25.419 0.797 1.00 47.64 217 GLN B O 1
ATOM 2805 N N . THR B 1 138 ? -23.254 27.326 1.992 1.00 44.90 218 THR B N 1
ATOM 2806 C CA . THR B 1 138 ? -22.988 26.674 3.266 1.00 43.90 218 THR B CA 1
ATOM 2807 C C . THR B 1 138 ? -24.114 26.866 4.275 1.00 42.52 218 THR B C 1
ATOM 2808 O O . THR B 1 138 ? -24.260 27.939 4.862 1.00 41.46 218 THR B O 1
ATOM 2812 N N . ALA B 1 139 ? -24.905 25.818 4.475 1.00 42.63 219 ALA B N 1
ATOM 2813 C CA . ALA B 1 139 ? -25.914 25.811 5.524 1.00 41.39 219 ALA B CA 1
ATOM 2814 C C . ALA B 1 139 ? -25.260 25.410 6.840 1.00 40.55 219 ALA B C 1
ATOM 2815 O O . ALA B 1 139 ? -24.694 24.323 6.955 1.00 41.36 219 ALA B O 1
ATOM 2817 N N . TYR B 1 140 ? -25.332 26.291 7.831 1.00 39.03 220 TYR B N 1
ATOM 2818 C CA . TYR B 1 140 ? -24.698 26.033 9.117 1.00 38.10 220 TYR B CA 1
ATOM 2819 C C . TYR B 1 140 ? -25.724 25.557 10.138 1.00 37.57 220 TYR B C 1
ATOM 2820 O O . TYR B 1 140 ? -26.537 26.341 10.626 1.00 36.75 220 TYR B O 1
ATOM 2829 N N . SER B 1 141 ? -25.677 24.268 10.460 1.00 38.04 221 SER B N 1
ATOM 2830 C CA . SER B 1 141 ? -26.637 23.675 11.383 1.00 37.57 221 SER B CA 1
ATOM 2831 C C . SER B 1 141 ? -26.100 23.593 12.810 1.00 36.59 221 SER B C 1
ATOM 2832 O O . SER B 1 141 ? -24.966 23.170 13.038 1.00 36.76 221 SER B O 1
ATOM 2835 N N . GLY B 1 142 ? -26.929 23.997 13.767 1.00 35.39 222 GLY B N 1
ATOM 2836 C CA . GLY B 1 142 ? -26.580 23.911 15.179 1.00 34.36 222 GLY B CA 1
ATOM 2837 C C . GLY B 1 142 ? -25.206 24.469 15.484 1.00 33.54 222 GLY B C 1
ATOM 2838 O O . GLY B 1 142 ? -24.415 23.845 16.192 1.00 33.90 222 GLY B O 1
ATOM 2839 N N . GLY B 1 143 ? -24.916 25.646 14.941 1.00 32.73 223 GLY B N 1
ATOM 2840 C CA . GLY B 1 143 ? -23.651 26.316 15.208 1.00 31.97 223 GLY B CA 1
ATOM 2841 C C . GLY B 1 143 ? -23.654 26.939 16.590 1.00 30.72 223 GLY B C 1
ATOM 2842 O O . GLY B 1 143 ? -24.713 27.138 17.190 1.00 30.55 223 GLY B O 1
ATOM 2843 N N . SER B 1 144 ? -22.466 27.239 17.105 1.00 30.35 224 SER B N 1
ATOM 2844 C CA . SER B 1 144 ? -22.348 27.882 18.408 1.00 29.27 224 SER B CA 1
ATOM 2845 C C . SER B 1 144 ? -22.290 29.396 18.255 1.00 28.78 224 SER B C 1
ATOM 2846 O O . SER B 1 144 ? -21.914 29.909 17.199 1.00 28.59 224 SER B O 1
ATOM 2849 N N . MET B 1 145 ? -22.661 30.109 19.312 1.00 28.03 225 MET B N 1
ATOM 2850 C CA . MET B 1 145 ? -22.578 31.561 19.311 1.00 27.76 225 MET B CA 1
ATOM 2851 C C . MET B 1 145 ? -21.148 31.978 19.003 1.00 27.65 225 MET B C 1
ATOM 2852 O O . MET B 1 145 ? -20.914 32.928 18.254 1.00 27.41 225 MET B O 1
ATOM 2857 N N . GLU B 1 146 ? -20.198 31.252 19.585 1.00 27.47 226 GLU B N 1
ATOM 2858 C CA . GLU B 1 146 ? -18.781 31.545 19.410 1.00 27.43 226 GLU B CA 1
ATOM 2859 C C . GLU B 1 146 ? -18.360 31.455 17.947 1.00 27.53 226 GLU B C 1
ATOM 2860 O O . GLU B 1 146 ? -17.614 32.304 17.452 1.00 27.51 226 GLU B O 1
ATOM 2866 N N . ALA B 1 147 ? -18.832 30.419 17.261 1.00 27.20 227 ALA B N 1
ATOM 2867 C CA . ALA B 1 147 ? -18.491 30.216 15.857 1.00 27.19 227 ALA B CA 1
ATOM 2868 C C . ALA B 1 147 ? -19.038 31.351 14.998 1.00 26.52 227 ALA B C 1
ATOM 2869 O O . ALA B 1 147 ? -18.318 31.924 14.176 1.00 26.70 227 ALA B O 1
ATOM 2871 N N . PHE B 1 148 ? -20.316 31.666 15.192 1.00 25.45 228 PHE B N 1
ATOM 2872 C CA . PHE B 1 148 ? -20.959 32.764 14.475 1.00 25.07 228 PHE B CA 1
ATOM 2873 C C . PHE B 1 148 ? -20.272 34.101 14.748 1.00 24.84 228 PHE B C 1
ATOM 2874 O O . PHE B 1 148 ? -20.083 34.908 13.839 1.00 25.27 228 PHE B O 1
ATOM 2882 N N . MET B 1 149 ? -19.893 34.336 16.000 1.00 24.46 229 MET B N 1
ATOM 2883 C CA . MET B 1 149 ? -19.194 35.568 16.343 1.00 24.60 229 MET B CA 1
ATOM 2884 C C . MET B 1 149 ? -17.833 35.653 15.647 1.00 25.21 229 MET B C 1
ATOM 2885 O O . MET B 1 149 ? -17.434 36.723 15.185 1.00 25.56 229 MET B O 1
ATOM 2890 N N . ARG B 1 150 ? -17.130 34.528 15.561 1.00 25.36 230 ARG B N 1
ATOM 2891 C CA . ARG B 1 150 ? -15.843 34.494 14.876 1.00 26.11 230 ARG B CA 1
ATOM 2892 C C . ARG B 1 150 ? -16.041 34.736 13.386 1.00 26.12 230 ARG B C 1
ATOM 2893 O O . ARG B 1 150 ? -15.287 35.485 12.768 1.00 26.49 230 ARG B O 1
ATOM 2901 N N . LEU B 1 151 ? -17.065 34.105 12.817 1.00 25.65 231 LEU B N 1
ATOM 2902 C CA . LEU B 1 151 ? -17.383 34.293 11.404 1.00 26.00 231 LEU B CA 1
ATOM 2903 C C . LEU B 1 151 ? -17.625 35.768 11.104 1.00 25.69 231 LEU B C 1
ATOM 2904 O O . LEU B 1 151 ? -17.142 36.296 10.099 1.00 26.66 231 LEU B O 1
ATOM 2909 N N . VAL B 1 152 ? -18.387 36.423 11.977 1.00 24.67 232 VAL B N 1
ATOM 2910 C CA . VAL B 1 152 ? -18.650 37.854 11.848 1.00 24.20 232 VAL B CA 1
ATOM 2911 C C . VAL B 1 152 ? -17.375 38.678 11.996 1.00 24.22 232 VAL B C 1
ATOM 2912 O O . VAL B 1 152 ? -17.198 39.683 11.318 1.00 24.78 232 VAL B O 1
ATOM 2916 N N . GLU B 1 153 ? -16.490 38.253 12.893 1.00 23.99 233 GLU B N 1
ATOM 2917 C CA . GLU B 1 153 ? -15.262 38.995 13.159 1.00 23.88 233 GLU B CA 1
ATOM 2918 C C . GLU B 1 153 ? -14.262 38.895 12.009 1.00 24.79 233 GLU B C 1
ATOM 2919 O O . GLU B 1 153 ? -13.377 39.740 11.869 1.00 25.33 233 GLU B O 1
ATOM 2925 N N . SER B 1 154 ? -14.423 37.874 11.176 1.00 24.52 234 SER B N 1
ATOM 2926 C CA . SER B 1 154 ? -13.564 37.700 10.013 1.00 25.20 234 SER B CA 1
ATOM 2927 C C . SER B 1 154 ? -14.209 38.292 8.761 1.00 25.45 234 SER B C 1
ATOM 2928 O O . SER B 1 154 ? -13.780 38.013 7.638 1.00 26.19 234 SER B O 1
ATOM 2931 N N . GLY B 1 155 ? -15.243 39.104 8.960 1.00 24.54 235 GLY B N 1
ATOM 2932 C CA . GLY B 1 155 ? -15.912 39.789 7.855 1.00 24.79 235 GLY B CA 1
ATOM 2933 C C . GLY B 1 155 ? -16.832 38.872 7.073 1.00 24.71 235 GLY B C 1
ATOM 2934 O O . GLY B 1 155 ? -17.012 39.030 5.866 1.00 25.17 235 GLY B O 1
ATOM 2935 N N . GLN B 1 156 ? -17.431 37.916 7.773 1.00 23.73 236 GLN B N 1
ATOM 2936 C CA . GLN B 1 156 ? -18.313 36.945 7.151 1.00 24.14 236 GLN B CA 1
ATOM 2937 C C . GLN B 1 156 ? -19.690 36.927 7.809 1.00 23.77 236 GLN B C 1
ATOM 2938 O O . GLN B 1 156 ? -19.930 36.173 8.754 1.00 23.81 236 GLN B O 1
ATOM 2944 N N . GLY B 1 157 ? -20.582 37.779 7.316 1.00 24.11 237 GLY B N 1
ATOM 2945 C CA . GLY B 1 157 ? -21.996 37.698 7.658 1.00 23.97 237 GLY B CA 1
ATOM 2946 C C . GLY B 1 157 ? -22.479 38.533 8.829 1.00 23.42 237 GLY B C 1
ATOM 2947 O O . GLY B 1 157 ? -21.791 39.446 9.295 1.00 23.34 237 GLY B O 1
ATOM 2948 N N . ILE B 1 158 ? -23.686 38.210 9.283 1.00 23.52 238 ILE B N 1
ATOM 2949 C CA . ILE B 1 158 ? -24.330 38.890 10.395 1.00 23.15 238 ILE B CA 1
ATOM 2950 C C . ILE B 1 158 ? -24.911 37.857 11.349 1.00 22.74 238 ILE B C 1
ATOM 2951 O O . ILE B 1 158 ? -25.416 36.821 10.925 1.00 22.90 238 ILE B O 1
ATOM 2956 N N . THR B 1 159 ? -24.842 38.141 12.644 1.00 22.47 239 THR B N 1
ATOM 2957 C CA . THR B 1 159 ? -25.557 37.331 13.613 1.00 22.09 239 THR B CA 1
ATOM 2958 C C . THR B 1 159 ? -26.117 38.251 14.686 1.00 21.92 239 THR B C 1
ATOM 2959 O O . THR B 1 159 ? -25.891 39.463 14.661 1.00 21.89 239 THR B O 1
ATOM 2963 N N . PHE B 1 160 ? -26.865 37.676 15.616 1.00 21.62 240 PHE B N 1
ATOM 2964 C CA . PHE B 1 160 ? -27.398 38.440 16.729 1.00 21.63 240 PHE B CA 1
ATOM 2965 C C . PHE B 1 160 ? -26.878 37.838 18.025 1.00 21.55 240 PHE B C 1
ATOM 2966 O O . PHE B 1 160 ? -26.772 36.617 18.157 1.00 21.49 240 PHE B O 1
ATOM 2974 N N . ILE B 1 161 ? -26.527 38.702 18.968 1.00 21.74 241 ILE B N 1
ATOM 2975 C CA . ILE B 1 161 ? -25.966 38.253 20.234 1.00 21.95 241 ILE B CA 1
ATOM 2976 C C . ILE B 1 161 ? -26.746 38.847 21.392 1.00 22.41 241 ILE B C 1
ATOM 2977 O O . ILE B 1 161 ? -27.323 39.921 21.267 1.00 22.42 241 ILE B O 1
ATOM 2982 N N . PRO B 1 162 ? -26.770 38.133 22.525 1.00 22.73 242 PRO B N 1
ATOM 2983 C CA . PRO B 1 162 ? -27.440 38.583 23.738 1.00 23.39 242 PRO B CA 1
ATOM 2984 C C . PRO B 1 162 ? -26.690 39.744 24.384 1.00 24.05 242 PRO B C 1
ATOM 2985 O O . PRO B 1 162 ? -25.460 39.785 24.343 1.00 23.76 242 PRO B O 1
ATOM 2989 N N . GLN B 1 163 ? -27.437 40.669 24.982 1.00 25.03 243 GLN B N 1
ATOM 2990 C CA . GLN B 1 163 ? -26.876 41.884 25.576 1.00 26.36 243 GLN B CA 1
ATOM 2991 C C . GLN B 1 163 ? -25.730 41.626 26.556 1.00 26.80 243 GLN B C 1
ATOM 2992 O O . GLN B 1 163 ? -24.740 42.353 26.561 1.00 27.13 243 GLN B O 1
ATOM 2998 N N . LEU B 1 164 ? -25.872 40.604 27.395 1.00 27.31 244 LEU B N 1
ATOM 2999 C CA . LEU B 1 164 ? -24.877 40.343 28.434 1.00 28.04 244 LEU B CA 1
ATOM 3000 C C . LEU B 1 164 ? -23.500 40.011 27.860 1.00 28.31 244 LEU B C 1
ATOM 3001 O O . LEU B 1 164 ? -22.503 40.000 28.580 1.00 28.77 244 LEU B O 1
ATOM 3006 N N . THR B 1 165 ? -23.454 39.748 26.560 1.00 28.43 245 THR B N 1
ATOM 3007 C CA . THR B 1 165 ? -22.199 39.457 25.881 1.00 28.88 245 THR B CA 1
ATOM 3008 C C . THR B 1 165 ? -21.341 40.717 25.699 1.00 29.40 245 THR B C 1
ATOM 3009 O O . THR B 1 165 ? -20.115 40.672 25.826 1.00 29.47 245 THR B O 1
ATOM 3013 N N . VAL B 1 166 ? -21.992 41.843 25.421 1.00 29.79 246 VAL B N 1
ATOM 3014 C CA . VAL B 1 166 ? -21.291 43.100 25.149 1.00 30.54 246 VAL B CA 1
ATOM 3015 C C . VAL B 1 166 ? -20.149 43.404 26.120 1.00 31.10 246 VAL B C 1
ATOM 3016 O O . VAL B 1 166 ? -19.011 43.607 25.699 1.00 31.51 246 VAL B O 1
ATOM 3020 N N . GLU B 1 167 ? -20.451 43.444 27.414 1.00 31.26 247 GLU B N 1
ATOM 3021 C CA . GLU B 1 167 ? -19.438 43.807 28.404 1.00 31.68 247 GLU B CA 1
ATOM 3022 C C . GLU B 1 167 ? -18.201 42.919 28.312 1.00 31.33 247 GLU B C 1
ATOM 3023 O O . GLU B 1 167 ? -17.130 43.276 28.807 1.00 31.86 247 GLU B O 1
ATOM 3029 N N . GLN B 1 168 ? -18.352 41.768 27.663 1.00 30.35 248 GLN B N 1
ATOM 3030 C CA . GLN B 1 168 ? -17.259 40.818 27.513 1.00 30.00 248 GLN B CA 1
ATOM 3031 C C . GLN B 1 168 ? -16.432 41.093 26.264 1.00 29.84 248 GLN B C 1
ATOM 3032 O O . GLN B 1 168 ? -15.334 40.557 26.111 1.00 30.28 248 GLN B O 1
ATOM 3038 N N . LEU B 1 169 ? -16.961 41.927 25.377 1.00 29.41 249 LEU B N 1
ATOM 3039 C CA . LEU B 1 169 ? -16.310 42.194 24.096 1.00 29.04 249 LEU B CA 1
ATOM 3040 C C . LEU B 1 169 ? -15.168 43.198 24.198 1.00 29.65 249 LEU B C 1
ATOM 3041 O O . LEU B 1 169 ? -15.218 44.138 24.992 1.00 29.93 249 LEU B O 1
ATOM 3046 N N . SER B 1 170 ? -14.140 42.989 23.382 1.00 29.72 250 SER B N 1
ATOM 3047 C CA . SER B 1 170 ? -13.046 43.944 23.263 1.00 30.45 250 SER B CA 1
ATOM 3048 C C . SER B 1 170 ? -13.552 45.198 22.565 1.00 30.67 250 SER B C 1
ATOM 3049 O O . SER B 1 170 ? -14.677 45.220 22.066 1.00 30.19 250 SER B O 1
ATOM 3052 N N . PRO B 1 171 ? -12.721 46.248 22.525 1.00 31.40 251 PRO B N 1
ATOM 3053 C CA . PRO B 1 171 ? -13.088 47.453 21.790 1.00 31.67 251 PRO B CA 1
ATOM 3054 C C . PRO B 1 171 ? -13.416 47.118 20.339 1.00 30.97 251 PRO B C 1
ATOM 3055 O O . PRO B 1 171 ? -14.481 47.488 19.845 1.00 30.54 251 PRO B O 1
ATOM 3059 N N . SER B 1 172 ? -12.510 46.405 19.677 1.00 30.71 252 SER B N 1
ATOM 3060 C CA . SER B 1 172 ? -12.703 46.009 18.284 1.00 30.38 252 SER B CA 1
ATOM 3061 C C . SER B 1 172 ? -14.042 45.320 18.070 1.00 29.16 252 SER B C 1
ATOM 3062 O O . SER B 1 172 ? -14.805 45.685 17.175 1.00 29.14 252 SER B O 1
ATOM 3065 N N . GLN B 1 173 ? -14.317 44.310 18.890 1.00 28.06 253 GLN B N 1
ATOM 3066 C CA . GLN B 1 173 ? -15.564 43.569 18.790 1.00 26.98 253 GLN B CA 1
ATOM 3067 C C . GLN B 1 173 ? -16.757 44.484 19.003 1.00 26.62 253 GLN B C 1
ATOM 3068 O O . GLN B 1 173 ? -17.802 44.300 18.387 1.00 26.39 253 GLN B O 1
ATOM 3074 N N . LYS B 1 174 ? -16.594 45.472 19.877 1.00 27.08 254 LYS B N 1
ATOM 3075 C CA . LYS B 1 174 ? -17.677 46.396 20.175 1.00 27.04 254 LYS B CA 1
ATOM 3076 C C . LYS B 1 174 ? -18.024 47.230 18.946 1.00 27.24 254 LYS B C 1
ATOM 3077 O O . LYS B 1 174 ? -19.122 47.771 18.842 1.00 27.23 254 LYS B O 1
ATOM 3083 N N . GLU B 1 175 ? -17.082 47.311 18.012 1.00 27.58 255 GLU B N 1
ATOM 3084 C CA . GLU B 1 175 ? -17.285 48.055 16.773 1.00 28.03 255 GLU B CA 1
ATOM 3085 C C . GLU B 1 175 ? -18.256 47.336 15.835 1.00 27.30 255 GLU B C 1
ATOM 3086 O O . GLU B 1 175 ? -18.780 47.939 14.896 1.00 27.65 255 GLU B O 1
ATOM 3092 N N . LEU B 1 176 ? -18.496 46.054 16.098 1.00 26.23 256 LEU B N 1
ATOM 3093 C CA . LEU B 1 176 ? -19.349 45.240 15.235 1.00 25.47 256 LEU B CA 1
ATOM 3094 C C . LEU B 1 176 ? -20.797 45.226 15.704 1.00 25.12 256 LEU B C 1
ATOM 3095 O O . LEU B 1 176 ? -21.672 44.695 15.029 1.00 24.51 256 LEU B O 1
ATOM 3100 N N . VAL B 1 177 ? -21.042 45.812 16.869 1.00 25.13 257 VAL B N 1
ATOM 3101 C CA . VAL B 1 177 ? -22.367 45.786 17.471 1.00 25.30 257 VAL B CA 1
ATOM 3102 C C . VAL B 1 177 ? -23.323 46.787 16.824 1.00 25.84 257 VAL B C 1
ATOM 3103 O O . VAL B 1 177 ? -22.995 47.961 16.658 1.00 26.59 257 VAL B O 1
ATOM 3107 N N . ARG B 1 178 ? -24.506 46.306 16.460 1.00 25.85 258 ARG B N 1
ATOM 3108 C CA . ARG B 1 178 ? -25.551 47.159 15.910 1.00 26.64 258 ARG B CA 1
ATOM 3109 C C . ARG B 1 178 ? -26.886 46.857 16.577 1.00 26.42 258 ARG B C 1
ATOM 3110 O O . ARG B 1 178 ? -27.440 45.779 16.393 1.00 25.91 258 ARG B O 1
ATOM 3118 N N . PRO B 1 179 ? -27.414 47.818 17.343 1.00 27.12 259 PRO B N 1
ATOM 3119 C CA . PRO B 1 179 ? -28.706 47.625 17.993 1.00 27.13 259 PRO B CA 1
ATOM 3120 C C . PRO B 1 179 ? -29.840 47.567 16.971 1.00 27.64 259 PRO B C 1
ATOM 3121 O O . PRO B 1 179 ? -29.695 48.068 15.857 1.00 28.18 259 PRO B O 1
ATOM 3125 N N . PHE B 1 180 ? -30.956 46.952 17.350 1.00 27.73 260 PHE B N 1
ATOM 3126 C CA . PHE B 1 180 ? -32.154 46.963 16.520 1.00 28.38 260 PHE B CA 1
ATOM 3127 C C . PHE B 1 180 ? -32.865 48.304 16.645 1.00 29.72 260 PHE B C 1
ATOM 3128 O O . PHE B 1 180 ? -32.743 48.990 17.662 1.00 29.99 260 PHE B O 1
ATOM 3136 N N . GLY B 1 181 ? -33.609 48.681 15.612 1.00 30.49 261 GLY B N 1
ATOM 3137 C CA . GLY B 1 181 ? -34.540 49.789 15.740 1.00 32.15 261 GLY B CA 1
ATOM 3138 C C . GLY B 1 181 ? -35.691 49.310 16.604 1.00 32.37 261 GLY B C 1
ATOM 3139 O O . GLY B 1 181 ? -36.001 48.119 16.621 1.00 31.60 261 GLY B O 1
ATOM 3140 N N . MET B 1 182 ? -36.316 50.226 17.336 1.00 33.63 262 MET B N 1
ATOM 3141 C CA . MET B 1 182 ? -37.456 49.876 18.175 1.00 34.33 262 MET B CA 1
ATOM 3142 C C . MET B 1 182 ? -38.627 49.413 17.316 1.00 34.80 262 MET B C 1
ATOM 3143 O O . MET B 1 182 ? -38.833 49.926 16.216 1.00 35.47 262 MET B O 1
ATOM 3148 N N . PRO B 1 183 ? -39.402 48.440 17.817 1.00 34.50 263 PRO B N 1
ATOM 3149 C CA . PRO B 1 183 ? -39.208 47.811 19.122 1.00 33.72 263 PRO B CA 1
ATOM 3150 C C . PRO B 1 183 ? -38.043 46.826 19.112 1.00 32.07 263 PRO B C 1
ATOM 3151 O O . PRO B 1 183 ? -37.983 45.941 18.258 1.00 31.56 263 PRO B O 1
ATOM 3155 N N . ARG B 1 184 ? -37.128 46.977 20.061 1.00 31.20 264 ARG B N 1
ATOM 3156 C CA . ARG B 1 184 ? -35.953 46.117 20.119 1.00 29.83 264 ARG B CA 1
ATOM 3157 C C . ARG B 1 184 ? -36.292 44.781 20.771 1.00 28.75 264 ARG B C 1
ATOM 3158 O O . ARG B 1 184 ? -36.761 44.740 21.909 1.00 28.98 264 ARG B O 1
ATOM 3166 N N . PRO B 1 185 ? -36.053 43.682 20.043 1.00 27.67 265 PRO B N 1
ATOM 3167 C CA . PRO B 1 185 ? -36.387 42.325 20.471 1.00 26.79 265 PRO B CA 1
ATOM 3168 C C . PRO B 1 185 ? -35.556 41.859 21.663 1.00 25.80 265 PRO B C 1
ATOM 3169 O O . PRO B 1 185 ? -34.327 41.962 21.639 1.00 25.22 265 PRO B O 1
ATOM 3173 N N . VAL B 1 186 ? -36.229 41.360 22.697 1.00 25.38 266 VAL B N 1
ATOM 3174 C CA . VAL B 1 186 ? -35.549 40.734 23.832 1.00 24.47 266 VAL B CA 1
ATOM 3175 C C . VAL B 1 186 ? -36.041 39.310 24.073 1.00 23.83 266 VAL B C 1
ATOM 3176 O O . VAL B 1 186 ? -37.116 38.918 23.611 1.00 23.83 266 VAL B O 1
ATOM 3180 N N . ARG B 1 187 ? -35.236 38.540 24.795 1.00 23.05 267 ARG B N 1
ATOM 3181 C CA . ARG B 1 187 ? -35.668 37.249 25.307 1.00 22.85 267 ARG B CA 1
ATOM 3182 C C . ARG B 1 187 ? -35.864 37.377 26.809 1.00 23.08 267 ARG B C 1
ATOM 3183 O O . ARG B 1 187 ? -35.391 38.328 27.432 1.00 23.20 267 ARG B O 1
ATOM 3191 N N . GLU B 1 188 ? -36.570 36.423 27.394 1.00 23.49 268 GLU B N 1
ATOM 3192 C CA . GLU B 1 188 ? -36.696 36.394 28.840 1.00 23.59 268 GLU B CA 1
ATOM 3193 C C . GLU B 1 188 ? -35.911 35.202 29.351 1.00 23.13 268 GLU B C 1
ATOM 3194 O O . GLU B 1 188 ? -36.067 34.088 28.851 1.00 23.03 268 GLU B O 1
ATOM 3200 N N . VAL B 1 189 ? -35.034 35.453 30.316 1.00 22.85 269 VAL B N 1
ATOM 3201 C CA . VAL B 1 189 ? -34.298 34.386 30.972 1.00 22.37 269 VAL B CA 1
ATOM 3202 C C . VAL B 1 189 ? -35.056 34.014 32.238 1.00 22.51 269 VAL B C 1
ATOM 3203 O O . VAL B 1 189 ? -35.425 34.887 33.025 1.00 23.16 269 VAL B O 1
ATOM 3207 N N . ARG B 1 190 ? -35.329 32.727 32.411 1.00 22.18 270 ARG B N 1
ATOM 3208 C CA . ARG B 1 190 ? -36.172 32.270 33.508 1.00 22.50 270 ARG B CA 1
ATOM 3209 C C . ARG B 1 190 ? -35.615 31.051 34.231 1.00 22.23 270 ARG B C 1
ATOM 3210 O O . ARG B 1 190 ? -34.810 30.305 33.683 1.00 21.50 270 ARG B O 1
ATOM 3218 N N . LEU B 1 191 ? -36.065 30.852 35.465 1.00 26.39 271 LEU B N 1
ATOM 3219 C CA . LEU B 1 191 ? -35.666 29.684 36.231 1.00 26.64 271 LEU B CA 1
ATOM 3220 C C . LEU B 1 191 ? -36.853 28.734 36.246 1.00 27.25 271 LEU B C 1
ATOM 3221 O O . LEU B 1 191 ? -37.942 29.091 36.684 1.00 27.88 271 LEU B O 1
ATOM 3226 N N . ALA B 1 192 ? -36.625 27.514 35.779 1.00 22.92 272 ALA B N 1
ATOM 3227 C CA . ALA B 1 192 ? -37.687 26.528 35.640 1.00 24.24 272 ALA B CA 1
ATOM 3228 C C . ALA B 1 192 ? -37.516 25.369 36.610 1.00 25.20 272 ALA B C 1
ATOM 3229 O O . ALA B 1 192 ? -36.407 24.886 36.822 1.00 25.23 272 ALA B O 1
ATOM 3231 N N . VAL B 1 193 ? -38.622 24.940 37.207 1.00 26.57 273 VAL B N 1
ATOM 3232 C CA . VAL B 1 193 ? -38.591 23.845 38.166 1.00 28.00 273 VAL B CA 1
ATOM 3233 C C . VAL B 1 193 ? -39.847 22.999 38.031 1.00 29.39 273 VAL B C 1
ATOM 3234 O O . VAL B 1 193 ? -40.841 23.435 37.446 1.00 29.58 273 VAL B O 1
ATOM 3238 N N . ARG B 1 194 ? -39.795 21.783 38.567 1.00 30.80 274 ARG B N 1
ATOM 3239 C CA . ARG B 1 194 ? -41.000 20.986 38.735 1.00 32.62 274 ARG B CA 1
ATOM 3240 C C . ARG B 1 194 ? -41.964 21.779 39.604 1.00 33.41 274 ARG B C 1
ATOM 3241 O O . ARG B 1 194 ? -41.555 22.412 40.578 1.00 33.35 274 ARG B O 1
ATOM 3249 N N . GLN B 1 195 ? -43.242 21.758 39.248 1.00 34.27 275 GLN B N 1
ATOM 3250 C CA . GLN B 1 195 ? -44.243 22.460 40.036 1.00 35.47 275 GLN B CA 1
ATOM 3251 C C . GLN B 1 195 ? -44.216 21.974 41.479 1.00 36.55 275 GLN B C 1
ATOM 3252 O O . GLN B 1 195 ? -44.562 22.715 42.398 1.00 37.25 275 GLN B O 1
ATOM 3258 N N . ASP B 1 196 ? -43.793 20.727 41.670 1.00 37.09 276 ASP B N 1
ATOM 3259 C CA . ASP B 1 196 ? -43.796 20.112 42.994 1.00 38.38 276 ASP B CA 1
ATOM 3260 C C . ASP B 1 196 ? -42.440 20.187 43.691 1.00 37.91 276 ASP B C 1
ATOM 3261 O O . ASP B 1 196 ? -42.258 19.617 44.770 1.00 38.82 276 ASP B O 1
ATOM 3266 N N . TYR B 1 197 ? -41.491 20.892 43.083 1.00 36.49 277 TYR B N 1
ATOM 3267 C CA . TYR B 1 197 ? -40.168 21.037 43.683 1.00 35.97 277 TYR B CA 1
ATOM 3268 C C . TYR B 1 197 ? -40.311 21.239 45.186 1.00 37.00 277 TYR B C 1
ATOM 3269 O O . TYR B 1 197 ? -41.122 22.047 45.640 1.00 37.62 277 TYR B O 1
ATOM 3278 N N . SER B 1 198 ? -39.516 20.502 45.954 1.00 37.46 278 SER B N 1
ATOM 3279 C CA . SER B 1 198 ? -39.699 20.432 47.400 1.00 38.42 278 SER B CA 1
ATOM 3280 C C . SER B 1 198 ? -38.849 21.421 48.195 1.00 37.96 278 SER B C 1
ATOM 3281 O O . SER B 1 198 ? -39.196 21.773 49.322 1.00 38.84 278 SER B O 1
ATOM 3284 N N . ARG B 1 199 ? -37.735 21.864 47.618 1.00 36.42 279 ARG B N 1
ATOM 3285 C CA . ARG B 1 199 ? -36.879 22.838 48.292 1.00 36.01 279 ARG B CA 1
ATOM 3286 C C . ARG B 1 199 ? -37.284 24.265 47.931 1.00 35.19 279 ARG B C 1
ATOM 3287 O O . ARG B 1 199 ? -36.644 24.907 47.097 1.00 34.19 279 ARG B O 1
ATOM 3295 N N . ARG B 1 200 ? -38.343 24.761 48.562 1.00 35.64 280 ARG B N 1
ATOM 3296 C CA . ARG B 1 200 ? -38.849 26.099 48.256 1.00 35.00 280 ARG B CA 1
ATOM 3297 C C . ARG B 1 200 ? -37.872 27.223 48.611 1.00 34.20 280 ARG B C 1
ATOM 3298 O O . ARG B 1 200 ? -37.594 28.090 47.782 1.00 33.23 280 ARG B O 1
ATOM 3306 N N . LYS B 1 201 ? -37.354 27.214 49.835 1.00 34.33 281 LYS B N 1
ATOM 3307 C CA . LYS B 1 201 ? -36.468 28.285 50.281 1.00 33.69 281 LYS B CA 1
ATOM 3308 C C . LYS B 1 201 ? -35.252 28.411 49.373 1.00 31.97 281 LYS B C 1
ATOM 3309 O O . LYS B 1 201 ? -34.832 29.518 49.031 1.00 31.15 281 LYS B O 1
ATOM 3315 N N . LEU B 1 202 ? -34.693 27.271 48.984 1.00 31.11 282 LEU B N 1
ATOM 3316 C CA . LEU B 1 202 ? -33.546 27.253 48.088 1.00 29.64 282 LEU B CA 1
ATOM 3317 C C . LEU B 1 202 ? -33.925 27.850 46.738 1.00 28.66 282 LEU B C 1
ATOM 3318 O O . LEU B 1 202 ? -33.138 28.570 46.128 1.00 27.36 282 LEU B O 1
ATOM 3323 N N . ARG B 1 203 ? -35.136 27.544 46.283 1.00 28.69 283 ARG B N 1
ATOM 3324 C CA . ARG B 1 203 ? -35.633 28.070 45.020 1.00 27.95 283 ARG B CA 1
ATOM 3325 C C . ARG B 1 203 ? -35.712 29.589 45.075 1.00 28.10 283 ARG B C 1
ATOM 3326 O O . ARG B 1 203 ? -35.261 30.273 44.155 1.00 27.67 283 ARG B O 1
ATOM 3334 N N . GLU B 1 204 ? -36.276 30.117 46.158 1.00 29.20 284 GLU B N 1
ATOM 3335 C CA . GLU B 1 204 ? -36.396 31.563 46.302 1.00 29.48 284 GLU B CA 1
ATOM 3336 C C . GLU B 1 204 ? -35.021 32.211 46.401 1.00 29.01 284 GLU B C 1
ATOM 3337 O O . GLU B 1 204 ? -34.806 33.306 45.884 1.00 28.45 284 GLU B O 1
ATOM 3343 N N . GLN B 1 205 ? -34.094 31.531 47.069 1.00 28.76 285 GLN B N 1
ATOM 3344 C CA . GLN B 1 205 ? -32.743 32.056 47.210 1.00 28.53 285 GLN B CA 1
ATOM 3345 C C . GLN B 1 205 ? -32.036 32.120 45.859 1.00 27.14 285 GLN B C 1
ATOM 3346 O O . GLN B 1 205 ? -31.363 33.103 45.559 1.00 26.75 285 GLN B O 1
ATOM 3352 N N . LEU B 1 206 ? -32.196 31.080 45.045 1.00 26.50 286 LEU B N 1
ATOM 3353 C CA . LEU B 1 206 ? -31.566 31.056 43.723 1.00 25.23 286 LEU B CA 1
ATOM 3354 C C . LEU B 1 206 ? -32.169 32.098 42.791 1.00 24.74 286 LEU B C 1
ATOM 3355 O O . LEU B 1 206 ? -31.472 32.648 41.937 1.00 24.04 286 LEU B O 1
ATOM 3360 N N . ILE B 1 207 ? -33.463 32.367 42.946 1.00 25.18 287 ILE B N 1
ATOM 3361 C CA . ILE B 1 207 ? -34.107 33.394 42.129 1.00 24.73 287 ILE B CA 1
ATOM 3362 C C . ILE B 1 207 ? -33.518 34.762 42.453 1.00 25.32 287 ILE B C 1
ATOM 3363 O O . ILE B 1 207 ? -33.137 35.511 41.558 1.00 24.74 287 ILE B O 1
ATOM 3368 N N . GLY B 1 208 ? -33.432 35.081 43.739 1.00 26.46 288 GLY B N 1
ATOM 3369 C CA . GLY B 1 208 ? -32.859 36.351 44.161 1.00 27.24 288 GLY B CA 1
ATOM 3370 C C . GLY B 1 208 ? -31.403 36.490 43.762 1.00 26.77 288 GLY B C 1
ATOM 3371 O O . GLY B 1 208 ? -30.985 37.525 43.243 1.00 26.61 288 GLY B O 1
ATOM 3372 N N . LEU B 1 209 ? -30.625 35.440 43.998 1.00 26.72 289 LEU B N 1
ATOM 3373 C CA . LEU B 1 209 ? -29.194 35.482 43.714 1.00 26.56 289 LEU B CA 1
ATOM 3374 C C . LEU B 1 209 ? -28.910 35.664 42.222 1.00 25.77 289 LEU B C 1
ATOM 3375 O O . LEU B 1 209 ? -28.111 36.515 41.838 1.00 25.70 289 LEU B O 1
ATOM 3380 N N . LEU B 1 210 ? -29.582 34.878 41.386 1.00 25.45 290 LEU B N 1
ATOM 3381 C CA . LEU B 1 210 ? -29.405 34.969 39.938 1.00 24.97 290 LEU B CA 1
ATOM 3382 C C . LEU B 1 210 ? -29.831 36.329 39.384 1.00 25.35 290 LEU B C 1
ATOM 3383 O O . LEU B 1 210 ? -29.262 36.814 38.405 1.00 25.18 290 LEU B O 1
ATOM 3388 N N . ARG B 1 211 ? -30.831 36.941 40.011 1.00 26.52 291 ARG B N 1
ATOM 3389 C CA . ARG B 1 211 ? -31.296 38.261 39.591 1.00 27.08 291 ARG B CA 1
ATOM 3390 C C . ARG B 1 211 ? -30.328 39.358 40.026 1.00 28.04 291 ARG B C 1
ATOM 3391 O O . ARG B 1 211 ? -30.285 40.432 39.429 1.00 27.96 291 ARG B O 1
ATOM 3399 N N . SER B 1 212 ? -29.552 39.083 41.071 1.00 28.95 292 SER B N 1
ATOM 3400 C CA . SER B 1 212 ? -28.568 40.040 41.561 1.00 30.26 292 SER B CA 1
ATOM 3401 C C . SER B 1 212 ? -27.287 39.950 40.744 1.00 29.77 292 SER B C 1
ATOM 3402 O O . SER B 1 212 ? -26.355 40.729 40.943 1.00 30.47 292 SER B O 1
ATOM 3405 N N . ALA B 1 213 ? -27.247 38.987 39.830 1.00 29.11 293 ALA B N 1
ATOM 3406 C CA . ALA B 1 213 ? -26.062 38.747 39.017 1.00 28.73 293 ALA B CA 1
ATOM 3407 C C . ALA B 1 213 ? -26.056 39.639 37.780 1.00 28.62 293 ALA B C 1
ATOM 3408 O O . ALA B 1 213 ? -25.037 39.769 37.107 1.00 28.29 293 ALA B O 1
ATOM 3410 N N . VAL B 1 214 ? -27.199 40.256 37.496 1.00 29.07 294 VAL B N 1
ATOM 3411 C CA . VAL B 1 214 ? -27.338 41.141 36.345 1.00 29.27 294 VAL B CA 1
ATOM 3412 C C . VAL B 1 214 ? -27.884 42.503 36.756 1.00 30.61 294 VAL B C 1
ATOM 3413 O O . VAL B 1 214 ? -28.565 42.625 37.774 1.00 31.36 294 VAL B O 1
ATOM 3417 N N . PRO B 1 215 ? -27.583 43.538 35.959 1.00 31.09 295 PRO B N 1
ATOM 3418 C CA . PRO B 1 215 ? -28.093 44.881 36.216 1.00 32.44 295 PRO B CA 1
ATOM 3419 C C . PRO B 1 215 ? -29.597 44.853 36.472 1.00 32.98 295 PRO B C 1
ATOM 3420 O O . PRO B 1 215 ? -30.330 44.161 35.766 1.00 32.38 295 PRO B O 1
ATOM 3424 N N . SER B 1 216 ? -30.049 45.602 37.472 1.00 34.54 296 SER B N 1
ATOM 3425 C CA . SER B 1 216 ? -31.450 45.567 37.884 1.00 35.39 296 SER B CA 1
ATOM 3426 C C . SER B 1 216 ? -32.397 46.089 36.807 1.00 35.55 296 SER B C 1
ATOM 3427 O O . SER B 1 216 ? -33.598 45.825 36.847 1.00 35.65 296 SER B O 1
ATOM 3430 N N . ASP B 1 217 ? -31.855 46.832 35.849 1.00 35.81 297 ASP B N 1
ATOM 3431 C CA . ASP B 1 217 ? -32.660 47.362 34.756 1.00 36.22 297 ASP B CA 1
ATOM 3432 C C . ASP B 1 217 ? -33.112 46.248 33.816 1.00 35.21 297 ASP B C 1
ATOM 3433 O O . ASP B 1 217 ? -34.054 46.419 33.041 1.00 35.35 297 ASP B O 1
ATOM 3438 N N . MET B 1 218 ? -32.439 45.105 33.894 1.00 34.36 298 MET B N 1
ATOM 3439 C CA . MET B 1 218 ? -32.777 43.961 33.057 1.00 33.46 298 MET B CA 1
ATOM 3440 C C . MET B 1 218 ? -33.904 43.127 33.658 1.00 33.48 298 MET B C 1
ATOM 3441 O O . MET B 1 218 ? -34.419 42.217 33.012 1.00 32.86 298 MET B O 1
ATOM 3446 N N . HIS B 1 219 ? -34.284 43.440 34.894 1.00 34.37 299 HIS B N 1
ATOM 3447 C CA . HIS B 1 219 ? -35.331 42.687 35.578 1.00 34.71 299 HIS B CA 1
ATOM 3448 C C . HIS B 1 219 ? -36.707 42.961 34.979 1.00 35.25 299 HIS B C 1
ATOM 3449 O O . HIS B 1 219 ? -37.593 42.109 35.025 1.00 35.33 299 HIS B O 1
ATOM 3456 N N . LYS B 1 220 ? -36.876 44.152 34.414 1.00 35.89 300 LYS B N 1
ATOM 3457 C CA . LYS B 1 220 ? -38.143 44.544 33.808 1.00 36.59 300 LYS B CA 1
ATOM 3458 C C . LYS B 1 220 ? -37.972 44.861 32.326 1.00 36.19 300 LYS B C 1
ATOM 3459 O O . LYS B 1 220 ? -36.859 45.094 31.856 1.00 35.45 300 LYS B O 1
ATOM 3465 N N . LEU B 1 221 ? -39.079 44.863 31.592 1.00 36.57 301 LEU B N 1
ATOM 3466 C CA . LEU B 1 221 ? -39.047 45.173 30.169 1.00 36.38 301 LEU B CA 1
ATOM 3467 C C . LEU B 1 221 ? -39.116 46.685 29.971 1.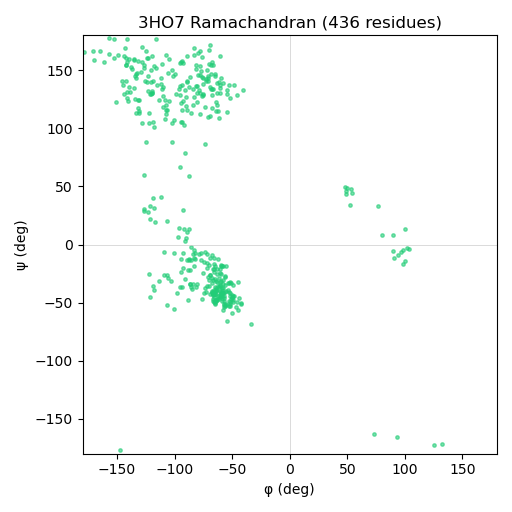00 37.53 301 LEU B C 1
ATOM 3468 O O . LEU B 1 221 ? -40.131 47.314 30.274 1.00 38.98 301 LEU B O 1
ATOM 3473 N N . GLN B 1 222 ? -38.031 47.264 29.466 1.00 37.26 302 GLN B N 1
ATOM 3474 C CA . GLN B 1 222 ? -37.911 48.716 29.358 1.00 38.42 302 GLN B CA 1
ATOM 3475 C C . GLN B 1 222 ? -38.589 49.265 28.106 1.00 38.83 302 GLN B C 1
ATOM 3476 O O . GLN B 1 222 ? -38.987 48.510 27.218 1.00 38.11 302 GLN B O 1
ATOM 3482 N N . THR B 1 223 ? -38.713 50.586 28.046 1.00 40.02 303 THR B N 1
ATOM 3483 C CA . THR B 1 223 ? -39.323 51.250 26.900 1.00 40.55 303 THR B CA 1
ATOM 3484 C C . THR B 1 223 ? -38.509 51.007 25.635 1.00 39.34 303 THR B C 1
ATOM 3485 O O . THR B 1 223 ? -37.291 51.191 25.621 1.00 38.97 303 THR B O 1
ATOM 3489 N N . GLY B 1 224 ? -39.188 50.589 24.573 1.00 38.89 304 GLY B N 1
ATOM 3490 C CA . GLY B 1 224 ? -38.524 50.305 23.309 1.00 37.61 304 GLY B CA 1
ATOM 3491 C C . GLY B 1 224 ? -38.215 48.830 23.154 1.00 35.87 304 GLY B C 1
ATOM 3492 O O . GLY B 1 224 ? -37.785 48.388 22.089 1.00 35.06 304 GLY B O 1
ATOM 3493 N N . GLN B 1 225 ? -38.456 48.066 24.217 1.00 35.37 305 GLN B N 1
ATOM 3494 C CA . GLN B 1 225 ? -38.216 46.625 24.223 1.00 33.92 305 GLN B CA 1
ATOM 3495 C C . GLN B 1 225 ? -39.510 45.839 24.036 1.00 34.12 305 GLN B C 1
ATOM 3496 O O . GLN B 1 225 ? -40.569 46.252 24.500 1.00 35.02 305 GLN B O 1
ATOM 3502 N N . HIS B 1 226 ? -39.417 44.714 23.338 1.00 33.20 306 HIS B N 1
ATOM 3503 C CA . HIS B 1 226 ? -40.576 43.877 23.060 1.00 33.56 306 HIS B CA 1
ATOM 3504 C C . HIS B 1 226 ? -40.183 42.408 23.165 1.00 32.59 306 HIS B C 1
ATOM 3505 O O . HIS B 1 226 ? -39.229 41.970 22.524 1.00 31.63 306 HIS B O 1
ATOM 3512 N N . LEU B 1 227 ? -40.912 41.654 23.983 1.00 32.85 307 LEU B N 1
ATOM 3513 C CA . LEU B 1 227 ? -40.638 40.229 24.139 1.00 32.22 307 LEU B CA 1
ATOM 3514 C C . LEU B 1 227 ? -40.808 39.519 22.803 1.00 32.20 307 LEU B C 1
ATOM 3515 O O . LEU B 1 227 ? -41.926 39.358 22.314 1.00 32.90 307 LEU B O 1
ATOM 3520 N N . ALA B 1 228 ? -39.693 39.100 22.215 1.00 31.57 308 ALA B N 1
ATOM 3521 C CA . ALA B 1 228 ? -39.714 38.486 20.894 1.00 31.86 308 ALA B CA 1
ATOM 3522 C C . ALA B 1 228 ? -40.554 37.213 20.874 1.00 32.36 308 ALA B C 1
ATOM 3523 O O . ALA B 1 228 ? -40.481 36.392 21.792 1.00 32.14 308 ALA B O 1
ATOM 3525 N N . HIS B 1 229 ? -41.353 37.059 19.822 1.00 33.23 309 HIS B N 1
ATOM 3526 C CA . HIS B 1 229 ? -42.201 35.884 19.658 1.00 33.94 309 HIS B CA 1
ATOM 3527 C C . HIS B 1 229 ? -42.712 35.762 18.227 1.00 34.52 309 HIS B C 1
ATOM 3528 O O . HIS B 1 229 ? -42.849 36.760 17.519 1.00 35.00 309 HIS B O 1
#

Sequence (440 aa):
TGRLNIAVLPTIAPYLLPRVFPIWKKELAGLEIHVSEMQTSRCLASLLSGEIDMAIIASKAETEGLEDDLLYYEEFLGYVSRCEPLFEQDVIRTTEVNPHRLWLLDEGHCFRDQLVRFCQMKGLHERQTAYSGGSMEAFMRLVESGQGITFIPQLTVEQLSPSQKELVRPFGMPRPVREVRLAVRQDYSRRKLREQLIGLLRSAVPSDMHKLQTGQHLAHTGRLNIAVLPTIAPYLLPRVFPIWKKELAGLEIHVSEMQTSRCLASLLSGEIDMAIIASKAETEGLEDDLLYYEEFLGYVSRCEPLFEQDVIRTTEVNPHRLWLLDEGHCFRDQLVRFCQMKGLHERQTAYSGGSMEAFMRLVESGQGITFIPQLTVEQLSPSQKELVRPFGMPRPVREVRLAVRQDYSRRKLREQLIGLLRSAVPSDMHKLQTGQHLAH

Foldseek 3Di:
DEEFEEEEELQPCVLQVVLQVVVCVVVVPPYHYHYHYDFLVCQLVCQQVVVGAKYKYFAFNPDPQKGKDFQFKWFKWKQAAPQQPCLVPQADDLVRAQLQQEDEACRSCCVVCLVVSNVVPPCNQPYDDDDYPDHPVVQLVCRPVRGGMYIGIPSCLVVDDPSRNSRIHFHFFLTEIITIIMMHGPVSPCVVVVVVVSVSSSVSDDVVRSDADPRYDYGD/DEEAEEEEALQPCVLQVVLQVVVCCVPVPPYHYDYYHDALVCQLVCQVVVVHFKYWYFDANPDPQKGKFFQFKWFKWKQAAPQAPCLVPQADDLVRADLQQEDEAPCSCQVVYLVVSNSVPPCNVVYPDDDYRDHPVVVLVCRHVRGGMYIGIRSCLVVDDPSSVSRIHFHFFLTEIITIIMMHGPPRDPVVVVVVCSVSSSVSDDVVRRDADPRYDHGD

CATH classification: 3.40.190.10 (+1 more: 3.40.190.10)